Protein AF-0000000079857580 (afdb_homodimer)

Sequence (568 aa):
MKKTLKKFILIVAVILVIILGVLFYKFKISEKEFMVKQYFDINSEILLSTIKEDNINAMTLSLILSQNEDIKKCLLSQDRHFCYTTLNNYIDILSKIPLYQNIMLHTHTSELKSLVRSWNYDKFGDDLTKFRHTLLEVKNSKKSVYGIEAGRCGVFIRGISPISYDSKFLGSLEVMLDFNHLDTIAKRRGYDIFVLVDQKYFSECFQRNSLVKNYAILNESSANLNILTTLKKFDFENEEFAKINSNYFYKIELYDIKNNKIGFIILHFNNDKVENSISKLMRYMKKTLKKFILIVAVILVIILGVLFYKFKISEKEFMVKQYFDINSEILLSTIKEDNINAMTLSLILSQNEDIKKCLLSQDRHFCYTTLNNYIDILSKIPLYQNIMLHTHTSELKSLVRSWNYDKFGDDLTKFRHTLLEVKNSKKSVYGIEAGRCGVFIRGISPISYDSKFLGSLEVMLDFNHLDTIAKRRGYDIFVLVDQKYFSECFQRNSLVKNYAILNESSANLNILTTLKKFDFENEEFAKINSNYFYKIELYDIKNNKIGFIILHFNNDKVENSISKLMRY

Foldseek 3Di:
DVVVVVVVVVVVVVVVVVVVVVVVVVVVVVVVQVLVVVVVVVLVVVLVVVLVVLQVVQQVVQAVVLPDPQCLVCLVVLPLVSNLVVQVVVLVVQLVPVQCVPKWKWWAFLQGWTRATNVDRPDTGDHDVPACVLQVVCSVVQAKDWKWGFDQAGIWTKIKGFRDDPNHTGTIMMMTGFSVVSQVSQVVLAKFKWWWFACVSHHDHDDADDDQPRTGTRNVVRGDCVCVVVVSVDPVVPDQWDDDPQKIKGWDFDATPVRDGGTIMIMIHGNVPVCPNCVVVVVD/DVVVVVVVVVVVVVVVVVVVVVVVVVVVVVVVQVLVVVVVVVLVVVLVVVLVVLQVVQQVVFAVVLPDPQCLVCLVVLPLVSNLVVQVVVLVVQLVPVQCVPKKKWWAFLQGWTRATNVDRPDTGDHDVPACVLQVVCSVVQAKDWKWGFDQAGIWTKIKGFRDDPNHTGTIMMMTGFSVVSQVSQVVLAKFKWWWFACVSHHDHDDADDDQPRTGTRNVVRGDCVCVVVVSVDPVVPDQWDDDPQKIKGWDFDATPVRDGGTIMIMIHGNVVVCPNCVVVVVD

InterPro domains:
  IPR029150 Double Cache domain 3 [PF14827] (48-265)
  IPR029151 Periplasmic sensor-like domain superfamily [SSF103190] (58-183)

Radius of gyration: 29.25 Å; Cα contacts (8 Å, |Δi|>4): 957; chains: 2; bounding box: 60×105×63 Å

Structure (mmCIF, N/CA/C/O backbone):
data_AF-0000000079857580-model_v1
#
loop_
_entity.id
_entity.type
_entity.pdbx_description
1 polymer 'Putative methyl-accepting chemotaxis sensory transducer with Pas/Pac sensor'
#
loop_
_atom_site.group_PDB
_atom_site.id
_atom_site.type_symbol
_atom_site.label_atom_id
_atom_site.label_alt_id
_atom_site.label_comp_id
_atom_site.label_asym_id
_atom_site.label_entity_id
_atom_site.label_seq_id
_atom_site.pdbx_PDB_ins_code
_atom_site.Cartn_x
_atom_site.Cartn_y
_atom_site.Cartn_z
_atom_site.occupancy
_atom_site.B_iso_or_equiv
_atom_site.auth_seq_id
_atom_site.auth_comp_id
_atom_site.auth_asym_id
_atom_site.auth_atom_id
_atom_site.pdbx_PDB_model_num
ATOM 1 N N . MET A 1 1 ? -10.406 67.25 35.688 1 55.72 1 MET A N 1
ATOM 2 C CA . MET A 1 1 ? -10.523 66.938 34.25 1 55.72 1 MET A CA 1
ATOM 3 C C . MET A 1 1 ? -9.5 65.938 33.812 1 55.72 1 MET A C 1
ATOM 5 O O . MET A 1 1 ? -9.805 65.062 33 1 55.72 1 MET A O 1
ATOM 9 N N . LYS A 1 2 ? -8.391 66 34.406 1 70.94 2 LYS A N 1
ATOM 10 C CA . LYS A 1 2 ? -7.285 65.062 34.062 1 70.94 2 LYS A CA 1
ATOM 11 C C . LYS A 1 2 ? -7.539 63.688 34.625 1 70.94 2 LYS A C 1
ATOM 13 O O . LYS A 1 2 ? -7.293 62.688 33.938 1 70.94 2 LYS A O 1
ATOM 18 N N . LYS A 1 3 ? -8.219 63.562 35.75 1 78.88 3 LYS A N 1
ATOM 19 C CA . LYS A 1 3 ? -8.469 62.281 36.375 1 78.88 3 LYS A CA 1
ATOM 20 C C . LYS A 1 3 ? -9.586 61.531 35.656 1 78.88 3 LYS A C 1
ATOM 22 O O . LYS A 1 3 ? -9.508 60.312 35.469 1 78.88 3 LYS A O 1
ATOM 27 N N . THR A 1 4 ? -10.594 62.219 35.219 1 78.88 4 THR A N 1
ATOM 28 C CA . THR A 1 4 ? -11.711 61.625 34.5 1 78.88 4 THR A CA 1
ATOM 29 C C . THR A 1 4 ? -11.258 61.125 33.125 1 78.88 4 THR A C 1
ATOM 31 O O . THR A 1 4 ? -11.695 60.062 32.656 1 78.88 4 THR A O 1
ATOM 34 N N . LEU A 1 5 ? -10.383 61.781 32.562 1 77.56 5 LEU A N 1
ATOM 35 C CA . LEU A 1 5 ? -9.844 61.406 31.25 1 77.56 5 LEU A CA 1
ATOM 36 C C . LEU A 1 5 ? -8.992 60.125 31.375 1 77.56 5 LEU A C 1
ATOM 38 O O . LEU A 1 5 ? -9.07 59.25 30.531 1 77.56 5 LEU A O 1
ATOM 42 N N . LYS A 1 6 ? -8.297 60.094 32.469 1 71.88 6 LYS A N 1
ATOM 43 C CA . LYS A 1 6 ? -7.473 58.906 32.719 1 71.88 6 LYS A CA 1
ATOM 44 C C . LYS A 1 6 ? -8.336 57.688 32.938 1 71.88 6 LYS A C 1
ATOM 46 O O . LYS A 1 6 ? -8.023 56.594 32.438 1 71.88 6 LYS A O 1
ATOM 51 N N . LYS A 1 7 ? -9.445 57.812 33.656 1 80.5 7 LYS A N 1
ATOM 52 C CA . LYS A 1 7 ? -10.359 56.688 33.938 1 80.5 7 LYS A CA 1
ATOM 53 C C . LYS A 1 7 ? -11.047 56.25 32.625 1 80.5 7 LYS A C 1
ATOM 55 O O . LYS A 1 7 ? -11.211 55.031 32.406 1 80.5 7 LYS A O 1
ATOM 60 N N . PHE A 1 8 ? -11.375 57.188 31.844 1 81 8 PHE A N 1
ATOM 61 C CA . PHE A 1 8 ? -12.016 56.906 30.562 1 81 8 PHE A CA 1
ATOM 62 C C . PHE A 1 8 ? -11.062 56.156 29.641 1 81 8 PHE A C 1
ATOM 64 O O . PHE A 1 8 ? -11.445 55.156 29.016 1 81 8 PHE A O 1
ATOM 71 N N . ILE A 1 9 ? -9.891 56.531 29.641 1 77.81 9 ILE A N 1
ATOM 72 C CA . ILE A 1 9 ? -8.875 55.875 28.797 1 77.81 9 ILE A CA 1
ATOM 73 C C . ILE A 1 9 ? -8.617 54.469 29.281 1 77.81 9 ILE A C 1
ATOM 75 O O . ILE A 1 9 ? -8.484 53.531 28.469 1 77.81 9 ILE A O 1
ATOM 79 N N . LEU A 1 10 ? -8.711 54.25 30.547 1 79.44 10 LEU A N 1
ATOM 80 C CA . LEU A 1 10 ? -8.492 52.906 31.125 1 79.44 10 LEU A CA 1
ATOM 81 C C . LEU A 1 10 ? -9.633 51.969 30.766 1 79.44 10 LEU A C 1
ATOM 83 O O . LEU A 1 10 ? -9.398 50.812 30.422 1 79.44 10 LEU A O 1
ATOM 87 N N . ILE A 1 11 ? -10.805 52.562 30.797 1 83.62 11 ILE A N 1
ATOM 88 C CA . ILE A 1 11 ? -11.984 51.75 30.469 1 83.62 11 ILE A CA 1
ATOM 89 C C . ILE A 1 11 ? -11.953 51.344 29 1 83.62 11 ILE A C 1
ATOM 91 O O . ILE A 1 11 ? -12.203 50.188 28.656 1 83.62 11 ILE A O 1
ATOM 95 N N . VAL A 1 12 ? -11.594 52.25 28.141 1 78.88 12 VAL A N 1
ATOM 96 C CA . VAL A 1 12 ? -11.508 52 26.703 1 78.88 12 VAL A CA 1
ATOM 97 C C . VAL A 1 12 ? -10.414 50.969 26.422 1 78.88 12 VAL A C 1
ATOM 99 O O . VAL A 1 12 ? -10.586 50.062 25.609 1 78.88 12 VAL A O 1
ATOM 102 N N . ALA A 1 13 ? -9.375 51.094 27.203 1 76.88 13 ALA A N 1
ATOM 103 C CA . ALA A 1 13 ? -8.258 50.156 27.047 1 76.88 13 ALA A CA 1
ATOM 104 C C . ALA A 1 13 ? -8.672 48.719 27.453 1 76.88 13 ALA A C 1
ATOM 106 O O . ALA A 1 13 ? -8.359 47.75 26.766 1 76.88 13 ALA A O 1
ATOM 107 N N . VAL A 1 14 ? -9.453 48.656 28.562 1 79.56 14 VAL A N 1
ATOM 108 C CA . VAL A 1 14 ? -9.906 47.344 29.031 1 79.56 14 VAL A CA 1
ATOM 109 C C . VAL A 1 14 ? -10.867 46.719 28.031 1 79.56 14 VAL A C 1
ATOM 111 O O . VAL A 1 14 ? -10.773 45.531 27.719 1 79.56 14 VAL A O 1
ATOM 114 N N . ILE A 1 15 ? -11.703 47.531 27.406 1 82.75 15 ILE A N 1
ATOM 115 C CA . ILE A 1 15 ? -12.656 47.062 26.406 1 82.75 15 ILE A CA 1
ATOM 116 C C . ILE A 1 15 ? -11.906 46.594 25.156 1 82.75 15 ILE A C 1
ATOM 118 O O . ILE A 1 15 ? -12.227 45.531 24.594 1 82.75 15 ILE A O 1
ATOM 122 N N . LEU A 1 16 ? -10.883 47.25 24.812 1 78.25 16 LEU A N 1
ATOM 123 C CA . LEU A 1 16 ? -10.086 46.875 23.641 1 78.25 16 LEU A CA 1
ATOM 124 C C . LEU A 1 16 ? -9.352 45.562 23.875 1 78.25 16 LEU A C 1
ATOM 126 O O . LEU A 1 16 ? -9.266 44.719 22.969 1 78.25 16 LEU A O 1
ATOM 130 N N . VAL A 1 17 ? -8.914 45.344 25.094 1 77.31 17 VAL A N 1
ATOM 131 C CA . VAL A 1 17 ? -8.211 44.094 25.422 1 77.31 17 VAL A CA 1
ATOM 132 C C . VAL A 1 17 ? -9.18 42.938 25.375 1 77.31 17 VAL A C 1
ATOM 134 O O . VAL A 1 17 ? -8.836 41.844 24.859 1 77.31 17 VAL A O 1
ATOM 137 N N . ILE A 1 18 ? -10.359 43.188 25.812 1 81 18 ILE A N 1
ATOM 138 C CA . ILE A 1 18 ? -11.375 42.156 25.797 1 81 18 ILE A CA 1
ATOM 139 C C . ILE A 1 18 ? -11.734 41.812 24.344 1 81 18 ILE A C 1
ATOM 141 O O . ILE A 1 18 ? -11.82 40.625 23.984 1 81 18 ILE A O 1
ATOM 145 N N . ILE A 1 19 ? -11.859 42.844 23.516 1 79.44 19 ILE A N 1
ATOM 146 C CA . ILE A 1 19 ? -12.188 42.625 22.109 1 79.44 19 ILE A CA 1
ATOM 147 C C . ILE A 1 19 ? -11.062 41.875 21.422 1 79.44 19 ILE A C 1
ATOM 149 O O . ILE A 1 19 ? -11.305 40.906 20.688 1 79.44 19 ILE A O 1
ATOM 153 N N . LEU A 1 20 ? -9.859 42.188 21.719 1 78.31 20 LEU A N 1
ATOM 154 C CA . LEU A 1 20 ? -8.703 41.531 21.141 1 78.31 20 LEU A CA 1
ATOM 155 C C . LEU A 1 20 ? -8.617 40.094 21.609 1 78.31 20 LEU A C 1
ATOM 157 O O . LEU A 1 20 ? -8.273 39.188 20.844 1 78.31 20 LEU A O 1
ATOM 161 N N . GLY A 1 21 ? -8.977 39.875 22.828 1 75.25 21 GLY A N 1
ATOM 162 C CA . GLY A 1 21 ? -9 38.531 23.359 1 75.25 21 GLY A CA 1
ATOM 163 C C . GLY A 1 21 ? -10.031 37.625 22.688 1 75.25 21 GLY A C 1
ATOM 164 O O . GLY A 1 21 ? -9.734 36.5 22.328 1 75.25 21 GLY A O 1
ATOM 165 N N . VAL A 1 22 ? -11.18 38.281 22.484 1 76.12 22 VAL A N 1
ATOM 166 C CA . VAL A 1 22 ? -12.258 37.531 21.828 1 76.12 22 VAL A CA 1
ATOM 167 C C . VAL A 1 22 ? -11.891 37.25 20.391 1 76.12 22 VAL A C 1
ATOM 169 O O . VAL A 1 22 ? -12.086 36.125 19.906 1 76.12 22 VAL A O 1
ATOM 172 N N . LEU A 1 23 ? -11.312 38.219 19.75 1 73.06 23 LEU A N 1
ATOM 173 C CA . LEU A 1 23 ? -10.891 38.031 18.375 1 73.06 23 LEU A CA 1
ATOM 174 C C . LEU A 1 23 ? -9.789 36.969 18.281 1 73.06 23 LEU A C 1
ATOM 176 O O . LEU A 1 23 ? -9.805 36.125 17.375 1 73.06 23 LEU A O 1
ATOM 180 N N . PHE A 1 24 ? -8.969 37.031 19.25 1 73.94 24 PHE A N 1
ATOM 181 C CA . PHE A 1 24 ? -7.891 36.031 19.328 1 73.94 24 PHE A CA 1
ATOM 182 C C . PHE A 1 24 ? -8.445 34.625 19.547 1 73.94 24 PHE A C 1
ATOM 184 O O . PHE A 1 24 ? -8.023 33.688 18.891 1 73.94 24 PHE A O 1
ATOM 191 N N . TYR A 1 25 ? -9.383 34.562 20.406 1 70.44 25 TYR A N 1
ATOM 192 C CA . TYR A 1 25 ? -10.023 33.281 20.703 1 70.44 25 TYR A CA 1
ATOM 193 C C . TYR A 1 25 ? -10.75 32.75 19.469 1 70.44 25 TYR A C 1
ATOM 195 O O . TYR A 1 25 ? -10.625 31.562 19.141 1 70.44 25 TYR A O 1
ATOM 203 N N . LYS A 1 26 ? -11.484 33.594 18.812 1 69.75 26 LYS A N 1
ATOM 204 C CA . LYS A 1 26 ? -12.172 33.188 17.594 1 69.75 26 LYS A CA 1
ATOM 205 C C . LYS A 1 26 ? -11.172 32.75 16.516 1 69.75 26 LYS A C 1
ATOM 207 O O . LYS A 1 26 ? -11.414 31.766 15.812 1 69.75 26 LYS A O 1
ATOM 212 N N . PHE A 1 27 ? -10.094 33.406 16.562 1 70.25 27 PHE A N 1
ATOM 213 C CA . PHE A 1 27 ? -9.039 33.094 15.625 1 70.25 27 PHE A CA 1
ATOM 214 C C . PHE A 1 27 ? -8.445 31.719 15.93 1 70.25 27 PHE A C 1
ATOM 216 O O . PHE A 1 27 ? -8.227 30.906 15.023 1 70.25 27 PHE A O 1
ATOM 223 N N . LYS A 1 28 ? -8.328 31.391 17.188 1 71.31 28 LYS A N 1
ATOM 224 C CA . LYS A 1 28 ? -7.746 30.125 17.594 1 71.31 28 LYS A CA 1
ATOM 225 C C . LYS A 1 28 ? -8.688 28.969 17.266 1 71.31 28 LYS A C 1
ATOM 227 O O . LYS A 1 28 ? -8.242 27.906 16.828 1 71.31 28 LYS A O 1
ATOM 232 N N . ILE A 1 29 ? -9.922 29.203 17.469 1 69.81 29 ILE A N 1
ATOM 233 C CA . ILE A 1 29 ? -10.914 28.172 17.188 1 69.81 29 ILE A CA 1
ATOM 234 C C . ILE A 1 29 ? -10.953 27.906 15.688 1 69.81 29 ILE A C 1
ATOM 236 O O . ILE A 1 29 ? -10.977 26.75 15.258 1 69.81 29 ILE A O 1
ATOM 240 N N . SER A 1 30 ? -11.008 28.922 14.953 1 72.69 30 SER A N 1
ATOM 241 C CA . SER A 1 30 ? -11.016 28.797 13.5 1 72.69 30 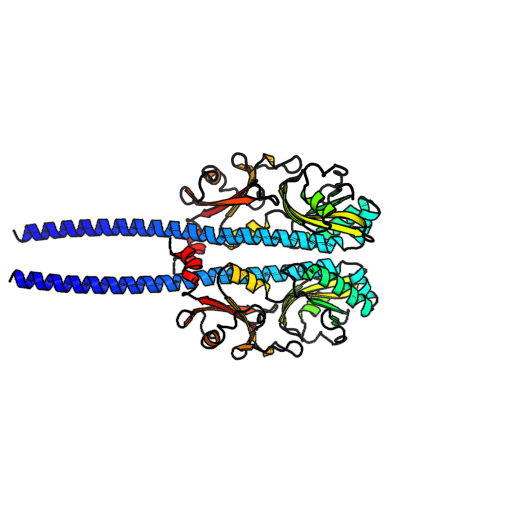SER A CA 1
ATOM 242 C C . SER A 1 30 ? -9.75 28.109 13 1 72.69 30 SER A C 1
ATOM 244 O O . SER A 1 30 ? -9.812 27.297 12.07 1 72.69 30 SER A O 1
ATOM 246 N N . GLU A 1 31 ? -8.781 28.359 13.703 1 73.88 31 GLU A N 1
ATOM 247 C CA . GLU A 1 31 ? -7.508 27.734 13.352 1 73.88 31 GLU A CA 1
ATOM 248 C C . GLU A 1 31 ? -7.527 26.234 13.609 1 73.88 31 GLU A C 1
ATOM 250 O O . GLU A 1 31 ? -7.031 25.453 12.797 1 73.88 31 GLU A O 1
ATOM 255 N N . LYS A 1 32 ? -8.188 25.812 14.703 1 77.81 32 LYS A N 1
ATOM 256 C CA . LYS A 1 32 ? -8.281 24.391 15.047 1 77.81 32 LYS A CA 1
ATOM 257 C C . LYS A 1 32 ? -9.141 23.641 14.039 1 77.81 32 LYS A C 1
ATOM 259 O O . LYS A 1 32 ? -8.773 22.547 13.594 1 77.81 32 LYS A O 1
ATOM 264 N N . GLU A 1 33 ? -10.242 24.203 13.734 1 80.44 33 GLU A N 1
ATOM 265 C CA . GLU A 1 33 ? -11.125 23.578 12.75 1 80.44 33 GLU A CA 1
ATOM 266 C C . GLU A 1 33 ? -10.438 23.453 11.391 1 80.44 33 GLU A C 1
ATOM 268 O O . GLU A 1 33 ? -10.602 22.453 10.703 1 80.44 33 GLU A O 1
ATOM 273 N N . PHE A 1 34 ? -9.727 24.453 11.172 1 79.19 34 PHE A N 1
ATOM 274 C CA . PHE A 1 34 ? -8.984 24.438 9.914 1 79.19 34 PHE A CA 1
ATOM 275 C C . PHE A 1 34 ? -7.926 23.344 9.93 1 79.19 34 PHE A C 1
ATOM 277 O O . PHE A 1 34 ? -7.758 22.625 8.945 1 79.19 34 PHE A O 1
ATOM 284 N N . MET A 1 35 ? -7.309 23.125 11.031 1 80.44 35 MET A N 1
ATOM 285 C CA . MET A 1 35 ? -6.285 22.094 11.172 1 80.44 35 MET A CA 1
ATOM 286 C C . MET A 1 35 ? -6.895 20.703 11.062 1 80.44 35 MET A C 1
ATOM 288 O O . MET A 1 35 ? -6.309 19.812 10.438 1 80.44 35 MET A O 1
ATOM 292 N N . VAL A 1 36 ? -8.062 20.531 11.648 1 85.06 36 VAL A N 1
ATOM 293 C CA . VAL A 1 36 ? -8.734 19.25 11.609 1 85.06 36 VAL A CA 1
ATOM 294 C C . VAL A 1 36 ? -9.164 18.938 10.172 1 85.06 36 VAL A C 1
ATOM 296 O O . VAL A 1 36 ? -9.016 17.797 9.711 1 85.06 36 VAL A O 1
ATOM 299 N N . LYS A 1 37 ? -9.625 19.969 9.562 1 86.38 37 LYS A N 1
ATOM 300 C CA . LYS A 1 37 ? -10.039 19.781 8.18 1 86.38 37 LYS A CA 1
ATOM 301 C C . LYS A 1 37 ? -8.852 19.406 7.297 1 86.38 37 LYS A C 1
ATOM 303 O O . LYS A 1 37 ? -8.953 18.516 6.445 1 86.38 37 LYS A O 1
ATOM 308 N N . GLN A 1 38 ? -7.766 20 7.559 1 82.81 38 GLN A N 1
ATOM 309 C CA . GLN A 1 38 ? -6.555 19.688 6.809 1 82.81 38 GLN A CA 1
ATOM 310 C C . GLN A 1 38 ? -6.086 18.266 7.102 1 82.81 38 GLN A C 1
ATOM 312 O O . GLN A 1 38 ? -5.66 17.547 6.191 1 82.81 38 GLN A O 1
ATOM 317 N N . TYR A 1 39 ? -6.18 17.938 8.312 1 86.19 39 TYR A N 1
ATOM 318 C CA . TYR A 1 39 ? -5.848 16.578 8.734 1 86.19 39 TYR A CA 1
ATOM 319 C C . TYR A 1 39 ? -6.703 15.562 7.996 1 86.19 39 TYR A C 1
ATOM 321 O O . TYR A 1 39 ? -6.188 14.562 7.48 1 86.19 39 TYR A O 1
ATOM 329 N N . PHE A 1 40 ? -7.945 15.891 7.863 1 91.56 40 PHE A N 1
ATOM 330 C CA . PHE A 1 40 ? -8.859 14.992 7.168 1 91.56 40 PHE A CA 1
ATOM 331 C C . PHE A 1 40 ? -8.562 14.961 5.676 1 91.56 40 PHE A C 1
ATOM 333 O O . PHE A 1 40 ? -8.656 13.906 5.039 1 91.56 40 PHE A O 1
ATOM 340 N N . ASP A 1 41 ? -8.219 16.047 5.168 1 88.38 41 ASP A N 1
ATOM 341 C CA . ASP A 1 41 ? -7.902 16.109 3.744 1 88.38 41 ASP A CA 1
ATOM 342 C C . ASP A 1 41 ? -6.711 15.211 3.41 1 88.38 41 ASP A C 1
ATOM 344 O O . ASP A 1 41 ? -6.766 14.422 2.465 1 88.38 41 ASP A O 1
ATOM 348 N N . ILE A 1 42 ? -5.707 15.32 4.242 1 85.94 42 ILE A N 1
ATOM 349 C CA . ILE A 1 42 ? -4.512 14.508 4.035 1 85.94 42 ILE A CA 1
ATOM 350 C C . ILE A 1 42 ? -4.859 13.023 4.184 1 85.94 42 ILE A C 1
ATOM 352 O O . ILE A 1 42 ? -4.496 12.211 3.336 1 85.94 42 ILE A O 1
ATOM 356 N N . ASN A 1 43 ? -5.57 12.734 5.203 1 91.69 43 ASN A N 1
ATOM 357 C CA . ASN A 1 43 ? -5.891 11.336 5.469 1 91.69 43 ASN A CA 1
ATOM 358 C C . ASN A 1 43 ? -6.859 10.781 4.434 1 91.69 43 ASN A C 1
ATOM 360 O O . ASN A 1 43 ? -6.812 9.594 4.109 1 91.69 43 ASN A O 1
ATOM 364 N N . SER A 1 44 ? -7.727 11.664 3.889 1 93.75 44 SER A N 1
ATOM 365 C CA . SER A 1 44 ? -8.602 11.234 2.805 1 93.75 44 SER A CA 1
ATOM 366 C C . SER A 1 44 ? -7.801 10.805 1.581 1 93.75 44 SER A C 1
ATOM 368 O O . SER A 1 44 ? -8.117 9.797 0.948 1 93.75 44 SER A O 1
ATOM 370 N N . GLU A 1 45 ? -6.801 11.531 1.294 1 89.81 45 GLU A N 1
ATOM 371 C CA . GLU A 1 45 ? -5.93 11.18 0.174 1 89.81 45 GLU A CA 1
ATOM 372 C C . GLU A 1 45 ? -5.223 9.852 0.42 1 89.81 45 GLU A C 1
ATOM 374 O O . GLU A 1 45 ? -5.074 9.039 -0.497 1 89.81 45 GLU A O 1
ATOM 379 N N . ILE A 1 46 ? -4.84 9.719 1.656 1 90.94 46 ILE A N 1
ATOM 380 C CA . ILE A 1 46 ? -4.172 8.477 2.027 1 90.94 46 ILE A CA 1
ATOM 381 C C . ILE A 1 46 ? -5.133 7.301 1.86 1 90.94 46 ILE A C 1
ATOM 383 O O . ILE A 1 46 ? -4.766 6.266 1.301 1 90.94 46 ILE A O 1
ATOM 387 N N . LEU A 1 47 ? -6.316 7.441 2.285 1 95.12 47 LEU A N 1
ATOM 388 C CA . LEU A 1 47 ? -7.309 6.379 2.172 1 95.12 47 LEU A CA 1
ATOM 389 C C . LEU A 1 47 ? -7.602 6.059 0.709 1 95.12 47 LEU A C 1
ATOM 391 O O . LEU A 1 47 ? -7.676 4.891 0.328 1 95.12 47 LEU A O 1
ATOM 395 N N . LEU A 1 48 ? -7.727 7.074 -0.095 1 93.62 48 LEU A N 1
ATOM 396 C CA . LEU A 1 48 ? -8 6.871 -1.514 1 93.62 48 LEU A CA 1
ATOM 397 C C . LEU A 1 48 ? -6.832 6.172 -2.199 1 93.62 48 LEU A C 1
ATOM 399 O O . LEU A 1 48 ? -7.035 5.285 -3.031 1 93.62 48 LEU A O 1
ATOM 403 N N . SER A 1 49 ? -5.684 6.539 -1.826 1 91 49 SER A N 1
ATOM 404 C CA . SER A 1 49 ? -4.5 5.871 -2.355 1 91 49 SER A CA 1
ATOM 405 C C . SER A 1 49 ? -4.438 4.414 -1.906 1 91 49 SER A C 1
ATOM 407 O O . SER A 1 49 ? -4.031 3.541 -2.674 1 91 49 SER A O 1
ATOM 409 N N . THR A 1 50 ? -4.805 4.191 -0.675 1 93.38 50 THR A N 1
ATOM 410 C CA . THR A 1 50 ? -4.824 2.836 -0.14 1 93.38 50 THR A CA 1
ATOM 411 C C . THR A 1 50 ? -5.812 1.966 -0.908 1 93.38 50 THR A C 1
ATOM 413 O O . THR A 1 50 ? -5.516 0.814 -1.231 1 93.38 50 THR A O 1
ATOM 416 N N . ILE A 1 51 ? -6.91 2.5 -1.238 1 95.94 51 ILE A N 1
ATOM 417 C CA . ILE A 1 51 ? -7.902 1.769 -2.018 1 95.94 51 ILE A CA 1
ATOM 418 C C . ILE A 1 51 ? -7.316 1.392 -3.377 1 95.94 51 ILE A C 1
ATOM 420 O O . ILE A 1 51 ? -7.457 0.251 -3.826 1 95.94 51 ILE A O 1
ATOM 424 N N . LYS A 1 52 ? -6.703 2.33 -3.961 1 93.88 52 LYS A N 1
ATOM 425 C CA . LYS A 1 52 ? -6.078 2.062 -5.254 1 93.88 52 LYS A CA 1
ATOM 426 C C . LYS A 1 52 ? -5.035 0.953 -5.141 1 93.88 52 LYS A C 1
ATOM 428 O O . LYS A 1 52 ? -4.98 0.057 -5.984 1 93.88 52 LYS A O 1
ATOM 433 N N . GLU A 1 53 ? -4.258 1.015 -4.133 1 93 53 GLU A N 1
ATOM 434 C CA . GLU A 1 53 ? -3.24 -0.008 -3.904 1 93 53 GLU A CA 1
ATOM 435 C C . GLU A 1 53 ? -3.877 -1.373 -3.658 1 93 53 GLU A C 1
ATOM 437 O O . GLU A 1 53 ? -3.406 -2.387 -4.18 1 93 53 GLU A O 1
ATOM 442 N N . ASP A 1 54 ? -4.891 -1.393 -2.857 1 96.12 54 ASP A N 1
ATOM 443 C CA . ASP A 1 54 ? -5.59 -2.646 -2.586 1 96.12 54 ASP A CA 1
ATOM 444 C C . ASP A 1 54 ? -6.18 -3.234 -3.867 1 96.12 54 ASP A C 1
ATOM 446 O O . ASP A 1 54 ? -6.176 -4.453 -4.055 1 96.12 54 ASP A O 1
ATOM 450 N N . ASN A 1 55 ? -6.711 -2.363 -4.73 1 96.69 55 ASN A N 1
ATOM 451 C CA . ASN A 1 55 ? -7.188 -2.789 -6.043 1 96.69 55 ASN A CA 1
ATOM 452 C C . ASN A 1 55 ? -6.086 -3.48 -6.844 1 96.69 55 ASN A C 1
ATOM 454 O O . ASN A 1 55 ? -6.293 -4.57 -7.375 1 96.69 55 ASN A O 1
ATOM 458 N N . ILE A 1 56 ? -5.027 -2.91 -6.871 1 95.19 56 ILE A N 1
ATOM 459 C CA . ILE A 1 56 ? -3.898 -3.434 -7.637 1 95.19 56 ILE A CA 1
ATOM 460 C C . ILE A 1 56 ? -3.424 -4.746 -7.02 1 95.19 56 ILE A C 1
ATOM 462 O O . ILE A 1 56 ? -3.094 -5.695 -7.738 1 95.19 56 ILE A O 1
ATOM 466 N N . ASN A 1 57 ? -3.385 -4.762 -5.707 1 95.94 57 ASN A N 1
ATOM 467 C CA . ASN A 1 57 ? -2.99 -5.984 -5.016 1 95.94 57 ASN A CA 1
ATOM 468 C C . ASN A 1 57 ? -3.932 -7.141 -5.344 1 95.94 57 ASN A C 1
ATOM 470 O O . ASN A 1 57 ? -3.48 -8.258 -5.617 1 95.94 57 ASN A O 1
ATOM 474 N N . ALA A 1 58 ? -5.203 -6.859 -5.297 1 97.69 58 ALA A N 1
ATOM 475 C CA . ALA A 1 58 ? -6.18 -7.887 -5.641 1 97.69 58 ALA A CA 1
ATOM 476 C C . ALA A 1 58 ? -5.977 -8.391 -7.066 1 97.69 58 ALA A C 1
ATOM 478 O O . ALA A 1 58 ? -5.992 -9.594 -7.316 1 97.69 58 ALA A O 1
ATOM 479 N N . MET A 1 59 ? -5.801 -7.488 -7.969 1 97.56 59 MET A N 1
ATOM 480 C CA . MET A 1 59 ? -5.574 -7.855 -9.367 1 97.56 59 MET A CA 1
ATOM 481 C C . MET A 1 59 ? -4.281 -8.656 -9.516 1 97.56 59 MET A C 1
ATOM 483 O O . MET A 1 59 ? -4.234 -9.633 -10.258 1 97.56 59 MET A O 1
ATOM 487 N N . THR A 1 60 ? -3.27 -8.234 -8.836 1 96.75 60 THR A N 1
ATOM 488 C CA . THR A 1 60 ? -1.986 -8.922 -8.898 1 96.75 60 THR A CA 1
ATOM 489 C C . THR A 1 60 ? -2.123 -10.367 -8.43 1 96.75 60 THR A C 1
ATOM 491 O O . THR A 1 60 ? -1.636 -11.289 -9.078 1 96.75 60 THR A O 1
ATOM 494 N N . LEU A 1 61 ? -2.764 -10.547 -7.332 1 97.19 61 LEU A N 1
ATOM 495 C CA . LEU A 1 61 ? -2.988 -11.898 -6.824 1 97.19 61 LEU A CA 1
ATOM 496 C C . LEU A 1 61 ? -3.775 -12.734 -7.828 1 97.19 61 LEU A C 1
ATOM 498 O O . LEU A 1 61 ? -3.428 -13.891 -8.094 1 97.19 61 LEU A O 1
ATOM 502 N N . SER A 1 62 ? -4.828 -12.133 -8.383 1 98.06 62 SER A N 1
ATOM 503 C CA . SER A 1 62 ? -5.629 -12.844 -9.375 1 98.06 62 SER A CA 1
ATOM 504 C C . SER A 1 62 ? -4.789 -13.227 -10.586 1 98.06 62 SER A C 1
ATOM 506 O O . SER A 1 62 ? -4.93 -14.328 -11.117 1 98.06 62 SER A O 1
ATOM 508 N N . LEU A 1 63 ? -3.969 -12.312 -10.984 1 96.5 63 LEU A N 1
ATOM 509 C CA . LEU A 1 63 ? -3.125 -12.523 -12.156 1 96.5 63 LEU A CA 1
ATOM 510 C C . LEU A 1 63 ? -2.125 -13.648 -11.914 1 96.5 63 LEU A C 1
ATOM 512 O O . LEU A 1 63 ? -1.985 -14.547 -12.75 1 96.5 63 LEU A O 1
ATOM 516 N N . ILE A 1 64 ? -1.492 -13.68 -10.805 1 95.31 64 ILE A N 1
ATOM 517 C CA . ILE A 1 64 ? -0.496 -14.695 -10.484 1 95.31 64 ILE A CA 1
ATOM 518 C C . ILE A 1 64 ? -1.177 -16.047 -10.328 1 95.31 64 ILE A C 1
ATOM 520 O O . ILE A 1 64 ? -0.729 -17.047 -10.898 1 95.31 64 ILE A O 1
ATOM 524 N N . LEU A 1 65 ? -2.234 -16.078 -9.594 1 96.12 65 LEU A N 1
ATOM 525 C CA . LEU A 1 65 ? -2.943 -17.328 -9.352 1 96.12 65 LEU A CA 1
ATOM 526 C C . LEU A 1 65 ? -3.527 -17.891 -10.641 1 96.12 65 LEU A C 1
ATOM 528 O O . LEU A 1 65 ? -3.609 -19.109 -10.82 1 96.12 65 LEU A O 1
ATOM 532 N N . SER A 1 66 ? -3.926 -17.016 -11.547 1 95.5 66 SER A N 1
ATOM 533 C CA . SER A 1 66 ? -4.508 -17.453 -12.82 1 95.5 66 SER A CA 1
ATOM 534 C C . SER A 1 66 ? -3.482 -18.188 -13.672 1 95.5 66 SER A C 1
ATOM 536 O O . SER A 1 66 ? -3.848 -18.906 -14.609 1 95.5 66 SER A O 1
ATOM 538 N N . GLN A 1 67 ? -2.209 -18 -13.336 1 91.69 67 GLN A N 1
ATOM 539 C CA . GLN A 1 67 ? -1.153 -18.672 -14.086 1 91.69 67 GLN A CA 1
ATOM 540 C C . GLN A 1 67 ? -0.841 -20.047 -13.484 1 91.69 67 GLN A C 1
ATOM 542 O O . GLN A 1 67 ? -0.067 -20.812 -14.055 1 91.69 67 GLN A O 1
ATOM 547 N N . ASN A 1 68 ? -1.437 -20.344 -12.383 1 91.25 68 ASN A N 1
ATOM 548 C CA . ASN A 1 68 ? -1.176 -21.594 -11.68 1 91.25 68 ASN A CA 1
ATOM 549 C C . ASN A 1 68 ? -1.789 -22.781 -12.414 1 91.25 68 ASN A C 1
ATOM 551 O O . ASN A 1 68 ? -2.963 -22.75 -12.789 1 91.25 68 ASN A O 1
ATOM 555 N N . GLU A 1 69 ? -1.029 -23.797 -12.523 1 89.75 69 GLU A N 1
ATOM 556 C CA . GLU A 1 69 ? -1.469 -24.953 -13.305 1 89.75 69 GLU A CA 1
ATOM 557 C C . GLU A 1 69 ? -2.664 -25.641 -12.648 1 89.75 69 GLU A C 1
ATOM 559 O O . GLU A 1 69 ? -3.551 -26.156 -13.336 1 89.75 69 GLU A O 1
ATOM 564 N N . ASP A 1 70 ? -2.656 -25.703 -11.344 1 92.38 70 ASP A N 1
ATOM 565 C CA . ASP A 1 70 ? -3.775 -26.344 -10.656 1 92.38 70 ASP A CA 1
ATOM 566 C C . ASP A 1 70 ? -5.066 -25.547 -10.859 1 92.38 70 ASP A C 1
ATOM 568 O O . ASP A 1 70 ? -6.141 -26.125 -11.008 1 92.38 70 ASP A O 1
ATOM 572 N N . ILE A 1 71 ? -4.949 -24.281 -10.906 1 94.25 71 ILE A N 1
ATOM 573 C CA . ILE A 1 71 ? -6.121 -23.438 -11.133 1 94.25 71 ILE A CA 1
ATOM 574 C C . ILE A 1 71 ? -6.598 -23.594 -12.57 1 94.25 71 ILE A C 1
ATOM 576 O O . ILE A 1 71 ? -7.801 -23.688 -12.828 1 94.25 71 ILE A O 1
ATOM 580 N N . LYS A 1 72 ? -5.711 -23.656 -13.492 1 94.06 72 LYS A N 1
ATOM 581 C CA . LYS A 1 72 ? -6.078 -23.906 -14.883 1 94.06 72 LYS A CA 1
ATOM 582 C C . LYS A 1 72 ? -6.781 -25.25 -15.031 1 94.06 72 LYS A C 1
ATOM 584 O O . LYS A 1 72 ? -7.801 -25.359 -15.711 1 94.06 72 LYS A O 1
ATOM 589 N N . LYS A 1 73 ? -6.203 -26.219 -14.336 1 94.12 73 LYS A N 1
ATOM 590 C CA . LYS A 1 73 ? -6.785 -27.547 -14.375 1 94.12 73 LYS A CA 1
ATOM 591 C C . LYS A 1 73 ? -8.203 -27.547 -13.805 1 94.12 73 LYS A C 1
ATOM 593 O O . LYS A 1 73 ? -9.07 -28.281 -14.281 1 94.12 73 LYS A O 1
ATOM 598 N N . CYS A 1 74 ? -8.391 -26.766 -12.773 1 94.75 74 CYS A N 1
ATOM 599 C CA . CYS A 1 74 ? -9.719 -26.609 -12.195 1 94.75 74 CYS A CA 1
ATOM 600 C C . CYS A 1 74 ? -10.734 -26.188 -13.258 1 94.75 74 CYS A C 1
ATOM 602 O O . CYS A 1 74 ? -11.797 -26.812 -13.383 1 94.75 74 CYS A O 1
ATOM 604 N N . LEU A 1 75 ? -10.383 -25.25 -14.078 1 95.81 75 LEU A N 1
ATOM 605 C CA . LEU A 1 75 ? -11.305 -24.719 -15.07 1 95.81 75 LEU A CA 1
ATOM 606 C C . LEU A 1 75 ? -11.438 -25.672 -16.25 1 95.81 75 LEU A C 1
ATOM 608 O O . LEU A 1 75 ? -12.523 -25.812 -16.828 1 95.81 75 LEU A O 1
ATOM 612 N N . LEU A 1 76 ? -10.375 -26.344 -16.594 1 94.5 76 LEU A N 1
ATOM 613 C CA . LEU A 1 76 ? -10.383 -27.281 -17.703 1 94.5 76 LEU A CA 1
ATOM 614 C C . LEU A 1 76 ? -11.266 -28.484 -17.391 1 94.5 76 LEU A C 1
ATOM 616 O O . LEU A 1 76 ? -12.062 -28.906 -18.234 1 94.5 76 LEU A O 1
ATOM 620 N N . SER A 1 77 ? -11.148 -28.953 -16.188 1 94.44 77 SER A N 1
ATOM 621 C CA . SER A 1 77 ? -11.859 -30.172 -15.812 1 94.44 77 SER A CA 1
ATOM 622 C C . SER A 1 77 ? -13.25 -29.859 -15.289 1 94.44 77 SER A C 1
ATOM 624 O O . SER A 1 77 ? -14.117 -30.734 -15.234 1 94.44 77 SER A O 1
ATOM 626 N N . GLN A 1 78 ? -13.469 -28.719 -14.75 1 93.38 78 GLN A N 1
ATOM 627 C CA . GLN A 1 78 ? -14.695 -28.266 -14.086 1 93.38 78 GLN A CA 1
ATOM 628 C C . GLN A 1 78 ? -15.031 -29.172 -12.906 1 93.38 78 GLN A C 1
ATOM 630 O O . GLN A 1 78 ? -16.203 -29.406 -12.617 1 93.38 78 GLN A O 1
ATOM 635 N N . ASP A 1 79 ? -14.008 -29.766 -12.414 1 96.25 79 ASP A N 1
ATOM 636 C CA . ASP A 1 79 ? -14.141 -30.484 -11.164 1 96.25 79 ASP A CA 1
ATOM 637 C C . ASP A 1 79 ? -14.258 -29.531 -9.977 1 96.25 79 ASP A C 1
ATOM 639 O O . ASP A 1 79 ? -13.25 -29.078 -9.438 1 96.25 79 ASP A O 1
ATOM 643 N N . ARG A 1 80 ? -15.453 -29.328 -9.523 1 97.56 80 ARG A N 1
ATOM 644 C CA . ARG A 1 80 ? -15.727 -28.281 -8.531 1 97.56 80 ARG A CA 1
ATOM 645 C C . ARG A 1 80 ? -15.062 -28.609 -7.203 1 97.56 80 ARG A C 1
ATOM 647 O O . ARG A 1 80 ? -14.609 -27.719 -6.488 1 97.56 80 ARG A O 1
ATOM 654 N N . HIS A 1 81 ? -15.039 -29.891 -6.871 1 97.81 81 HIS A N 1
ATOM 655 C CA . HIS A 1 81 ? -14.391 -30.281 -5.621 1 97.81 81 HIS A CA 1
ATOM 656 C C . HIS A 1 81 ? -12.891 -29.969 -5.664 1 97.81 81 HIS A C 1
ATOM 658 O O . HIS A 1 81 ? -12.336 -29.422 -4.715 1 97.81 81 HIS A O 1
ATOM 664 N N . PHE A 1 82 ? -12.305 -30.359 -6.762 1 97.25 82 PHE A N 1
ATOM 665 C CA . PHE A 1 82 ? -10.891 -30.062 -6.957 1 97.25 82 PHE A CA 1
ATOM 666 C C . PHE A 1 82 ? -10.641 -28.562 -6.938 1 97.25 82 PHE A C 1
ATOM 668 O O . PHE A 1 82 ? -9.695 -28.094 -6.305 1 97.25 82 PHE A O 1
ATOM 675 N N . CYS A 1 83 ? -11.477 -27.797 -7.543 1 97.62 83 CYS A N 1
ATOM 676 C CA . CYS A 1 83 ? -11.367 -26.344 -7.59 1 97.62 83 CYS A CA 1
ATOM 677 C C . CYS A 1 83 ? -11.484 -25.75 -6.195 1 97.62 83 CYS A C 1
ATOM 679 O O . CYS A 1 83 ? -10.656 -24.922 -5.797 1 97.62 83 CYS A O 1
ATOM 681 N N . TYR A 1 84 ? -12.438 -26.219 -5.52 1 98.38 84 TYR A N 1
ATOM 682 C CA . TYR A 1 84 ? -12.695 -25.719 -4.18 1 98.38 84 TYR A CA 1
ATOM 683 C C . TYR A 1 84 ? -11.5 -25.953 -3.262 1 98.38 84 TYR A C 1
ATOM 685 O O . TYR A 1 84 ? -11.078 -25.047 -2.535 1 98.38 84 TYR A O 1
ATOM 693 N N . THR A 1 85 ? -10.969 -27.109 -3.346 1 97.44 85 THR A N 1
ATOM 694 C CA . THR A 1 85 ? -9.82 -27.469 -2.518 1 97.44 85 THR A CA 1
ATOM 695 C C . THR A 1 85 ? -8.602 -26.625 -2.883 1 97.44 85 THR A C 1
ATOM 697 O O . THR A 1 85 ? -7.898 -26.125 -2.002 1 97.44 85 THR A O 1
ATOM 700 N N . THR A 1 86 ? -8.43 -26.469 -4.16 1 96.06 86 THR A N 1
ATOM 701 C CA . THR A 1 86 ? -7.301 -25.672 -4.637 1 96.06 86 THR A CA 1
ATOM 702 C C . THR A 1 86 ? -7.414 -24.234 -4.16 1 96.06 86 THR A C 1
ATOM 704 O O . THR A 1 86 ? -6.461 -23.672 -3.609 1 96.06 86 THR A O 1
ATOM 707 N N . LEU A 1 87 ? -8.57 -23.609 -4.309 1 97.81 87 LEU A N 1
ATOM 708 C CA . LEU A 1 87 ? -8.789 -22.234 -3.893 1 97.81 87 LEU A CA 1
ATOM 709 C C . LEU A 1 87 ? -8.586 -22.078 -2.389 1 97.81 87 LEU A C 1
ATOM 711 O O . LEU A 1 87 ? -7.926 -21.141 -1.943 1 97.81 87 LEU A O 1
ATOM 715 N N . ASN A 1 88 ? -9.07 -23 -1.676 1 97.88 88 ASN A N 1
ATOM 716 C CA . ASN A 1 88 ? -9.023 -22.859 -0.224 1 97.88 88 ASN A CA 1
ATOM 717 C C . ASN A 1 88 ? -7.625 -23.125 0.324 1 97.88 88 ASN A C 1
ATOM 719 O O . ASN A 1 88 ? -7.27 -22.625 1.396 1 97.88 88 ASN A O 1
ATOM 723 N N . ASN A 1 89 ? -6.824 -23.891 -0.385 1 95.56 89 ASN A N 1
ATOM 724 C CA . ASN A 1 89 ? -5.414 -23.984 -0.027 1 95.56 89 ASN A CA 1
ATOM 725 C C . ASN A 1 89 ? -4.73 -22.625 -0.082 1 95.56 89 ASN A C 1
ATOM 727 O O . ASN A 1 89 ? -3.967 -22.266 0.819 1 95.56 89 ASN A O 1
ATOM 731 N N . TYR A 1 90 ? -5.055 -21.875 -1.099 1 96.38 90 TYR A N 1
ATOM 732 C CA . TYR A 1 90 ? -4.469 -20.547 -1.225 1 96.38 90 TYR A CA 1
ATOM 733 C C . TYR A 1 90 ? -5.062 -19.594 -0.198 1 96.38 90 TYR A C 1
ATOM 735 O O . TYR A 1 90 ? -4.367 -18.719 0.326 1 96.38 90 TYR A O 1
ATOM 743 N N . ILE A 1 91 ? -6.336 -19.766 0.116 1 97.62 91 ILE A N 1
ATOM 744 C CA . ILE A 1 91 ? -6.957 -18.938 1.147 1 97.62 91 ILE A CA 1
ATOM 745 C C . ILE A 1 91 ? -6.27 -19.188 2.488 1 97.62 91 ILE A C 1
ATOM 747 O O . ILE A 1 91 ? -5.969 -18.234 3.221 1 97.62 91 ILE A O 1
ATOM 751 N N . ASP A 1 92 ? -5.988 -20.391 2.758 1 96.25 92 ASP A N 1
ATOM 752 C CA . ASP A 1 92 ? -5.336 -20.75 4.016 1 96.25 92 ASP A CA 1
ATOM 753 C C . ASP A 1 92 ? -3.969 -20.078 4.129 1 96.25 92 ASP A C 1
ATOM 755 O O . ASP A 1 92 ? -3.568 -19.656 5.215 1 96.25 92 ASP A O 1
ATOM 759 N N . ILE A 1 93 ? -3.344 -19.984 3.068 1 93.56 93 ILE A N 1
ATOM 760 C CA . ILE A 1 93 ? -2.012 -19.391 3.027 1 93.56 93 ILE A CA 1
ATOM 761 C C . ILE A 1 93 ? -2.117 -17.875 3.146 1 93.56 93 ILE A C 1
ATOM 763 O O . ILE A 1 93 ? -1.462 -17.266 3.994 1 93.56 93 ILE A O 1
ATOM 767 N N . LEU A 1 94 ? -2.955 -17.266 2.398 1 95.94 94 LEU A N 1
ATOM 768 C CA . LEU A 1 94 ? -3.029 -15.812 2.252 1 95.94 94 LEU A CA 1
ATOM 769 C C . LEU A 1 94 ? -3.707 -15.18 3.463 1 95.94 94 LEU A C 1
ATOM 771 O O . LEU A 1 94 ? -3.367 -14.062 3.854 1 95.94 94 LEU A O 1
ATOM 775 N N . SER A 1 95 ? -4.629 -15.867 4.098 1 95.69 95 SER A N 1
ATOM 776 C CA . SER A 1 95 ? -5.402 -15.305 5.199 1 95.69 95 SER A CA 1
ATOM 777 C C . SER A 1 95 ? -4.527 -15.07 6.426 1 95.69 95 SER A C 1
ATOM 779 O O . SER A 1 95 ? -4.934 -14.375 7.359 1 95.69 95 SER A O 1
ATOM 781 N N . LYS A 1 96 ? -3.346 -15.641 6.43 1 93 96 LYS A N 1
ATOM 782 C CA . LYS A 1 96 ? -2.408 -15.43 7.531 1 93 96 LYS A CA 1
ATOM 783 C C . LYS A 1 96 ? -1.709 -14.078 7.406 1 93 96 LYS A C 1
ATOM 785 O O . LYS A 1 96 ? -1.08 -13.617 8.359 1 93 96 LYS A O 1
ATOM 790 N N . ILE A 1 97 ? -1.839 -13.547 6.281 1 92.25 97 ILE A N 1
ATOM 791 C CA . ILE A 1 97 ? -1.328 -12.195 6.055 1 92.25 97 ILE A CA 1
ATOM 792 C C . ILE A 1 97 ? -2.404 -11.172 6.402 1 92.25 97 ILE A C 1
ATOM 794 O O . ILE A 1 97 ? -3.514 -11.227 5.867 1 92.25 97 ILE A O 1
ATOM 798 N N . PRO A 1 98 ? -2.098 -10.234 7.242 1 87.62 98 PRO A N 1
ATOM 799 C CA . PRO A 1 98 ? -3.109 -9.305 7.75 1 87.62 98 PRO A CA 1
ATOM 800 C C . PRO A 1 98 ? -3.895 -8.625 6.633 1 87.62 98 PRO A C 1
ATOM 802 O O . PRO A 1 98 ? -5.117 -8.484 6.727 1 87.62 98 PRO A O 1
ATOM 805 N N . LEU A 1 99 ? -3.297 -8.289 5.594 1 89.81 99 LEU A N 1
ATOM 806 C CA . LEU A 1 99 ? -3.947 -7.594 4.488 1 89.81 99 LEU A CA 1
ATOM 807 C C . LEU A 1 99 ? -4.984 -8.492 3.818 1 89.81 99 LEU A C 1
ATOM 809 O O . LEU A 1 99 ? -5.953 -7.996 3.24 1 89.81 99 LEU A O 1
ATOM 813 N N . TYR A 1 100 ? -4.793 -9.781 3.943 1 95.94 100 TYR A N 1
ATOM 814 C CA . TYR A 1 100 ? -5.625 -10.703 3.182 1 95.94 100 TYR A CA 1
ATOM 815 C C . TYR A 1 100 ? -6.422 -11.609 4.113 1 95.94 100 TYR A C 1
ATOM 817 O O . TYR A 1 100 ? -6.805 -12.719 3.732 1 95.94 100 TYR A O 1
ATOM 825 N N . GLN A 1 101 ? -6.664 -11.219 5.328 1 94.12 101 GLN A N 1
ATOM 826 C CA . GLN A 1 101 ? -7.285 -12.055 6.352 1 94.12 101 GLN A CA 1
ATOM 827 C C . GLN A 1 101 ? -8.641 -12.586 5.883 1 94.12 101 GLN A C 1
ATOM 829 O O . GLN A 1 101 ? -8.961 -13.75 6.105 1 94.12 101 GLN A O 1
ATOM 834 N N . ASN A 1 102 ? -9.453 -11.797 5.215 1 93.75 102 ASN A N 1
ATOM 835 C CA . ASN A 1 102 ? -10.789 -12.188 4.785 1 93.75 102 ASN A CA 1
ATOM 836 C C . ASN A 1 102 ? -10.875 -12.32 3.266 1 93.75 102 ASN A C 1
ATOM 838 O O . ASN A 1 102 ? -11.938 -12.086 2.676 1 93.75 102 ASN A O 1
ATOM 842 N N . ILE A 1 103 ? -9.805 -12.703 2.656 1 97.38 103 ILE A N 1
ATOM 843 C CA . ILE A 1 103 ? -9.734 -12.828 1.205 1 97.38 103 ILE A CA 1
ATOM 844 C C . ILE A 1 103 ? -10.719 -13.898 0.733 1 97.38 103 ILE A C 1
ATOM 846 O O . ILE A 1 103 ? -10.922 -14.906 1.413 1 97.38 103 ILE A O 1
ATOM 850 N N . MET A 1 104 ? -11.328 -13.688 -0.4 1 97.06 104 MET A N 1
ATOM 851 C CA . MET A 1 104 ? -12.203 -14.648 -1.065 1 97.06 104 MET A CA 1
ATOM 852 C C . MET A 1 104 ? -11.797 -14.836 -2.521 1 97.06 104 MET A C 1
ATOM 854 O O . MET A 1 104 ? -11.273 -13.914 -3.15 1 97.06 104 MET A O 1
ATOM 858 N N . LEU A 1 105 ? -12.016 -16.016 -2.975 1 98.31 105 LEU A N 1
ATOM 859 C CA . LEU A 1 105 ? -11.727 -16.344 -4.367 1 98.31 105 LEU A CA 1
ATOM 860 C C . LEU A 1 105 ? -12.969 -16.891 -5.07 1 98.31 105 LEU A C 1
ATOM 862 O O . LEU A 1 105 ? -13.75 -17.625 -4.477 1 98.31 105 LEU A O 1
ATOM 866 N N . HIS A 1 106 ? -13.125 -16.484 -6.281 1 97.88 106 HIS A N 1
ATOM 867 C CA . HIS A 1 106 ? -14.258 -16.891 -7.098 1 97.88 106 HIS A CA 1
ATOM 868 C C . HIS A 1 106 ? -13.82 -17.234 -8.516 1 97.88 106 HIS A C 1
ATOM 870 O O . HIS A 1 106 ? -13.109 -16.453 -9.156 1 97.88 106 HIS A O 1
ATOM 876 N N . THR A 1 107 ? -14.211 -18.406 -9 1 98.44 107 THR A N 1
ATOM 877 C CA . THR A 1 107 ? -13.891 -18.781 -10.375 1 98.44 107 THR A CA 1
ATOM 878 C C . THR A 1 107 ? -15.148 -18.781 -11.242 1 98.44 107 THR A C 1
ATOM 880 O O . THR A 1 107 ? -16.234 -19.109 -10.773 1 98.44 107 THR A O 1
ATOM 883 N N . HIS A 1 108 ? -14.914 -18.438 -12.453 1 98.19 108 HIS A N 1
ATOM 884 C CA . HIS A 1 108 ? -16 -18.344 -13.422 1 98.19 108 HIS A CA 1
ATOM 885 C C . HIS A 1 108 ? -15.711 -19.172 -14.664 1 98.19 108 HIS A C 1
ATOM 887 O O . HIS A 1 108 ? -14.57 -19.219 -15.133 1 98.19 108 HIS A O 1
ATOM 893 N N . THR A 1 109 ? -16.766 -19.688 -15.25 1 97.56 109 THR A N 1
ATOM 894 C CA . THR A 1 109 ? -16.625 -20.469 -16.484 1 97.56 109 THR A CA 1
ATOM 895 C C . THR A 1 109 ? -16.484 -19.547 -17.688 1 97.56 109 THR A C 1
ATOM 897 O O . THR A 1 109 ? -16.625 -18.328 -17.562 1 97.56 109 THR A O 1
ATOM 900 N N . SER A 1 110 ? -16.234 -20.172 -18.859 1 96.56 110 SER A N 1
ATOM 901 C CA . SER A 1 110 ? -16.109 -19.406 -20.109 1 96.56 110 SER A CA 1
ATOM 902 C C . SER A 1 110 ? -17.422 -18.734 -20.484 1 96.56 110 SER A C 1
ATOM 904 O O . SER A 1 110 ? -17.422 -17.75 -21.219 1 96.56 110 SER A O 1
ATOM 906 N N . GLU A 1 111 ? -18.547 -19.203 -19.969 1 96.5 111 GLU A N 1
ATOM 907 C CA . GLU A 1 111 ? -19.875 -18.625 -20.234 1 96.5 111 GLU A CA 1
ATOM 908 C C . GLU A 1 111 ? -20.234 -17.609 -19.156 1 96.5 111 GLU A C 1
ATOM 910 O O . GLU A 1 111 ? -21.375 -17.109 -19.125 1 96.5 111 GLU A O 1
ATOM 915 N N . LEU A 1 112 ? -19.297 -17.359 -18.25 1 96.88 112 LEU A N 1
ATOM 916 C CA . LEU A 1 112 ? -19.453 -16.359 -17.188 1 96.88 112 LEU A CA 1
ATOM 917 C C . LEU A 1 112 ? -20.484 -16.812 -16.156 1 96.88 112 LEU A C 1
ATOM 919 O O . LEU A 1 112 ? -21.312 -16 -15.719 1 96.88 112 LEU A O 1
ATOM 923 N N . LYS A 1 113 ? -20.422 -18.078 -15.914 1 97.19 113 LYS A N 1
ATOM 924 C CA . LYS A 1 113 ? -21.172 -18.641 -14.797 1 97.19 113 LYS A CA 1
ATOM 925 C C . LYS A 1 113 ? -20.266 -18.875 -13.594 1 97.19 113 LYS A C 1
ATOM 927 O O . LYS A 1 113 ? -19.062 -19.141 -13.75 1 97.19 113 LYS A O 1
ATOM 932 N N . SER A 1 114 ? -20.906 -18.781 -12.398 1 96.62 114 SER A N 1
ATOM 933 C CA . SER A 1 114 ? -20.141 -19.078 -11.188 1 96.62 114 SER A CA 1
ATOM 934 C C . SER A 1 114 ? -19.719 -20.547 -11.133 1 96.62 114 SER A C 1
ATOM 936 O O . SER A 1 114 ? -20.562 -21.438 -11.258 1 96.62 114 SER A O 1
ATOM 938 N N . LEU A 1 115 ? -18.516 -20.812 -11.008 1 98 115 LEU A N 1
ATOM 939 C CA . LEU A 1 115 ? -18.047 -22.188 -10.891 1 98 115 LEU A CA 1
ATOM 940 C C . LEU A 1 115 ? -17.859 -22.578 -9.43 1 98 115 LEU A C 1
ATOM 942 O O . LEU A 1 115 ? -18.5 -23.516 -8.945 1 98 115 LEU A O 1
ATOM 946 N N . VAL A 1 116 ? -16.969 -21.859 -8.734 1 98.12 116 VAL A N 1
ATOM 947 C CA . VAL A 1 116 ? -16.734 -22.141 -7.32 1 98.12 116 VAL A CA 1
ATOM 948 C C . VAL A 1 116 ? -16.484 -20.844 -6.562 1 98.12 116 VAL A C 1
ATOM 950 O O . VAL A 1 116 ? -15.727 -19.984 -7.016 1 98.12 116 VAL A O 1
ATOM 953 N N . ARG A 1 117 ? -17.188 -20.734 -5.516 1 96.44 117 ARG A N 1
ATOM 954 C CA . ARG A 1 117 ? -16.938 -19.703 -4.512 1 96.44 117 ARG A CA 1
ATOM 955 C C . ARG A 1 117 ? -16.203 -20.297 -3.309 1 96.44 117 ARG A C 1
ATOM 957 O O . ARG A 1 117 ? -16.672 -21.266 -2.701 1 96.44 117 ARG A O 1
ATOM 964 N N . SER A 1 118 ? -15.148 -19.625 -2.965 1 97.38 118 SER A N 1
ATOM 965 C CA . SER A 1 118 ? -14.367 -20.172 -1.864 1 97.38 118 SER A CA 1
ATOM 966 C C . SER A 1 118 ? -15.148 -20.125 -0.553 1 97.38 118 SER A C 1
ATOM 968 O O . SER A 1 118 ? -14.891 -20.922 0.355 1 97.38 118 SER A O 1
ATOM 970 N N . TRP A 1 119 ? -16.094 -19.188 -0.414 1 94.25 119 TRP A N 1
ATOM 971 C CA . TRP A 1 119 ? -16.781 -18.953 0.849 1 94.25 119 TRP A CA 1
ATOM 972 C C . TRP A 1 119 ? -18.141 -19.656 0.865 1 94.25 119 TRP A C 1
ATOM 974 O O . TRP A 1 119 ? -18.797 -19.734 1.904 1 94.25 119 TRP A O 1
ATOM 984 N N . ASN A 1 120 ? -18.609 -20.188 -0.278 1 93.56 120 ASN A N 1
ATOM 985 C CA . ASN A 1 120 ? -19.906 -20.844 -0.387 1 93.56 120 ASN A CA 1
ATOM 986 C C . ASN A 1 120 ? -19.922 -21.891 -1.503 1 93.56 120 ASN A C 1
ATOM 988 O O . ASN A 1 120 ? -20.344 -21.594 -2.623 1 93.56 120 ASN A O 1
ATOM 992 N N . TYR A 1 121 ? -19.594 -23.109 -1.227 1 96.38 121 TYR A N 1
ATOM 993 C CA . TYR A 1 121 ? -19.438 -24.188 -2.199 1 96.38 121 TYR A CA 1
ATOM 994 C C . TYR A 1 121 ? -20.75 -24.484 -2.898 1 96.38 121 TYR A C 1
ATOM 996 O O . TYR A 1 121 ? -20.766 -24.828 -4.082 1 96.38 121 TYR A O 1
ATOM 1004 N N . ASP A 1 122 ? -21.859 -24.297 -2.221 1 94.62 122 ASP A N 1
ATOM 1005 C CA . ASP A 1 122 ? -23.156 -24.75 -2.711 1 94.62 122 ASP A CA 1
ATOM 1006 C C . ASP A 1 122 ? -23.766 -23.75 -3.686 1 94.62 122 ASP A C 1
ATOM 1008 O O . ASP A 1 122 ? -24.688 -24.078 -4.422 1 94.62 122 ASP A O 1
ATOM 1012 N N . LYS A 1 123 ? -23.281 -22.594 -3.701 1 92.81 123 LYS A N 1
ATOM 1013 C CA . LYS A 1 123 ? -23.797 -21.578 -4.613 1 92.81 123 LYS A CA 1
ATOM 1014 C C . LYS A 1 123 ? -22.953 -21.516 -5.891 1 92.81 123 LYS A C 1
ATOM 1016 O O . LYS A 1 123 ? -21.906 -20.875 -5.914 1 92.81 123 LYS A O 1
ATOM 1021 N N . PHE A 1 124 ? -23.5 -22.125 -6.945 1 95.56 124 PHE A N 1
ATOM 1022 C CA . PHE A 1 124 ? -22.766 -22.188 -8.203 1 95.56 124 PHE A CA 1
ATOM 1023 C C . PHE A 1 124 ? -23.734 -22.234 -9.383 1 95.56 124 PHE A C 1
ATOM 1025 O O . PHE A 1 124 ? -24.953 -22.344 -9.203 1 95.56 124 PHE A O 1
ATOM 1032 N N . GLY A 1 125 ? -23.234 -21.953 -10.555 1 95.62 125 GLY A N 1
ATOM 1033 C CA . GLY A 1 125 ? -23.984 -22.141 -11.781 1 95.62 125 GLY A CA 1
ATOM 1034 C C . GLY A 1 125 ? -24.781 -20.922 -12.18 1 95.62 125 GLY A C 1
ATOM 1035 O O . GLY A 1 125 ? -25.312 -20.859 -13.297 1 95.62 125 GLY A O 1
ATOM 1036 N N . ASP A 1 126 ? -24.875 -19.969 -11.289 1 93.31 126 ASP A N 1
ATOM 1037 C CA . ASP A 1 126 ? -25.672 -18.781 -11.609 1 93.31 126 ASP A CA 1
ATOM 1038 C C . ASP A 1 126 ? -25.016 -17.969 -12.711 1 93.31 126 ASP A C 1
ATOM 1040 O O . ASP A 1 126 ? -23.781 -17.844 -12.75 1 93.31 126 ASP A O 1
ATOM 1044 N N . ASP A 1 127 ? -25.828 -17.406 -13.57 1 94.88 127 ASP A N 1
ATOM 1045 C CA . ASP A 1 127 ? -25.391 -16.562 -14.68 1 94.88 127 ASP A CA 1
ATOM 1046 C C . ASP A 1 127 ? -25.062 -15.156 -14.188 1 94.88 127 ASP A C 1
ATOM 1048 O O . ASP A 1 127 ? -25.906 -14.477 -13.602 1 94.88 127 ASP A O 1
ATOM 1052 N N . LEU A 1 128 ? -23.828 -14.734 -14.516 1 93.06 128 LEU A N 1
ATOM 1053 C CA . LEU A 1 128 ? -23.344 -13.469 -13.977 1 93.06 128 LEU A CA 1
ATOM 1054 C C . LEU A 1 128 ? -23.266 -12.406 -15.07 1 93.06 128 LEU A C 1
ATOM 1056 O O . LEU A 1 128 ? -22.844 -11.273 -14.812 1 93.06 128 LEU A O 1
ATOM 1060 N N . THR A 1 129 ? -23.688 -12.641 -16.25 1 91.56 129 THR A N 1
ATOM 1061 C CA . THR A 1 129 ? -23.516 -11.781 -17.406 1 91.56 129 THR A CA 1
ATOM 1062 C C . THR A 1 129 ? -24.344 -10.516 -17.281 1 91.56 129 THR A C 1
ATOM 1064 O O . THR A 1 129 ? -24 -9.477 -17.844 1 91.56 129 THR A O 1
ATOM 1067 N N . LYS A 1 130 ? -25.359 -10.484 -16.547 1 86.06 130 LYS A N 1
ATOM 1068 C CA . LYS A 1 130 ? -26.328 -9.391 -16.547 1 86.06 130 LYS A CA 1
ATOM 1069 C C . LYS A 1 130 ? -25.859 -8.242 -15.656 1 86.06 130 LYS A C 1
ATOM 1071 O O . LYS A 1 130 ? -26.172 -7.078 -15.914 1 86.06 130 LYS A O 1
ATOM 1076 N N . PHE A 1 131 ? -25.094 -8.555 -14.68 1 83.06 131 PHE A N 1
ATOM 1077 C CA . PHE A 1 131 ? -24.828 -7.477 -13.734 1 83.06 131 PHE A CA 1
ATOM 1078 C C . PHE A 1 131 ? -23.344 -7.367 -13.438 1 83.06 131 PHE A C 1
ATOM 1080 O O . PHE A 1 131 ? -22.891 -6.387 -12.844 1 83.06 131 PHE A O 1
ATOM 1087 N N . ARG A 1 132 ? -22.594 -8.359 -13.828 1 91 132 ARG A N 1
ATOM 1088 C CA . ARG A 1 132 ? -21.156 -8.312 -13.609 1 91 132 ARG A CA 1
ATOM 1089 C C . ARG A 1 132 ? -20.422 -7.871 -14.875 1 91 132 ARG A C 1
ATOM 1091 O O . ARG A 1 132 ? -19.844 -8.703 -15.578 1 91 132 ARG A O 1
ATOM 1098 N N . HIS A 1 133 ? -20.297 -6.633 -15.094 1 89.5 133 HIS A N 1
ATOM 1099 C CA . HIS A 1 133 ? -19.734 -6.055 -16.312 1 89.5 133 HIS A CA 1
ATOM 1100 C C . HIS A 1 133 ? -18.234 -6.273 -16.375 1 89.5 133 HIS A C 1
ATOM 1102 O O . HIS A 1 133 ? -17.672 -6.426 -17.453 1 89.5 133 HIS A O 1
ATOM 1108 N N . THR A 1 134 ? -17.641 -6.332 -15.242 1 94.19 134 THR A N 1
ATOM 1109 C CA . THR A 1 134 ? -16.188 -6.508 -15.195 1 94.19 134 THR A CA 1
ATOM 1110 C C . THR A 1 134 ? -15.789 -7.883 -15.727 1 94.19 134 THR A C 1
ATOM 1112 O O . THR A 1 134 ? -14.766 -8.023 -16.391 1 94.19 134 THR A O 1
ATOM 1115 N N . LEU A 1 135 ? -16.625 -8.867 -15.477 1 96.75 135 LEU A N 1
ATOM 1116 C CA . LEU A 1 135 ? -16.359 -10.203 -15.984 1 96.75 135 LEU A CA 1
ATOM 1117 C C . LEU A 1 135 ? -16.406 -10.227 -17.516 1 96.75 135 LEU A C 1
ATOM 1119 O O . LEU A 1 135 ? -15.578 -10.859 -18.156 1 96.75 135 LEU A O 1
ATOM 1123 N N . LEU A 1 136 ? -17.406 -9.539 -18.016 1 95.44 136 LEU A N 1
ATOM 1124 C CA . LEU A 1 136 ? -17.531 -9.43 -19.469 1 95.44 136 LEU A CA 1
ATOM 1125 C C . LEU A 1 136 ? -16.328 -8.727 -20.078 1 95.44 136 LEU A C 1
ATOM 1127 O O . LEU A 1 136 ? -15.82 -9.148 -21.109 1 95.44 136 LEU A O 1
ATOM 1131 N N . GLU A 1 137 ? -15.945 -7.688 -19.453 1 95.88 137 GLU A N 1
ATOM 1132 C CA . GLU A 1 137 ? -14.781 -6.949 -19.922 1 95.88 137 GLU A CA 1
ATOM 1133 C C . GLU A 1 137 ? -13.539 -7.832 -19.953 1 95.88 137 GLU A C 1
ATOM 1135 O O . GLU A 1 137 ? -12.766 -7.801 -20.922 1 95.88 137 GLU A O 1
ATOM 1140 N N . VAL A 1 138 ? -13.305 -8.625 -18.922 1 97.56 138 VAL A N 1
ATOM 1141 C CA . VAL A 1 138 ? -12.156 -9.523 -18.828 1 97.56 138 VAL A CA 1
ATOM 1142 C C . VAL A 1 138 ? -12.219 -10.562 -19.938 1 97.56 138 VAL A C 1
ATOM 1144 O O . VAL A 1 138 ? -11.211 -10.859 -20.578 1 97.56 138 VAL A O 1
ATOM 1147 N N . LYS A 1 139 ? -13.375 -11.109 -20.172 1 96.81 139 LYS A N 1
ATOM 1148 C CA . LYS A 1 139 ? -13.555 -12.094 -21.234 1 96.81 139 LYS A CA 1
ATOM 1149 C C . LYS A 1 139 ? -13.227 -11.5 -22.594 1 96.81 139 LYS A C 1
ATOM 1151 O O . LYS A 1 139 ? -12.523 -12.109 -23.406 1 96.81 139 LYS A O 1
ATOM 1156 N N . ASN A 1 140 ? -13.68 -10.305 -22.844 1 95.56 140 ASN A N 1
ATOM 1157 C CA . ASN A 1 140 ? -13.547 -9.664 -24.141 1 95.56 140 ASN A CA 1
ATOM 1158 C C . ASN A 1 140 ? -12.125 -9.164 -24.375 1 95.56 140 ASN A C 1
ATOM 1160 O O . ASN A 1 140 ? -11.578 -9.336 -25.469 1 95.56 140 ASN A O 1
ATOM 1164 N N . SER A 1 141 ? -11.539 -8.578 -23.375 1 95 141 SER A N 1
ATOM 1165 C CA . SER A 1 141 ? -10.234 -7.957 -23.547 1 95 141 SER A CA 1
ATOM 1166 C C . SER A 1 141 ? -9.109 -8.945 -23.25 1 95 141 SER A C 1
ATOM 1168 O O . SER A 1 141 ? -7.957 -8.711 -23.641 1 95 141 SER A O 1
ATOM 1170 N N . LYS A 1 142 ? -9.414 -9.961 -22.5 1 95 142 LYS A N 1
ATOM 1171 C CA . LYS A 1 142 ? -8.43 -10.938 -22.031 1 95 142 LYS A CA 1
ATOM 1172 C C . LYS A 1 142 ? -7.348 -10.266 -21.188 1 95 142 LYS A C 1
ATOM 1174 O O . LYS A 1 142 ? -6.188 -10.68 -21.203 1 95 142 LYS A O 1
ATOM 1179 N N . LYS A 1 143 ? -7.773 -9.203 -20.547 1 95 143 LYS A N 1
ATOM 1180 C CA . LYS A 1 143 ? -6.891 -8.477 -19.641 1 95 143 LYS A CA 1
ATOM 1181 C C . LYS A 1 143 ? -7.461 -8.453 -18.219 1 95 143 LYS A C 1
ATOM 1183 O O . LYS A 1 143 ? -8.68 -8.547 -18.031 1 95 143 LYS A O 1
ATOM 1188 N N . SER A 1 144 ? -6.57 -8.375 -17.297 1 97.25 144 SER A N 1
ATOM 1189 C CA . SER A 1 144 ? -7.004 -8.273 -15.906 1 97.25 144 SER A CA 1
ATOM 1190 C C . SER A 1 144 ? -7.633 -6.918 -15.625 1 97.25 144 SER A C 1
ATOM 1192 O O . SER A 1 144 ? -7.238 -5.91 -16.203 1 97.25 144 SER A O 1
ATOM 1194 N N . VAL A 1 145 ? -8.562 -6.891 -14.781 1 97.06 145 VAL A N 1
ATOM 1195 C CA . VAL A 1 145 ? -9.242 -5.672 -14.359 1 97.06 145 VAL A CA 1
ATOM 1196 C C . VAL A 1 145 ? -9.328 -5.633 -12.836 1 97.06 145 VAL A C 1
ATOM 1198 O O . VAL A 1 145 ? -9.242 -6.668 -12.18 1 97.06 145 VAL A O 1
ATOM 1201 N N . TYR A 1 146 ? -9.32 -4.449 -12.289 1 97.19 146 TYR A N 1
ATOM 1202 C CA . TYR A 1 146 ? -9.492 -4.277 -10.852 1 97.19 146 TYR A CA 1
ATOM 1203 C C . TYR A 1 146 ? -10.43 -3.115 -10.547 1 97.19 146 TYR A C 1
ATOM 1205 O O . TYR A 1 146 ? -10.617 -2.225 -11.383 1 97.19 146 TYR A O 1
ATOM 1213 N N . GLY A 1 147 ? -11.078 -3.148 -9.367 1 97.12 147 GLY A N 1
ATOM 1214 C CA . GLY A 1 147 ? -11.938 -2.074 -8.898 1 97.12 147 GLY A CA 1
ATOM 1215 C C . GLY A 1 147 ? -12.953 -2.531 -7.863 1 97.12 147 GLY A C 1
ATOM 1216 O O . GLY A 1 147 ? -12.992 -3.711 -7.508 1 97.12 147 GLY A O 1
ATOM 1217 N N . ILE A 1 148 ? -13.656 -1.556 -7.406 1 96.56 148 ILE A N 1
ATOM 1218 C CA . ILE A 1 148 ? -14.766 -1.832 -6.496 1 96.56 148 ILE A CA 1
ATOM 1219 C C . ILE A 1 148 ? -16.031 -2.133 -7.297 1 96.56 148 ILE A C 1
ATOM 1221 O O . ILE A 1 148 ? -16.391 -1.384 -8.211 1 96.56 148 ILE A O 1
ATOM 1225 N N . GLU A 1 149 ? -16.672 -3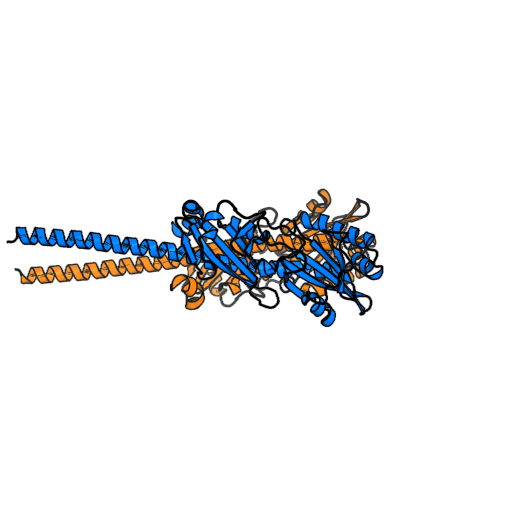.16 -7.039 1 93.88 149 GLU A N 1
ATOM 1226 C CA . GLU A 1 149 ? -17.891 -3.547 -7.742 1 93.88 149 GLU A CA 1
ATOM 1227 C C . GLU A 1 149 ? -18.859 -4.293 -6.816 1 93.88 149 GLU A C 1
ATOM 1229 O O . GLU A 1 149 ? -18.422 -5.105 -5.996 1 93.88 149 GLU A O 1
ATOM 1234 N N . ALA A 1 150 ? -20.109 -3.965 -7.008 1 88.81 150 ALA A N 1
ATOM 1235 C CA . ALA A 1 150 ? -21.141 -4.711 -6.297 1 88.81 150 ALA A CA 1
ATOM 1236 C C . ALA A 1 150 ? -21.453 -6.031 -7 1 88.81 150 ALA A C 1
ATOM 1238 O O . ALA A 1 150 ? -21.516 -6.09 -8.227 1 88.81 150 ALA A O 1
ATOM 1239 N N . GLY A 1 151 ? -21.469 -7.07 -6.18 1 85.12 151 GLY A N 1
ATOM 1240 C CA . GLY A 1 151 ? -21.938 -8.359 -6.652 1 85.12 151 GLY A CA 1
ATOM 1241 C C . GLY A 1 151 ? -23.172 -8.852 -5.922 1 85.12 151 GLY A C 1
ATOM 1242 O O . GLY A 1 151 ? -23.844 -8.078 -5.227 1 85.12 151 GLY A O 1
ATOM 1243 N N . ARG A 1 152 ? -23.531 -10.078 -6.195 1 79.88 152 ARG A N 1
ATOM 1244 C CA . ARG A 1 152 ? -24.703 -10.688 -5.559 1 79.88 152 ARG A CA 1
ATOM 1245 C C . ARG A 1 152 ? -24.531 -10.734 -4.043 1 79.88 152 ARG A C 1
ATOM 1247 O O . ARG A 1 152 ? -25.5 -10.625 -3.299 1 79.88 152 ARG A O 1
ATOM 1254 N N . CYS A 1 153 ? -23.234 -10.758 -3.627 1 75.38 153 CYS A N 1
ATOM 1255 C CA . CYS A 1 153 ? -23 -10.961 -2.205 1 75.38 153 CYS A CA 1
ATOM 1256 C C . CYS A 1 153 ? -22.406 -9.711 -1.564 1 75.38 153 CYS A C 1
ATOM 1258 O O . CYS A 1 153 ? -21.906 -9.758 -0.438 1 75.38 153 CYS A O 1
ATOM 1260 N N . GLY A 1 154 ? -22.438 -8.641 -2.281 1 85.12 154 GLY A N 1
ATOM 1261 C CA . GLY A 1 154 ? -21.984 -7.414 -1.647 1 85.12 154 GLY A CA 1
ATOM 1262 C C . GLY A 1 154 ? -20.906 -6.691 -2.445 1 85.12 154 GLY A C 1
ATOM 1263 O O . GLY A 1 154 ? -20.688 -7.008 -3.613 1 85.12 154 GLY A O 1
ATOM 1264 N N . VAL A 1 155 ? -20.422 -5.656 -1.818 1 91.88 155 VAL A N 1
ATOM 1265 C CA . VAL A 1 155 ? -19.438 -4.781 -2.447 1 91.88 155 VAL A CA 1
ATOM 1266 C C . VAL A 1 155 ? -18.031 -5.102 -1.911 1 91.88 155 VAL A C 1
ATOM 1268 O O . VAL A 1 155 ? -17.828 -5.121 -0.697 1 91.88 155 VAL A O 1
ATOM 1271 N N . PHE A 1 156 ? -17.109 -5.375 -2.824 1 94.5 156 PHE A N 1
ATOM 1272 C CA . PHE A 1 156 ? -15.734 -5.73 -2.473 1 94.5 156 PHE A CA 1
ATOM 1273 C C . PHE A 1 156 ? -14.742 -5.047 -3.402 1 94.5 156 PHE A C 1
ATOM 1275 O O . PHE A 1 156 ? -15.125 -4.52 -4.449 1 94.5 156 PHE A O 1
ATOM 1282 N N . ILE A 1 157 ? -13.586 -4.977 -2.955 1 96.62 157 ILE A N 1
ATOM 1283 C CA . ILE A 1 157 ? -12.469 -4.734 -3.863 1 96.62 157 ILE A CA 1
ATOM 1284 C C . ILE A 1 157 ? -12.172 -5.996 -4.664 1 96.62 157 ILE A C 1
ATOM 1286 O O . ILE A 1 157 ? -11.945 -7.066 -4.09 1 96.62 157 ILE A O 1
ATOM 1290 N N . ARG A 1 158 ? -12.172 -5.836 -5.945 1 97.5 158 ARG A N 1
ATOM 1291 C CA . ARG A 1 158 ? -12.078 -7.031 -6.773 1 97.5 158 ARG A CA 1
ATOM 1292 C C . ARG A 1 158 ? -10.945 -6.91 -7.785 1 97.5 158 ARG A C 1
ATOM 1294 O O . ARG A 1 158 ? -10.734 -5.84 -8.359 1 97.5 158 ARG A O 1
ATOM 1301 N N . GLY A 1 159 ? -10.203 -7.922 -7.934 1 98.06 159 GLY A N 1
ATOM 1302 C CA . GLY A 1 159 ? -9.273 -8.156 -9.031 1 98.06 159 GLY A CA 1
ATOM 1303 C C . GLY A 1 159 ? -9.602 -9.414 -9.82 1 98.06 159 GLY A C 1
ATOM 1304 O O . GLY A 1 159 ? -9.734 -10.5 -9.25 1 98.06 159 GLY A O 1
ATOM 1305 N N . ILE A 1 160 ? -9.773 -9.234 -11.117 1 98.56 160 ILE A N 1
ATOM 1306 C CA . ILE A 1 160 ? -10.195 -10.352 -11.953 1 98.56 160 ILE A CA 1
ATOM 1307 C C . ILE A 1 160 ? -9.203 -10.547 -13.102 1 98.56 160 ILE A C 1
ATOM 1309 O O . ILE A 1 160 ? -8.812 -9.586 -13.766 1 98.56 160 ILE A O 1
ATOM 1313 N N . SER A 1 161 ? -8.812 -11.758 -13.266 1 98.19 161 SER A N 1
ATOM 1314 C CA . SER A 1 161 ? -7.891 -12.078 -14.352 1 98.19 161 SER A CA 1
ATOM 1315 C C . SER A 1 161 ? -8.43 -13.219 -15.203 1 98.19 161 SER A C 1
ATOM 1317 O O . SER A 1 161 ? -9.039 -14.164 -14.688 1 98.19 161 SER A O 1
ATOM 1319 N N . PRO A 1 162 ? -8.188 -13.156 -16.516 1 98.12 162 PRO A N 1
ATOM 1320 C CA . PRO A 1 162 ? -8.578 -14.258 -17.391 1 98.12 162 PRO A CA 1
ATOM 1321 C C . PRO A 1 162 ? -7.672 -15.484 -17.234 1 98.12 162 PRO A C 1
ATOM 1323 O O . PRO A 1 162 ? -6.496 -15.344 -16.906 1 98.12 162 PRO A O 1
ATOM 1326 N N . ILE A 1 163 ? -8.227 -16.578 -17.359 1 97.38 163 ILE A N 1
ATOM 1327 C CA . ILE A 1 163 ? -7.5 -17.828 -17.438 1 97.38 163 ILE A CA 1
ATOM 1328 C C . ILE A 1 163 ? -7.625 -18.422 -18.844 1 97.38 163 ILE A C 1
ATOM 1330 O O . ILE A 1 163 ? -8.734 -18.609 -19.359 1 97.38 163 ILE A O 1
ATOM 1334 N N . SER A 1 164 ? -6.508 -18.578 -19.469 1 94.38 164 SER A N 1
ATOM 1335 C CA . SER A 1 164 ? -6.496 -19.109 -20.828 1 94.38 164 SER A CA 1
ATOM 1336 C C . SER A 1 164 ? -5.613 -20.359 -20.922 1 94.38 164 SER A C 1
ATOM 1338 O O . SER A 1 164 ? -4.695 -20.531 -20.125 1 94.38 164 SER A O 1
ATOM 1340 N N . TYR A 1 165 ? -5.926 -21.203 -21.719 1 90.38 165 TYR A N 1
ATOM 1341 C CA . TYR A 1 165 ? -5.137 -22.359 -22.094 1 90.38 165 TYR A CA 1
ATOM 1342 C C . TYR A 1 165 ? -5.051 -22.5 -23.609 1 90.38 165 TYR A C 1
ATOM 1344 O O . TYR A 1 165 ? -6.074 -22.578 -24.297 1 90.38 165 TYR A O 1
ATOM 1352 N N . ASP A 1 166 ? -3.805 -22.562 -24.156 1 88.75 166 ASP A N 1
ATOM 1353 C CA . ASP A 1 166 ? -3.584 -22.641 -25.594 1 88.75 166 ASP A CA 1
ATOM 1354 C C . ASP A 1 166 ? -4.379 -21.562 -26.328 1 88.75 166 ASP A C 1
ATOM 1356 O O . ASP A 1 166 ? -5.125 -21.859 -27.266 1 88.75 166 ASP A O 1
ATOM 1360 N N . SER A 1 167 ? -4.469 -20.344 -25.828 1 86.56 167 SER A N 1
ATOM 1361 C CA . SER A 1 167 ? -5.039 -19.141 -26.406 1 86.56 167 SER A CA 1
ATOM 1362 C C . SER A 1 167 ? -6.562 -19.156 -26.344 1 86.56 167 SER A C 1
ATOM 1364 O O . SER A 1 167 ? -7.227 -18.312 -26.938 1 86.56 167 SER A O 1
ATOM 1366 N N . LYS A 1 168 ? -7.023 -20.125 -25.703 1 93.38 168 LYS A N 1
ATOM 1367 C CA . LYS A 1 168 ? -8.469 -20.203 -25.531 1 93.38 168 LYS A CA 1
ATOM 1368 C C . LYS A 1 168 ? -8.867 -19.719 -24.125 1 93.38 168 LYS A C 1
ATOM 1370 O O . LYS A 1 168 ? -8.273 -20.141 -23.141 1 93.38 168 LYS A O 1
ATOM 1375 N N . PHE A 1 169 ? -9.875 -18.938 -24.094 1 96.75 169 PHE A N 1
ATOM 1376 C CA . PHE A 1 169 ? -10.406 -18.438 -22.828 1 96.75 169 PHE A CA 1
ATOM 1377 C C . PHE A 1 169 ? -11.156 -19.531 -22.094 1 96.75 169 PHE A C 1
ATOM 1379 O O . PHE A 1 169 ? -12.164 -20.047 -22.578 1 96.75 169 PHE A O 1
ATOM 1386 N N . LEU A 1 170 ? -10.727 -19.906 -20.922 1 97.12 170 LEU A N 1
ATOM 1387 C CA . LEU A 1 170 ? -11.336 -20.953 -20.109 1 97.12 170 LEU A CA 1
ATOM 1388 C C . LEU A 1 170 ? -12.305 -20.359 -19.094 1 97.12 170 LEU A C 1
ATOM 1390 O O . LEU A 1 170 ? -13.242 -21.047 -18.656 1 97.12 170 LEU A O 1
ATOM 1394 N N . GLY A 1 171 ? -12 -19.172 -18.688 1 98.06 171 GLY A N 1
ATOM 1395 C CA . GLY A 1 171 ? -12.742 -18.5 -17.625 1 98.06 171 GLY A CA 1
ATOM 1396 C C . GLY A 1 171 ? -11.93 -17.438 -16.922 1 98.06 171 GLY A C 1
ATOM 1397 O O . GLY A 1 171 ? -11.031 -16.828 -17.516 1 98.06 171 GLY A O 1
ATOM 1398 N N . SER A 1 172 ? -12.367 -17.156 -15.664 1 98.38 172 SER A N 1
ATOM 1399 C CA . SER A 1 172 ? -11.656 -16.109 -14.938 1 98.38 172 SER A CA 1
ATOM 1400 C C . SER A 1 172 ? -11.547 -16.422 -13.453 1 98.38 172 SER A C 1
ATOM 1402 O O . SER A 1 172 ? -12.281 -17.281 -12.945 1 98.38 172 SER A O 1
ATOM 1404 N N . LEU A 1 173 ? -10.57 -15.875 -12.852 1 98.62 173 LEU A N 1
ATOM 1405 C CA . LEU A 1 173 ? -10.367 -15.922 -11.406 1 98.62 173 LEU A CA 1
ATOM 1406 C C . LEU A 1 173 ? -10.508 -14.539 -10.789 1 98.62 173 LEU A C 1
ATOM 1408 O O . LEU A 1 173 ? -9.922 -13.57 -11.273 1 98.62 173 LEU A O 1
ATOM 1412 N N . GLU A 1 174 ? -11.305 -14.484 -9.766 1 98.44 174 GLU A N 1
ATOM 1413 C CA . GLU A 1 174 ? -11.562 -13.234 -9.055 1 98.44 174 GLU A CA 1
ATOM 1414 C C . GLU A 1 174 ? -11.047 -13.305 -7.621 1 98.44 174 GLU A C 1
ATOM 1416 O O . GLU A 1 174 ? -11.32 -14.266 -6.902 1 98.44 174 GLU A O 1
ATOM 1421 N N . VAL A 1 175 ? -10.289 -12.32 -7.262 1 98.5 175 VAL A N 1
ATOM 1422 C CA . VAL A 1 175 ? -9.867 -12.094 -5.883 1 98.5 175 VAL A CA 1
ATOM 1423 C C . VAL A 1 175 ? -10.695 -10.961 -5.277 1 98.5 175 VAL A C 1
ATOM 1425 O O . VAL A 1 175 ? -10.836 -9.891 -5.879 1 98.5 175 VAL A O 1
ATOM 1428 N N . MET A 1 176 ? -11.25 -11.203 -4.133 1 97.31 176 MET A N 1
ATOM 1429 C CA . MET A 1 176 ? -12.086 -10.219 -3.457 1 97.31 176 MET A CA 1
ATOM 1430 C C . MET A 1 176 ? -11.516 -9.859 -2.09 1 97.31 176 MET A C 1
ATOM 1432 O O . MET A 1 176 ? -11.18 -10.75 -1.302 1 97.31 176 MET A O 1
ATOM 1436 N N . LEU A 1 177 ? -11.375 -8.602 -1.855 1 96.62 177 LEU A N 1
ATOM 1437 C CA . LEU A 1 177 ? -10.914 -8.078 -0.572 1 96.62 177 LEU A CA 1
ATOM 1438 C C . LEU A 1 177 ? -11.969 -7.172 0.053 1 96.62 177 LEU A C 1
ATOM 1440 O O . LEU A 1 177 ? -12.656 -6.438 -0.656 1 96.62 177 LEU A O 1
ATOM 1444 N N . ASP A 1 178 ? -12.055 -7.23 1.365 1 94.06 178 ASP A N 1
ATOM 1445 C CA . ASP A 1 178 ? -12.938 -6.289 2.055 1 94.06 178 ASP A CA 1
ATOM 1446 C C . ASP A 1 178 ? -12.219 -4.969 2.332 1 94.06 178 ASP A C 1
ATOM 1448 O O . ASP A 1 178 ? -11.156 -4.699 1.761 1 94.06 178 ASP A O 1
ATOM 1452 N N . PHE A 1 179 ? -12.805 -4.141 3.182 1 94.06 179 PHE A N 1
ATOM 1453 C CA . PHE A 1 179 ? -12.297 -2.787 3.385 1 94.06 179 PHE A CA 1
ATOM 1454 C C . PHE A 1 179 ? -11.625 -2.658 4.746 1 94.06 179 PHE A C 1
ATOM 1456 O O . PHE A 1 179 ? -11.328 -1.551 5.195 1 94.06 179 PHE A O 1
ATOM 1463 N N . ASN A 1 180 ? -11.312 -3.744 5.383 1 92.06 180 ASN A N 1
ATOM 1464 C CA . ASN A 1 180 ? -10.766 -3.719 6.738 1 92.06 180 ASN A CA 1
ATOM 1465 C C . ASN A 1 180 ? -9.367 -3.123 6.766 1 92.06 180 ASN A C 1
ATOM 1467 O O . ASN A 1 180 ? -8.961 -2.523 7.766 1 92.06 180 ASN A O 1
ATOM 1471 N N . HIS A 1 181 ? -8.68 -3.312 5.699 1 92.75 181 HIS A N 1
ATOM 1472 C CA . HIS A 1 181 ? -7.344 -2.732 5.625 1 92.75 181 HIS A CA 1
ATOM 1473 C C . HIS A 1 181 ? -7.383 -1.225 5.848 1 92.75 181 HIS A C 1
ATOM 1475 O O . HIS A 1 181 ? -6.488 -0.66 6.477 1 92.75 181 HIS A O 1
ATOM 1481 N N . LEU A 1 182 ? -8.406 -0.584 5.363 1 95.31 182 LEU A N 1
ATOM 1482 C CA . LEU A 1 182 ? -8.57 0.855 5.539 1 95.31 182 LEU A CA 1
ATOM 1483 C C . LEU A 1 182 ? -8.672 1.214 7.02 1 95.31 182 LEU A C 1
ATOM 1485 O O . LEU A 1 182 ? -8.141 2.24 7.449 1 95.31 182 LEU A O 1
ATOM 1489 N N . ASP A 1 183 ? -9.305 0.382 7.762 1 93.62 183 ASP A N 1
ATOM 1490 C CA . ASP A 1 183 ? -9.438 0.593 9.203 1 93.62 183 ASP A CA 1
ATOM 1491 C C . ASP A 1 183 ? -8.07 0.581 9.883 1 93.62 183 ASP A C 1
ATOM 1493 O O . ASP A 1 183 ? -7.812 1.392 10.773 1 93.62 183 ASP A O 1
ATOM 1497 N N . THR A 1 184 ? -7.344 -0.313 9.461 1 90.38 184 THR A N 1
ATOM 1498 C CA . THR A 1 184 ? -6.012 -0.439 10.047 1 90.38 184 THR A CA 1
ATOM 1499 C C . THR A 1 184 ? -5.191 0.822 9.797 1 90.38 184 THR A C 1
ATOM 1501 O O . THR A 1 184 ? -4.516 1.321 10.695 1 90.38 184 THR A O 1
ATOM 1504 N N . ILE A 1 185 ? -5.293 1.315 8.57 1 90.81 185 ILE A N 1
ATOM 1505 C CA . ILE A 1 185 ? -4.582 2.537 8.211 1 90.81 185 ILE A CA 1
ATOM 1506 C C . ILE A 1 185 ? -5.098 3.703 9.047 1 90.81 185 ILE A C 1
ATOM 1508 O O . ILE A 1 185 ? -4.312 4.484 9.586 1 90.81 185 ILE A O 1
ATOM 1512 N N . ALA A 1 186 ? -6.363 3.799 9.188 1 93.62 186 ALA A N 1
ATOM 1513 C CA . ALA A 1 186 ? -7 4.887 9.93 1 93.62 186 ALA A CA 1
ATOM 1514 C C . ALA A 1 186 ? -6.621 4.836 11.406 1 93.62 186 ALA A C 1
ATOM 1516 O O . ALA A 1 186 ? -6.223 5.848 11.984 1 93.62 186 ALA A O 1
ATOM 1517 N N . LYS A 1 187 ? -6.648 3.689 11.969 1 90.56 187 LYS A N 1
ATOM 1518 C CA . LYS A 1 187 ? -6.363 3.527 13.391 1 90.56 187 LYS A CA 1
ATOM 1519 C C . LYS A 1 187 ? -4.922 3.898 13.711 1 90.56 187 LYS A C 1
ATOM 1521 O O . LYS A 1 187 ? -4.648 4.523 14.734 1 90.56 187 LYS A O 1
ATOM 1526 N N . ARG A 1 188 ? -4.082 3.572 12.859 1 85.12 188 ARG A N 1
ATOM 1527 C CA . ARG A 1 188 ? -2.674 3.914 13.039 1 85.12 188 ARG A CA 1
ATOM 1528 C C . ARG A 1 188 ? -2.475 5.426 13.062 1 85.12 188 ARG A C 1
ATOM 1530 O O . ARG A 1 188 ? -1.539 5.926 13.688 1 85.12 188 ARG A O 1
ATOM 1537 N N . ARG A 1 189 ? -3.385 6.066 12.484 1 86.75 189 ARG A N 1
ATOM 1538 C CA . ARG A 1 189 ? -3.248 7.512 12.367 1 86.75 189 ARG A CA 1
ATOM 1539 C C . ARG A 1 189 ? -4.199 8.234 13.32 1 86.75 189 ARG A C 1
ATOM 1541 O O . ARG A 1 189 ? -4.344 9.453 13.25 1 86.75 189 ARG A O 1
ATOM 1548 N N . GLY A 1 190 ? -4.957 7.527 14.102 1 88.31 190 GLY A N 1
ATOM 1549 C CA . GLY A 1 190 ? -5.672 8.078 15.234 1 88.31 190 GLY A CA 1
ATOM 1550 C C . GLY A 1 190 ? -7.078 8.531 14.898 1 88.31 190 GLY A C 1
ATOM 1551 O O . GLY A 1 190 ? -7.617 9.438 15.531 1 88.31 190 GLY A O 1
ATOM 1552 N N . TYR A 1 191 ? -7.602 8.07 13.828 1 92.75 191 TYR A N 1
ATOM 1553 C CA . TYR A 1 191 ? -8.992 8.391 13.523 1 92.75 191 TYR A CA 1
ATOM 1554 C C . TYR A 1 191 ? -9.766 7.129 13.148 1 92.75 191 TYR A C 1
ATOM 1556 O O . TYR A 1 191 ? -9.172 6.062 12.961 1 92.75 191 TYR A O 1
ATOM 1564 N N . ASP A 1 192 ? -11.109 7.207 13.125 1 95.06 192 ASP A N 1
ATOM 1565 C CA . ASP A 1 192 ? -11.984 6.105 12.75 1 95.06 192 ASP A CA 1
ATOM 1566 C C . ASP A 1 192 ? -12.586 6.324 11.359 1 95.06 192 ASP A C 1
ATOM 1568 O O . ASP A 1 192 ? -12.617 7.457 10.867 1 95.06 192 ASP A O 1
ATOM 1572 N N . ILE A 1 193 ? -12.992 5.207 10.812 1 96.81 193 ILE A N 1
ATOM 1573 C CA . ILE A 1 193 ? -13.672 5.371 9.531 1 96.81 193 ILE A CA 1
ATOM 1574 C C . ILE A 1 193 ? -14.914 4.488 9.492 1 96.81 193 ILE A C 1
ATOM 1576 O O . ILE A 1 193 ? -15.008 3.5 10.227 1 96.81 193 ILE A O 1
ATOM 1580 N N . PHE A 1 194 ? -15.875 4.848 8.688 1 95.69 194 PHE A N 1
ATOM 1581 C CA . PHE A 1 194 ? -17.047 4.066 8.297 1 95.69 194 PHE A CA 1
ATOM 1582 C C . PHE A 1 194 ? -17.188 4.023 6.781 1 95.69 194 PHE A C 1
ATOM 1584 O O . PHE A 1 194 ? -17.281 5.066 6.133 1 95.69 194 PHE A O 1
ATOM 1591 N N . VAL A 1 195 ? -17.141 2.85 6.273 1 95.62 195 VAL A N 1
ATOM 1592 C CA . VAL A 1 195 ? -17.375 2.68 4.84 1 95.62 195 VAL A CA 1
ATOM 1593 C C . VAL A 1 195 ? -18.859 2.395 4.586 1 95.62 195 VAL A C 1
ATOM 1595 O O . VAL A 1 195 ? -19.344 1.295 4.859 1 95.62 195 VAL A O 1
ATOM 1598 N N . LEU A 1 196 ? -19.531 3.387 4.043 1 94.06 196 LEU A N 1
ATOM 1599 C CA . LEU A 1 196 ? -20.969 3.336 3.842 1 94.06 196 LEU A CA 1
ATOM 1600 C C . LEU A 1 196 ? -21.312 3.109 2.371 1 94.06 196 LEU A C 1
ATOM 1602 O O . LEU A 1 196 ? -20.828 3.84 1.501 1 94.06 196 LEU A O 1
ATOM 1606 N N . VAL A 1 197 ? -22.125 2.15 2.154 1 93.06 197 VAL A N 1
ATOM 1607 C CA . VAL A 1 197 ? -22.578 1.876 0.795 1 93.06 197 VAL A CA 1
ATOM 1608 C C . VAL A 1 197 ? -24.094 1.824 0.76 1 93.06 197 VAL A C 1
ATOM 1610 O O . VAL A 1 197 ? -24.734 1.291 1.676 1 93.06 197 VAL A O 1
ATOM 1613 N N . ASP A 1 198 ? -24.609 2.375 -0.296 1 91.06 198 ASP A N 1
ATOM 1614 C CA . ASP A 1 198 ? -26.062 2.357 -0.474 1 91.06 198 ASP A CA 1
ATOM 1615 C C . ASP A 1 198 ? -26.609 0.932 -0.405 1 91.06 198 ASP A C 1
ATOM 1617 O O . ASP A 1 198 ? -26.062 0.024 -1.041 1 91.06 198 ASP A O 1
ATOM 1621 N N . GLN A 1 199 ? -27.656 0.744 0.305 1 86.38 199 GLN A N 1
ATOM 1622 C CA . GLN A 1 199 ? -28.234 -0.576 0.552 1 86.38 199 GLN A CA 1
ATOM 1623 C C . GLN A 1 199 ? -28.703 -1.227 -0.748 1 86.38 199 GLN A C 1
ATOM 1625 O O . GLN A 1 199 ? -28.812 -2.453 -0.831 1 86.38 199 GLN A O 1
ATOM 1630 N N . LYS A 1 200 ? -28.938 -0.455 -1.739 1 84.88 200 LYS A N 1
ATOM 1631 C CA . LYS A 1 200 ? -29.422 -0.99 -3.01 1 84.88 200 LYS A CA 1
ATOM 1632 C C . LYS A 1 200 ? -28.359 -1.88 -3.666 1 84.88 200 LYS A C 1
ATOM 1634 O O . LYS A 1 200 ? -28.688 -2.686 -4.543 1 84.88 200 LYS A O 1
ATOM 1639 N N . TYR A 1 201 ? -27.094 -1.717 -3.172 1 84.44 201 TYR A N 1
ATOM 1640 C CA . TYR A 1 201 ? -26.031 -2.518 -3.744 1 84.44 201 TYR A CA 1
ATOM 1641 C C . TYR A 1 201 ? -25.828 -3.812 -2.963 1 84.44 201 TYR A C 1
ATOM 1643 O O . TYR A 1 201 ? -24.953 -4.617 -3.285 1 84.44 201 TYR A O 1
ATOM 1651 N N . PHE A 1 202 ? -26.531 -3.865 -1.85 1 75.88 202 PHE A N 1
ATOM 1652 C CA . PHE A 1 202 ? -26.422 -5.098 -1.078 1 75.88 202 PHE A CA 1
ATOM 1653 C C . PHE A 1 202 ? -27.531 -6.078 -1.46 1 75.88 202 PHE A C 1
ATOM 1655 O O . PHE A 1 202 ? -28.656 -5.668 -1.74 1 75.88 202 PHE A O 1
ATOM 1662 N N . SER A 1 203 ? -26.922 -7.199 -1.771 1 64.56 203 SER A N 1
ATOM 1663 C CA . SER A 1 203 ? -27.875 -8.258 -2.09 1 64.56 203 SER A CA 1
ATOM 1664 C C . SER A 1 203 ? -27.953 -9.289 -0.966 1 64.56 203 SER A C 1
ATOM 1666 O O . SER A 1 203 ? -27.484 -9.031 0.149 1 64.56 203 SER A O 1
ATOM 1668 N N . GLU A 1 204 ? -28.203 -10.625 -1.269 1 63.16 204 GLU A N 1
ATOM 1669 C CA . GLU A 1 204 ? -28.75 -11.781 -0.568 1 63.16 204 GLU A CA 1
ATOM 1670 C C . GLU A 1 204 ? -27.703 -12.43 0.325 1 63.16 204 GLU A C 1
ATOM 1672 O O . GLU A 1 204 ? -28.031 -13.148 1.272 1 63.16 204 GLU A O 1
ATOM 1677 N N . CYS A 1 205 ? -26.391 -11.961 0.266 1 60.91 205 CYS A N 1
ATOM 1678 C CA . CYS A 1 205 ? -25.453 -12.93 0.822 1 60.91 205 CYS A CA 1
ATOM 1679 C C . CYS A 1 205 ? -25 -12.508 2.213 1 60.91 205 CYS A C 1
ATOM 1681 O O . CYS A 1 205 ? -24.625 -13.352 3.027 1 60.91 205 CYS A O 1
ATOM 1683 N N . PHE A 1 206 ? -24.922 -11.211 2.514 1 59.03 206 PHE A N 1
ATOM 1684 C CA . PHE A 1 206 ? -24.359 -10.82 3.801 1 59.03 206 PHE A CA 1
ATOM 1685 C C . PHE A 1 206 ? -25.344 -9.953 4.578 1 59.03 206 PHE A C 1
ATOM 1687 O O . PHE A 1 206 ? -25.969 -9.055 4.016 1 59.03 206 PHE A O 1
ATOM 1694 N N . GLN A 1 207 ? -25.781 -10.523 5.652 1 59.53 207 GLN A N 1
ATOM 1695 C CA . GLN A 1 207 ? -26.641 -9.758 6.535 1 59.53 207 GLN A CA 1
ATOM 1696 C C . GLN A 1 207 ? -25.906 -8.57 7.141 1 59.53 207 GLN A C 1
ATOM 1698 O O . GLN A 1 207 ? -24.75 -8.703 7.566 1 59.53 207 GLN A O 1
ATOM 1703 N N . ARG A 1 208 ? -26.359 -7.395 6.738 1 61.56 208 ARG A N 1
ATOM 1704 C CA . ARG A 1 208 ? -25.781 -6.242 7.426 1 61.56 208 ARG A CA 1
ATOM 1705 C C . ARG A 1 208 ? -26.719 -5.73 8.516 1 61.56 208 ARG A C 1
ATOM 1707 O O . ARG A 1 208 ? -27.922 -5.551 8.273 1 61.56 208 ARG A O 1
ATOM 1714 N N . ASN A 1 209 ? -26.109 -5.758 9.719 1 62.31 209 ASN A N 1
ATOM 1715 C CA . ASN A 1 209 ? -26.922 -5.434 10.883 1 62.31 209 ASN A CA 1
ATOM 1716 C C . ASN A 1 209 ? -26.969 -3.93 11.133 1 62.31 209 ASN A C 1
ATOM 1718 O O . ASN A 1 209 ? -27.906 -3.43 11.75 1 62.31 209 ASN A O 1
ATOM 1722 N N . SER A 1 210 ? -25.969 -3.291 10.648 1 65.25 210 SER A N 1
ATOM 1723 C CA . SER A 1 210 ? -25.938 -1.882 11.031 1 65.25 210 SER A CA 1
ATOM 1724 C C . SER A 1 210 ? -26.109 -0.98 9.812 1 65.25 210 SER A C 1
ATOM 1726 O O . SER A 1 210 ? -25.391 -1.136 8.812 1 65.25 210 SER A O 1
ATOM 1728 N N . LEU A 1 211 ? -27.219 -0.233 9.984 1 76.69 211 LEU A N 1
ATOM 1729 C CA . LEU A 1 211 ? -27.5 0.726 8.914 1 76.69 211 LEU A CA 1
ATOM 1730 C C . LEU A 1 211 ? -27.391 2.156 9.438 1 76.69 211 LEU A C 1
ATOM 1732 O O . LEU A 1 211 ? -27.719 2.426 10.594 1 76.69 211 LEU A O 1
ATOM 1736 N N . VAL A 1 212 ? -26.766 2.967 8.695 1 86.19 212 VAL A N 1
ATOM 1737 C CA . VAL A 1 212 ? -26.844 4.414 8.852 1 86.19 212 VAL A CA 1
ATOM 1738 C C . VAL A 1 212 ? -27.719 5.008 7.742 1 86.19 212 VAL A C 1
ATOM 1740 O O . VAL A 1 212 ? -27.281 5.098 6.59 1 86.19 212 VAL A O 1
ATOM 1743 N N . LYS A 1 213 ? -28.906 5.387 8.133 1 86.88 213 LYS A N 1
ATOM 1744 C CA . LYS A 1 213 ? -29.891 5.801 7.129 1 86.88 213 LYS A CA 1
ATOM 1745 C C . LYS A 1 213 ? -30.094 4.707 6.082 1 86.88 213 LYS A C 1
ATOM 1747 O O . LYS A 1 213 ? -30.484 3.588 6.414 1 86.88 213 LYS A O 1
ATOM 1752 N N . ASN A 1 214 ? -29.781 4.922 4.832 1 87.44 214 ASN A N 1
ATOM 1753 C CA . ASN A 1 214 ? -29.969 3.949 3.762 1 87.44 214 ASN A CA 1
ATOM 1754 C C . ASN A 1 214 ? -28.641 3.32 3.33 1 87.44 214 ASN A C 1
ATOM 1756 O O . ASN A 1 214 ? -28.562 2.725 2.254 1 87.44 214 ASN A O 1
ATOM 1760 N N . TYR A 1 215 ? -27.688 3.43 4.254 1 91.06 215 TYR A N 1
ATOM 1761 C CA . TYR A 1 215 ? -26.359 2.943 3.887 1 91.06 215 TYR A CA 1
ATOM 1762 C C . TYR A 1 215 ? -25.922 1.829 4.824 1 91.06 215 TYR A C 1
ATOM 1764 O O . TYR A 1 215 ? -26.109 1.919 6.039 1 91.06 215 TYR A O 1
ATOM 1772 N N . ALA A 1 216 ? -25.438 0.796 4.246 1 89.31 216 ALA A N 1
ATOM 1773 C CA . ALA A 1 216 ? -24.828 -0.29 5.02 1 89.31 216 ALA A CA 1
ATOM 1774 C C . ALA A 1 216 ? -23.375 0.002 5.34 1 89.31 216 ALA A C 1
ATOM 1776 O O . ALA A 1 216 ? -22.656 0.592 4.523 1 89.31 216 ALA A O 1
ATOM 1777 N N . ILE A 1 217 ? -22.953 -0.465 6.512 1 90.94 217 ILE A N 1
ATOM 1778 C CA . ILE A 1 217 ? -21.562 -0.314 6.918 1 90.94 217 ILE A CA 1
ATOM 1779 C C . ILE A 1 217 ? -20.766 -1.55 6.504 1 90.94 217 ILE A C 1
ATOM 1781 O O . ILE A 1 217 ? -20.984 -2.643 7.035 1 90.94 217 ILE A O 1
ATOM 1785 N N . LEU A 1 218 ? -19.797 -1.365 5.641 1 89.38 218 LEU A N 1
ATOM 1786 C CA . LEU A 1 218 ? -19.047 -2.486 5.078 1 89.38 218 LEU A CA 1
ATOM 1787 C C . LEU A 1 218 ? -17.969 -2.961 6.047 1 89.38 218 LEU A C 1
ATOM 1789 O O . LEU A 1 218 ? -17.594 -4.137 6.039 1 89.38 218 LEU A O 1
ATOM 1793 N N . ASN A 1 219 ? -17.484 -2.049 6.824 1 89.75 219 ASN A N 1
ATOM 1794 C CA . ASN A 1 219 ? -16.422 -2.408 7.758 1 89.75 219 ASN A CA 1
ATOM 1795 C C . ASN A 1 219 ? -16.953 -2.523 9.188 1 89.75 219 ASN A C 1
ATOM 1797 O O . ASN A 1 219 ? -16.281 -2.092 10.133 1 89.75 219 ASN A O 1
ATOM 1801 N N . GLU A 1 220 ? -18.031 -3.104 9.375 1 85.12 220 GLU A N 1
ATOM 1802 C CA . GLU A 1 220 ? -18.703 -3.195 10.664 1 85.12 220 GLU A CA 1
ATOM 1803 C C . GLU A 1 220 ? -17.844 -3.93 11.688 1 85.12 220 GLU A C 1
ATOM 1805 O O . GLU A 1 220 ? -17.844 -3.57 12.867 1 85.12 220 GLU A O 1
ATOM 1810 N N . SER A 1 221 ? -17.156 -4.902 11.289 1 82 221 SER A N 1
ATOM 1811 C CA . SER A 1 221 ? -16.375 -5.746 12.195 1 82 221 SER A CA 1
ATOM 1812 C C . SER A 1 221 ? -15.195 -4.992 12.781 1 82 221 SER A C 1
ATOM 1814 O O . SER A 1 221 ? -14.711 -5.328 13.867 1 82 221 SER A O 1
ATOM 1816 N N . SER A 1 222 ? -14.797 -3.924 12.156 1 83.44 222 SER A N 1
ATOM 1817 C CA . SER A 1 222 ? -13.594 -3.221 12.594 1 83.44 222 SER A CA 1
ATOM 1818 C C . SER A 1 222 ? -13.914 -1.79 13.008 1 83.44 222 SER A C 1
ATOM 1820 O O . SER A 1 222 ? -13.102 -1.136 13.672 1 83.44 222 SER A O 1
ATOM 1822 N N . ALA A 1 223 ? -15.078 -1.342 12.719 1 85.25 223 ALA A N 1
ATOM 1823 C CA . ALA A 1 223 ? -15.453 0.048 12.977 1 85.25 223 ALA A CA 1
ATOM 1824 C C . ALA A 1 223 ? -15.773 0.265 14.453 1 85.25 223 ALA A C 1
ATOM 1826 O O . ALA A 1 223 ? -16.156 -0.674 15.156 1 85.25 223 ALA A O 1
ATOM 1827 N N . ASN A 1 224 ? -15.531 1.483 14.867 1 86.69 224 ASN A N 1
ATOM 1828 C CA . ASN A 1 224 ? -15.938 1.894 16.203 1 86.69 224 ASN A CA 1
ATOM 1829 C C . ASN A 1 224 ? -17.438 2.191 16.281 1 86.69 224 ASN A C 1
ATOM 1831 O O . ASN A 1 224 ? -17.844 3.34 16.109 1 86.69 224 ASN A O 1
ATOM 1835 N N . LEU A 1 225 ? -18.219 1.269 16.688 1 86.75 225 LEU A N 1
ATOM 1836 C CA . LEU A 1 225 ? -19.672 1.36 16.594 1 86.75 225 LEU A CA 1
ATOM 1837 C C . LEU A 1 225 ? -20.234 2.215 17.734 1 86.75 225 LEU A C 1
ATOM 1839 O O . LEU A 1 225 ? -21.406 2.609 17.703 1 86.75 225 LEU A O 1
ATOM 1843 N N . ASN A 1 226 ? -19.375 2.605 18.688 1 87.5 226 ASN A N 1
ATOM 1844 C CA . ASN A 1 226 ? -19.797 3.469 19.781 1 87.5 226 ASN A CA 1
ATOM 1845 C C . ASN A 1 226 ? -20.172 4.863 19.281 1 87.5 226 ASN A C 1
ATOM 1847 O O . ASN A 1 226 ? -20.891 5.598 19.969 1 87.5 226 ASN A O 1
ATOM 1851 N N . ILE A 1 227 ? -19.703 5.16 18.094 1 89.75 227 ILE A N 1
ATOM 1852 C CA . ILE A 1 227 ? -19.906 6.52 17.609 1 89.75 227 ILE A CA 1
ATOM 1853 C C . ILE A 1 227 ? -21.047 6.539 16.594 1 89.75 227 ILE A C 1
ATOM 1855 O O . ILE A 1 227 ? -21.312 7.57 15.969 1 89.75 227 ILE A O 1
ATOM 1859 N N . LEU A 1 228 ? -21.75 5.488 16.469 1 90.62 228 LEU A N 1
ATOM 1860 C CA . LEU A 1 228 ? -22.781 5.359 15.438 1 90.62 228 LEU A CA 1
ATOM 1861 C C . LEU A 1 228 ? -23.922 6.344 15.688 1 90.62 228 LEU A C 1
ATOM 1863 O O . LEU A 1 228 ? -24.453 6.926 14.742 1 90.62 228 LEU A O 1
ATOM 1867 N N . THR A 1 229 ? -24.266 6.484 16.906 1 90.19 229 THR A N 1
ATOM 1868 C CA . THR A 1 229 ? -25.359 7.395 17.234 1 90.19 229 THR A CA 1
ATOM 1869 C C . THR A 1 229 ? -25.016 8.82 16.828 1 90.19 229 THR A C 1
ATOM 1871 O O . THR A 1 229 ? -25.875 9.531 16.266 1 90.19 229 THR A O 1
ATOM 1874 N N . THR A 1 230 ? -23.844 9.227 17.047 1 92.25 230 THR A N 1
ATOM 1875 C CA . THR A 1 230 ? -23.406 10.562 16.656 1 92.25 230 THR A CA 1
ATOM 1876 C C . THR A 1 230 ? -23.266 10.664 15.148 1 92.25 230 THR A C 1
ATOM 1878 O O . THR A 1 230 ? -23.578 11.703 14.562 1 92.25 230 THR A O 1
ATOM 1881 N N . LEU A 1 231 ? -22.781 9.578 14.539 1 93.56 231 LEU A N 1
ATOM 1882 C CA . LEU A 1 231 ? -22.625 9.539 13.094 1 93.56 231 LEU A CA 1
ATOM 1883 C C . LEU A 1 231 ? -23.969 9.781 12.391 1 93.56 231 LEU A C 1
ATOM 1885 O O . LEU A 1 231 ? -24.016 10.469 11.367 1 93.56 231 LEU A O 1
ATOM 1889 N N . LYS A 1 232 ? -25.031 9.297 12.961 1 93.31 232 LYS A N 1
ATOM 1890 C CA . LYS A 1 232 ? -26.359 9.422 12.367 1 93.31 232 LYS A CA 1
ATOM 1891 C C . LYS A 1 232 ? -26.812 10.883 12.328 1 93.31 232 LYS A C 1
ATOM 1893 O O . LYS A 1 232 ? -27.688 11.242 11.539 1 93.31 232 LYS A O 1
ATOM 1898 N N . LYS A 1 233 ? -26.188 11.719 13.094 1 93.38 233 LYS A N 1
ATOM 1899 C CA . LYS A 1 233 ? -26.547 13.133 13.133 1 93.38 233 LYS A CA 1
ATOM 1900 C C . LYS A 1 233 ? -25.797 13.914 12.055 1 93.38 233 LYS A C 1
ATOM 1902 O O . LYS A 1 233 ? -26.172 15.047 11.742 1 93.38 233 LYS A O 1
ATOM 1907 N N . PHE A 1 234 ? -24.75 13.305 11.516 1 94.31 234 PHE A N 1
ATOM 1908 C CA . PHE A 1 234 ? -23.953 13.953 10.477 1 94.31 234 PHE A CA 1
ATOM 1909 C C . PHE A 1 234 ? -24.656 13.867 9.125 1 94.31 234 PHE A C 1
ATOM 1911 O O . PHE A 1 234 ? -24.969 12.773 8.656 1 94.31 234 PHE A O 1
ATOM 1918 N N . ASP A 1 235 ? -24.906 15.008 8.539 1 93.56 235 ASP A N 1
ATOM 1919 C CA . ASP A 1 235 ? -25.547 15.062 7.227 1 93.56 235 ASP A CA 1
ATOM 1920 C C . ASP A 1 235 ? -24.516 14.922 6.109 1 93.56 235 ASP A C 1
ATOM 1922 O O . ASP A 1 235 ? -24.312 15.852 5.328 1 93.56 235 ASP A O 1
ATOM 1926 N N . PHE A 1 236 ? -24.016 13.688 6.012 1 93.5 236 PHE A N 1
ATOM 1927 C CA . PHE A 1 236 ? -22.906 13.461 5.094 1 93.5 236 PHE A CA 1
ATOM 1928 C C . PHE A 1 236 ? -23.375 13.516 3.646 1 93.5 236 PHE A C 1
ATOM 1930 O O . PHE A 1 236 ? -22.562 13.562 2.721 1 93.5 236 PHE A O 1
ATOM 1937 N N . GLU A 1 237 ? -24.672 13.586 3.365 1 92.38 237 GLU A N 1
ATOM 1938 C CA . GLU A 1 237 ? -25.156 13.703 1.995 1 92.38 237 GLU A CA 1
ATOM 1939 C C . GLU A 1 237 ? -25.031 15.133 1.48 1 92.38 237 GLU A C 1
ATOM 1941 O O . GLU A 1 237 ? -24.844 15.359 0.282 1 92.38 237 GLU A O 1
ATOM 1946 N N . ASN A 1 238 ? -25.016 16.062 2.439 1 92.75 238 ASN A N 1
ATOM 1947 C CA . ASN A 1 238 ? -25.031 17.453 2.012 1 92.75 238 ASN A CA 1
ATOM 1948 C C . ASN A 1 238 ? -23.828 18.219 2.551 1 92.75 238 ASN A C 1
ATOM 1950 O O . ASN A 1 238 ? -23.562 19.344 2.113 1 92.75 238 ASN A O 1
ATOM 1954 N N . GLU A 1 239 ? -23.203 17.578 3.521 1 94.25 239 GLU A N 1
ATOM 1955 C CA . GLU A 1 239 ? -22.062 18.25 4.137 1 94.25 239 GLU A CA 1
ATOM 1956 C C . GLU A 1 239 ? -20.781 17.438 3.975 1 94.25 239 GLU A C 1
ATOM 1958 O O . GLU A 1 239 ? -20.812 16.203 4.039 1 94.25 239 GLU A O 1
ATOM 1963 N N . GLU A 1 240 ? -19.766 18.172 3.781 1 94.69 240 GLU A N 1
ATOM 1964 C CA . GLU A 1 240 ? -18.469 17.516 3.648 1 94.69 240 GLU A CA 1
ATOM 1965 C C . GLU A 1 240 ? -17.781 17.391 5 1 94.69 240 GLU A C 1
ATOM 1967 O O . GLU A 1 240 ? -17.047 16.438 5.238 1 94.69 240 GLU A O 1
ATOM 1972 N N . PHE A 1 241 ? -17.984 18.359 5.785 1 95.25 241 PHE A N 1
ATOM 1973 C CA . PHE A 1 241 ? -17.312 18.484 7.074 1 95.25 241 PHE A CA 1
ATOM 1974 C C . PHE A 1 241 ? -18.266 19.031 8.133 1 95.25 241 PHE A C 1
ATOM 1976 O O . PHE A 1 241 ? -19.062 19.922 7.852 1 95.25 241 PHE A O 1
ATOM 1983 N N . ALA A 1 242 ? -18.234 18.422 9.359 1 94 242 ALA A N 1
ATOM 1984 C CA . ALA A 1 242 ? -19.078 18.922 10.438 1 94 242 ALA A CA 1
ATOM 1985 C C . ALA A 1 242 ? -18.469 18.609 11.805 1 94 242 ALA A C 1
ATOM 1987 O O . ALA A 1 242 ? -17.766 17.594 11.961 1 94 242 ALA A O 1
ATOM 1988 N N . LYS A 1 243 ? -18.703 19.453 12.617 1 92.75 243 LYS A N 1
ATOM 1989 C CA . LYS A 1 243 ? -18.406 19.219 14.023 1 92.75 243 LYS A CA 1
ATOM 1990 C C . LYS A 1 243 ? -19.688 19.016 14.828 1 92.75 243 LYS A C 1
ATOM 1992 O O . LYS A 1 243 ? -20.578 19.875 14.805 1 92.75 243 LYS A O 1
ATOM 1997 N N . ILE A 1 244 ? -19.812 17.969 15.469 1 93 244 ILE A N 1
ATOM 1998 C CA . ILE A 1 244 ? -20.938 17.656 16.344 1 93 244 ILE A CA 1
ATOM 1999 C C . ILE A 1 244 ? -20.422 17.375 17.75 1 93 244 ILE A C 1
ATOM 2001 O O . ILE A 1 244 ? -19.859 16.312 18.016 1 93 244 ILE A O 1
ATOM 2005 N N . ASN A 1 245 ? -20.594 18.328 18.609 1 88.31 245 ASN A N 1
ATOM 2006 C CA . ASN A 1 245 ? -20 18.25 19.938 1 88.31 245 ASN A CA 1
ATOM 2007 C C . ASN A 1 245 ? -18.469 18.219 19.875 1 88.31 245 ASN A C 1
ATOM 2009 O O . ASN A 1 245 ? -17.859 19.125 19.312 1 88.31 245 ASN A O 1
ATOM 2013 N N . SER A 1 246 ? -17.859 17.125 20.344 1 88.06 246 SER A N 1
ATOM 2014 C CA . SER A 1 246 ? -16.406 17 20.328 1 88.06 246 SER A CA 1
ATOM 2015 C C . SER A 1 246 ? -15.945 16.094 19.188 1 88.06 246 SER A C 1
ATOM 2017 O O . SER A 1 246 ? -14.758 15.781 19.094 1 88.06 246 SER A O 1
ATOM 2019 N N . ASN A 1 247 ? -16.953 15.805 18.328 1 93.06 247 ASN A N 1
ATOM 2020 C CA . ASN A 1 247 ? -16.641 14.891 17.234 1 93.06 247 ASN A CA 1
ATOM 2021 C C . ASN A 1 247 ? -16.562 15.625 15.898 1 93.06 247 ASN A C 1
ATOM 2023 O O . ASN A 1 247 ? -17.438 16.422 15.578 1 93.06 247 ASN A O 1
ATOM 2027 N N . TYR A 1 248 ? -15.523 15.398 15.203 1 94.38 248 TYR A N 1
ATOM 2028 C CA . TYR A 1 248 ? -15.383 15.914 13.844 1 94.38 248 TYR A CA 1
ATOM 2029 C C . TYR A 1 248 ? -15.625 14.82 12.812 1 94.38 248 TYR A C 1
ATOM 2031 O O . TYR A 1 248 ? -15.188 13.68 12.992 1 94.38 248 TYR A O 1
ATOM 2039 N N . PHE A 1 249 ? -16.375 15.156 11.773 1 96.25 249 PHE A N 1
ATOM 2040 C CA . PHE A 1 249 ? -16.672 14.219 10.695 1 96.25 249 PHE A CA 1
ATOM 2041 C C . PHE A 1 249 ? -16.281 14.805 9.344 1 96.25 249 PHE A C 1
ATOM 2043 O O . PHE A 1 249 ? -16.453 16 9.109 1 96.25 249 PHE A O 1
ATOM 2050 N N . TYR A 1 250 ? -15.758 14.008 8.508 1 97.19 250 TYR A N 1
ATOM 2051 C CA . TYR A 1 250 ? -15.383 14.352 7.141 1 97.19 250 TYR A CA 1
ATOM 2052 C C . TYR A 1 250 ? -15.789 13.258 6.164 1 97.19 250 TYR A C 1
ATOM 2054 O O . TYR A 1 250 ? -15.633 12.062 6.457 1 97.19 250 TYR A O 1
ATOM 2062 N N . LYS A 1 251 ? -16.359 13.625 5.059 1 97.06 251 LYS A N 1
ATOM 2063 C CA . LYS A 1 251 ? -16.875 12.609 4.145 1 97.06 251 LYS A CA 1
ATOM 2064 C C . LYS A 1 251 ? -16.062 12.578 2.852 1 97.06 251 LYS A C 1
ATOM 2066 O O . LYS A 1 251 ? -15.672 13.625 2.332 1 97.06 251 LYS A O 1
ATOM 2071 N N . ILE A 1 252 ? -15.82 11.406 2.365 1 96.69 252 ILE A N 1
ATOM 2072 C CA . ILE A 1 252 ? -15.312 11.164 1.02 1 96.69 252 ILE A CA 1
ATOM 2073 C C . ILE A 1 252 ? -16.312 10.312 0.24 1 96.69 252 ILE A C 1
ATOM 2075 O O . ILE A 1 252 ? -16.969 9.43 0.806 1 96.69 252 ILE A O 1
ATOM 2079 N N . GLU A 1 253 ? -16.375 10.625 -1.01 1 97.12 253 GLU A N 1
ATOM 2080 C CA . GLU A 1 253 ? -17.266 9.828 -1.844 1 97.12 253 GLU A CA 1
ATOM 2081 C C . GLU A 1 253 ? -16.594 8.547 -2.311 1 97.12 253 GLU A C 1
ATOM 2083 O O . GLU A 1 253 ? -15.391 8.531 -2.572 1 97.12 253 GLU A O 1
ATOM 2088 N N . LEU A 1 254 ? -17.344 7.492 -2.365 1 96.94 254 LEU A N 1
ATOM 2089 C CA . LEU A 1 254 ? -16.859 6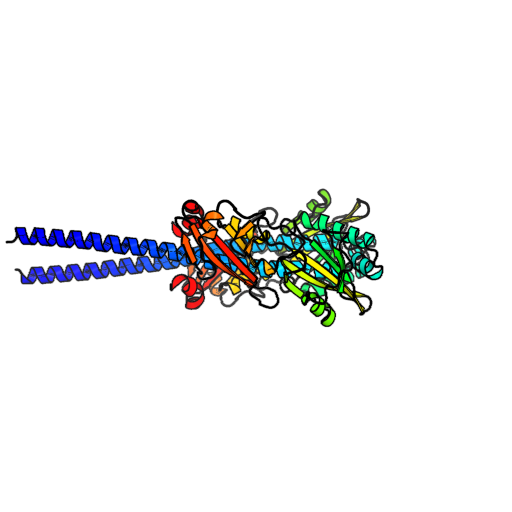.184 -2.805 1 96.94 254 LEU A CA 1
ATOM 2090 C C . LEU A 1 254 ? -17.453 5.816 -4.16 1 96.94 254 LEU A C 1
ATOM 2092 O O . LEU A 1 254 ? -18.672 5.859 -4.34 1 96.94 254 LEU A O 1
ATOM 2096 N N . TYR A 1 255 ? -16.609 5.48 -5.105 1 96.75 255 TYR A N 1
ATOM 2097 C CA . TYR A 1 255 ? -17.031 5.184 -6.465 1 96.75 255 TYR A CA 1
ATOM 2098 C C . TYR A 1 255 ? -16.719 3.74 -6.836 1 96.75 255 TYR A C 1
ATOM 2100 O O 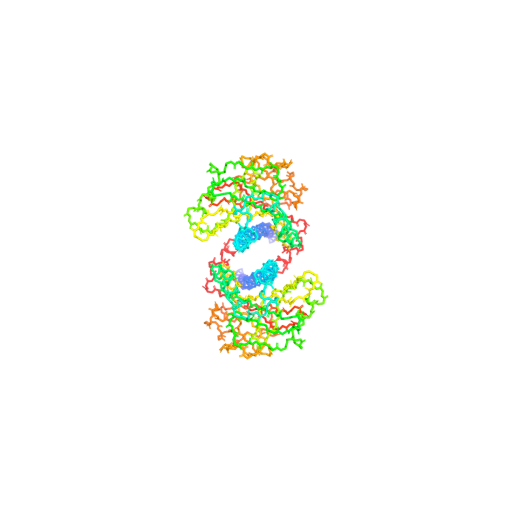. TYR A 1 255 ? -15.734 3.17 -6.344 1 96.75 255 TYR A O 1
ATOM 2108 N N . ASP A 1 256 ? -17.531 3.164 -7.684 1 95.56 256 ASP A N 1
ATOM 2109 C CA . ASP A 1 256 ? -17.25 1.831 -8.203 1 95.56 256 ASP A CA 1
ATOM 2110 C C . ASP A 1 256 ? -16.391 1.911 -9.469 1 95.56 256 ASP A C 1
ATOM 2112 O O . ASP A 1 256 ? -15.93 2.992 -9.844 1 95.56 256 ASP A O 1
ATOM 2116 N N . ILE A 1 257 ? -16.141 0.807 -10.031 1 95.25 257 ILE A N 1
ATOM 2117 C CA . ILE A 1 257 ? -15.211 0.691 -11.156 1 95.25 257 ILE A CA 1
ATOM 2118 C C . ILE A 1 257 ? -15.781 1.441 -12.359 1 95.25 257 ILE A C 1
ATOM 2120 O O . ILE A 1 257 ? -15.031 1.839 -13.258 1 95.25 257 ILE A O 1
ATOM 2124 N N . LYS A 1 258 ? -17.078 1.667 -12.453 1 93.25 258 LYS A N 1
ATOM 2125 C CA . LYS A 1 258 ? -17.719 2.389 -13.547 1 93.25 258 LYS A CA 1
ATOM 2126 C C . LYS A 1 258 ? -17.859 3.873 -13.219 1 93.25 258 LYS A C 1
ATOM 2128 O O . LYS A 1 258 ? -18.594 4.598 -13.898 1 93.25 258 LYS A O 1
ATOM 2133 N N . ASN A 1 259 ? -17.391 4.297 -12.102 1 94.5 259 ASN A N 1
ATOM 2134 C CA . ASN A 1 259 ? -17.406 5.68 -11.641 1 94.5 259 ASN A CA 1
ATOM 2135 C C . ASN A 1 259 ? -18.797 6.109 -11.18 1 94.5 259 ASN A C 1
ATOM 2137 O O . ASN A 1 259 ? -19.156 7.277 -11.312 1 94.5 259 ASN A O 1
ATOM 2141 N N . ASN A 1 260 ? -19.531 5.148 -10.781 1 94.81 260 ASN A N 1
ATOM 2142 C CA . ASN A 1 260 ? -20.781 5.477 -10.078 1 94.81 260 ASN A CA 1
ATOM 2143 C C . ASN A 1 260 ? -20.531 5.691 -8.586 1 94.81 260 ASN A C 1
ATOM 2145 O O . ASN A 1 260 ? -19.797 4.926 -7.957 1 94.81 260 ASN A O 1
ATOM 2149 N N . LYS A 1 261 ? -21.125 6.723 -8.125 1 96.12 261 LYS A N 1
ATOM 2150 C CA . LYS A 1 261 ? -21.062 6.918 -6.68 1 96.12 261 LYS A CA 1
ATOM 2151 C C . LYS A 1 261 ? -21.906 5.867 -5.953 1 96.12 261 LYS A C 1
ATOM 2153 O O . LYS A 1 261 ? -23.125 5.812 -6.113 1 96.12 261 LYS A O 1
ATOM 2158 N N . ILE A 1 262 ? -21.297 5.109 -5.098 1 95.12 262 ILE A N 1
ATOM 2159 C CA . ILE A 1 262 ? -22.047 4.004 -4.492 1 95.12 262 ILE A CA 1
ATOM 2160 C C . ILE A 1 262 ? -22.172 4.234 -2.988 1 95.12 262 ILE A C 1
ATOM 2162 O O . ILE A 1 262 ? -22.891 3.506 -2.305 1 95.12 262 ILE A O 1
ATOM 2166 N N . GLY A 1 263 ? -21.438 5.238 -2.5 1 95.56 263 GLY A N 1
ATOM 2167 C CA . GLY A 1 263 ? -21.5 5.512 -1.074 1 95.56 263 GLY A CA 1
ATOM 2168 C C . GLY A 1 263 ? -20.469 6.52 -0.613 1 95.56 263 GLY A C 1
ATOM 2169 O O . GLY A 1 263 ? -20.125 7.445 -1.352 1 95.56 263 GLY A O 1
ATOM 2170 N N . PHE A 1 264 ? -20.078 6.332 0.733 1 96.88 264 PHE A N 1
ATOM 2171 C CA . PHE A 1 264 ? -19.172 7.289 1.354 1 96.88 264 PHE A CA 1
ATOM 2172 C C . PHE A 1 264 ? -18.219 6.586 2.301 1 96.88 264 PHE A C 1
ATOM 2174 O O . PHE A 1 264 ? -18.531 5.52 2.836 1 96.88 264 PHE A O 1
ATOM 2181 N N . ILE A 1 265 ? -17.078 7.203 2.439 1 97.88 265 ILE A N 1
ATOM 2182 C CA . ILE A 1 265 ? -16.219 6.922 3.588 1 97.88 265 ILE A CA 1
ATOM 2183 C C . ILE A 1 265 ? -16.25 8.102 4.555 1 97.88 265 ILE A C 1
ATOM 2185 O O . ILE A 1 265 ? -15.922 9.234 4.176 1 97.88 265 ILE A O 1
ATOM 2189 N N . ILE A 1 266 ? -16.656 7.828 5.746 1 97.62 266 ILE A N 1
ATOM 2190 C CA . ILE A 1 266 ? -16.719 8.875 6.762 1 97.62 266 ILE A CA 1
ATOM 2191 C C . ILE A 1 266 ? -15.531 8.75 7.707 1 97.62 266 ILE A C 1
ATOM 2193 O O . ILE A 1 266 ? -15.289 7.684 8.281 1 97.62 266 ILE A O 1
ATOM 2197 N N . LEU A 1 267 ? -14.82 9.82 7.762 1 97.38 267 LEU A N 1
ATOM 2198 C CA . LEU A 1 267 ? -13.742 9.898 8.742 1 97.38 267 LEU A CA 1
ATOM 2199 C C . LEU A 1 267 ? -14.227 10.57 10.023 1 97.38 267 LEU A C 1
ATOM 2201 O O . LEU A 1 267 ? -14.984 11.539 9.977 1 97.38 267 LEU A O 1
ATOM 2205 N N . HIS A 1 268 ? -13.75 10.078 11.156 1 96.19 268 HIS A N 1
ATOM 2206 C CA . HIS A 1 268 ? -14.156 10.602 12.453 1 96.19 268 HIS A CA 1
ATOM 2207 C C . HIS A 1 268 ? -12.945 10.82 13.359 1 96.19 268 HIS A C 1
ATOM 2209 O O . HIS A 1 268 ? -12.078 9.953 13.469 1 96.19 268 HIS A O 1
ATOM 2215 N N . PHE A 1 269 ? -12.938 11.93 13.859 1 92.44 269 PHE A N 1
ATOM 2216 C CA . PHE A 1 269 ? -11.922 12.312 14.828 1 92.44 269 PHE A CA 1
ATOM 2217 C C . PHE A 1 269 ? -12.555 12.945 16.062 1 92.44 269 PHE A C 1
ATOM 2219 O O . PHE A 1 269 ? -13.445 13.789 15.945 1 92.44 269 PHE A O 1
ATOM 2226 N N . ASN A 1 270 ? -12.078 12.406 17.266 1 86.44 270 ASN A N 1
ATOM 2227 C CA . ASN A 1 270 ? -12.586 12.969 18.516 1 86.44 270 ASN A CA 1
ATOM 2228 C C . ASN A 1 270 ? -11.547 13.844 19.203 1 86.44 270 ASN A C 1
ATOM 2230 O O . ASN A 1 270 ? -10.445 13.383 19.5 1 86.44 270 ASN A O 1
ATOM 2234 N N . ASN A 1 271 ? -11.836 15.062 19.406 1 71.94 271 ASN A N 1
ATOM 2235 C CA . ASN A 1 271 ? -10.945 16.062 20 1 71.94 271 ASN A CA 1
ATOM 2236 C C . ASN A 1 271 ? -10.555 15.68 21.422 1 71.94 271 ASN A C 1
ATOM 2238 O O . ASN A 1 271 ? -9.469 16.031 21.891 1 71.94 271 ASN A O 1
ATOM 2242 N N . ASP A 1 272 ? -11.438 15.109 22.172 1 64.06 272 ASP A N 1
ATOM 2243 C CA . ASP A 1 272 ? -11.125 14.781 23.562 1 64.06 272 ASP A CA 1
ATOM 2244 C C . ASP A 1 272 ? -10.062 13.688 23.641 1 64.06 272 ASP A C 1
ATOM 2246 O O . ASP A 1 272 ? -9.352 13.578 24.641 1 64.06 272 ASP A O 1
ATOM 2250 N N . LYS A 1 273 ? -10.031 12.977 22.688 1 55.09 273 LYS A N 1
ATOM 2251 C CA . LYS A 1 273 ? -9.055 11.891 22.672 1 55.09 273 LYS A CA 1
ATOM 2252 C C . LYS A 1 273 ? -7.715 12.359 22.109 1 55.09 273 LYS A C 1
ATOM 2254 O O . LYS A 1 273 ? -6.68 11.742 22.375 1 55.09 273 LYS A O 1
ATOM 2259 N N . VAL A 1 274 ? -7.734 13.109 21.141 1 51.41 274 VAL A N 1
ATOM 2260 C CA . VAL A 1 274 ? -6.582 13.383 20.297 1 51.41 274 VAL A CA 1
ATOM 2261 C C . VAL A 1 274 ? -5.656 14.383 20.984 1 51.41 274 VAL A C 1
ATOM 2263 O O . VAL A 1 274 ? -4.734 14.914 20.359 1 51.41 274 VAL A O 1
ATOM 2266 N N . GLU A 1 275 ? -5.879 14.898 22.141 1 46.25 275 GLU A N 1
ATOM 2267 C CA . GLU A 1 275 ? -4.734 15.711 22.531 1 46.25 275 GLU A CA 1
ATOM 2268 C C . GLU A 1 275 ? -3.428 15.109 22.031 1 46.25 275 GLU A C 1
ATOM 2270 O O . GLU A 1 275 ? -2.514 15.828 21.625 1 46.25 275 GLU A O 1
ATOM 2275 N N . ASN A 1 276 ? -3.324 13.859 21.953 1 43.44 276 ASN A N 1
ATOM 2276 C CA . ASN A 1 276 ? -2 13.297 21.719 1 43.44 276 ASN A CA 1
ATOM 2277 C C . ASN A 1 276 ? -1.687 13.203 20.219 1 43.44 276 ASN A C 1
ATOM 2279 O O . ASN A 1 276 ? -0.554 13.453 19.812 1 43.44 276 ASN A O 1
ATOM 2283 N N . SER A 1 277 ? -2.621 12.781 19.438 1 47.09 277 SER A N 1
ATOM 2284 C CA . SER A 1 277 ? -2.225 12.492 18.062 1 47.09 277 SER A CA 1
ATOM 2285 C C . SER A 1 277 ? -2.062 13.781 17.25 1 47.09 277 SER A C 1
ATOM 2287 O O . SER A 1 277 ? -1.08 13.938 16.516 1 47.09 277 SER A O 1
ATOM 2289 N N . ILE A 1 278 ? -3.08 14.625 17.203 1 48.56 278 ILE A N 1
ATOM 2290 C CA . ILE A 1 278 ? -3.041 15.938 16.562 1 48.56 278 ILE A CA 1
ATOM 2291 C C . ILE A 1 278 ? -2.139 16.875 17.359 1 48.56 278 ILE A C 1
ATOM 2293 O O . ILE A 1 278 ? -1.449 17.719 16.797 1 48.56 278 ILE A O 1
ATOM 2297 N N . SER A 1 279 ? -2.326 16.875 18.672 1 47.03 279 SER A N 1
ATOM 2298 C CA . SER A 1 279 ? -1.402 17.672 19.484 1 47.03 279 SER A CA 1
ATOM 2299 C C . SER A 1 279 ? 0.047 17.375 19.109 1 47.03 279 SER A C 1
ATOM 2301 O O . SER A 1 279 ? 0.889 18.281 19.125 1 47.03 279 SER A O 1
ATOM 2303 N N . LYS A 1 280 ? 0.35 16.188 18.969 1 45.84 280 LYS A N 1
ATOM 2304 C CA . LYS A 1 280 ? 1.667 16 18.375 1 45.84 280 LYS A CA 1
ATOM 2305 C C . LYS A 1 280 ? 1.764 16.688 17.016 1 45.84 280 LYS A C 1
ATOM 2307 O O . LYS A 1 280 ? 2.818 17.234 16.656 1 45.84 280 LYS A O 1
ATOM 2312 N N . LEU A 1 281 ? 0.774 16.859 16.344 1 40.69 281 LEU A N 1
ATOM 2313 C CA . LEU A 1 281 ? 0.709 17.656 15.133 1 40.69 281 LEU A CA 1
ATOM 2314 C C . LEU A 1 281 ? 0.618 19.141 15.469 1 40.69 281 LEU A C 1
ATOM 2316 O O . LEU A 1 281 ? 1.177 19.984 14.758 1 40.69 281 LEU A O 1
ATOM 2320 N N . MET A 1 282 ? -0.259 19.656 16.516 1 38.81 282 MET A N 1
ATOM 2321 C CA . MET A 1 282 ? -0.552 21.047 16.844 1 38.81 282 MET A CA 1
ATOM 2322 C C . MET A 1 282 ? 0.404 21.562 17.922 1 38.81 282 MET A C 1
ATOM 2324 O O . MET A 1 282 ? 0.502 22.781 18.125 1 38.81 282 MET A O 1
ATOM 2328 N N . ARG A 1 283 ? 0.733 20.938 19.047 1 37.66 283 ARG A N 1
ATOM 2329 C CA . ARG A 1 283 ? 1.446 21.531 20.188 1 37.66 283 ARG A CA 1
ATOM 2330 C C . ARG A 1 283 ? 2.838 21.984 19.766 1 37.66 283 ARG A C 1
ATOM 2332 O O . ARG A 1 283 ? 3.57 22.562 20.578 1 37.66 283 ARG A O 1
ATOM 2339 N N . TYR A 1 284 ? 3.5 21.562 18.828 1 29.78 284 TYR A N 1
ATOM 2340 C CA . TYR A 1 284 ? 4.625 22.453 18.578 1 29.78 284 TYR A CA 1
ATOM 2341 C C . TYR A 1 284 ? 4.234 23.562 17.625 1 29.78 284 TYR A C 1
ATOM 2343 O O . TYR A 1 284 ? 3.463 23.344 16.688 1 29.78 284 TYR A O 1
ATOM 2351 N N . MET B 1 1 ? 4.051 72.5 25.594 1 55.59 1 MET B N 1
ATOM 2352 C CA . MET B 1 1 ? 4.23 71.25 26.328 1 55.59 1 MET B CA 1
ATOM 2353 C C . MET B 1 1 ? 3.303 70.188 25.797 1 55.59 1 MET B C 1
ATOM 2355 O O . MET B 1 1 ? 3.695 69 25.719 1 55.59 1 MET B O 1
ATOM 2359 N N . LYS B 1 2 ? 2.17 70.562 25.453 1 70.19 2 LYS B N 1
ATOM 2360 C CA . LYS B 1 2 ? 1.144 69.625 24.969 1 70.19 2 LYS B CA 1
ATOM 2361 C C . LYS B 1 2 ? 1.486 69.125 23.562 1 70.19 2 LYS B C 1
ATOM 2363 O O . LYS B 1 2 ? 1.329 67.938 23.281 1 70.19 2 LYS B O 1
ATOM 2368 N N . LYS B 1 3 ? 2.129 69.875 22.766 1 80 3 LYS B N 1
ATOM 2369 C CA . LYS B 1 3 ? 2.467 69.5 21.391 1 80 3 LYS B CA 1
ATOM 2370 C C . LYS B 1 3 ? 3.66 68.562 21.375 1 80 3 LYS B C 1
ATOM 2372 O O . LYS B 1 3 ? 3.684 67.562 20.609 1 80 3 LYS B O 1
ATOM 2377 N N . THR B 1 4 ? 4.652 68.75 22.203 1 78.81 4 THR B N 1
ATOM 2378 C CA . THR B 1 4 ? 5.832 67.938 22.312 1 78.81 4 THR B CA 1
ATOM 2379 C C . THR B 1 4 ? 5.453 66.5 22.844 1 78.81 4 THR B C 1
ATOM 2381 O O . THR B 1 4 ? 5.988 65.5 22.375 1 78.81 4 THR B O 1
ATOM 2384 N N . LEU B 1 5 ? 4.539 66.5 23.688 1 78.06 5 LEU B N 1
ATOM 2385 C CA . LEU B 1 5 ? 4.066 65.25 24.25 1 78.06 5 LEU B CA 1
ATOM 2386 C C . LEU B 1 5 ? 3.32 64.438 23.203 1 78.06 5 LEU B C 1
ATOM 2388 O O . LEU B 1 5 ? 3.49 63.219 23.125 1 78.06 5 LEU B O 1
ATOM 2392 N N . LYS B 1 6 ? 2.607 65.125 22.422 1 72.25 6 LYS B N 1
ATOM 2393 C CA . LYS B 1 6 ? 1.868 64.5 21.344 1 72.25 6 LYS B CA 1
ATOM 2394 C C . LYS B 1 6 ? 2.816 63.875 20.312 1 72.25 6 LYS B C 1
ATOM 2396 O O . LYS B 1 6 ? 2.605 62.75 19.859 1 72.25 6 LYS B O 1
ATOM 2401 N N . LYS B 1 7 ? 3.893 64.562 19.969 1 80.5 7 LYS B N 1
ATOM 2402 C CA . LYS B 1 7 ? 4.879 64.062 19.016 1 80.5 7 LYS B CA 1
ATOM 2403 C C . LYS B 1 7 ? 5.633 62.875 19.578 1 80.5 7 LYS B C 1
ATOM 2405 O O . LYS B 1 7 ? 5.898 61.906 18.859 1 80.5 7 LYS B O 1
ATOM 2410 N N . PHE B 1 8 ? 5.918 62.938 20.828 1 81.06 8 PHE B N 1
ATOM 2411 C CA . PHE B 1 8 ? 6.609 61.844 21.5 1 81.06 8 PHE B CA 1
ATOM 2412 C C . PHE B 1 8 ? 5.738 60.594 21.531 1 81.06 8 PHE B C 1
ATOM 2414 O O . PHE B 1 8 ? 6.211 59.469 21.234 1 81.06 8 PHE B O 1
ATOM 2421 N N . ILE B 1 9 ? 4.535 60.781 21.781 1 78 9 ILE B N 1
ATOM 2422 C CA . ILE B 1 9 ? 3.594 59.656 21.844 1 78 9 ILE B CA 1
ATOM 2423 C C . ILE B 1 9 ? 3.43 59.031 20.469 1 78 9 ILE B C 1
ATOM 2425 O O . ILE B 1 9 ? 3.391 57.812 20.328 1 78 9 ILE B O 1
ATOM 2429 N N . LEU B 1 10 ? 3.508 59.812 19.453 1 79 10 LEU B N 1
ATOM 2430 C CA . LEU B 1 10 ? 3.379 59.344 18.078 1 79 10 LEU B CA 1
ATOM 2431 C C . LEU B 1 10 ? 4.598 58.531 17.672 1 79 10 LEU B C 1
ATOM 2433 O O . LEU B 1 10 ? 4.465 57.469 17.031 1 79 10 LEU B O 1
ATOM 2437 N N . ILE B 1 11 ? 5.719 59 18.109 1 83.75 11 ILE B N 1
ATOM 2438 C CA . ILE B 1 11 ? 6.961 58.312 17.781 1 83.75 11 ILE B CA 1
ATOM 2439 C C . ILE B 1 11 ? 6.996 56.969 18.5 1 83.75 11 ILE B C 1
ATOM 2441 O O . ILE B 1 11 ? 7.34 55.938 17.891 1 83.75 11 ILE B O 1
ATOM 2445 N N . VAL B 1 12 ? 6.602 56.906 19.734 1 79.38 12 VAL B N 1
ATOM 2446 C CA . VAL B 1 12 ? 6.582 55.688 20.5 1 79.38 12 VAL B CA 1
ATOM 2447 C C . VAL B 1 12 ? 5.57 54.688 19.891 1 79.38 12 VAL B C 1
ATOM 2449 O O . VAL B 1 12 ? 5.84 53.5 19.797 1 79.38 12 VAL B O 1
ATOM 2452 N N . ALA B 1 13 ? 4.512 55.25 19.422 1 76.94 13 ALA B N 1
ATOM 2453 C CA . ALA B 1 13 ? 3.479 54.438 18.797 1 76.94 13 ALA B CA 1
ATOM 2454 C C . ALA B 1 13 ? 3.984 53.812 17.5 1 76.94 13 ALA B C 1
ATOM 2456 O O . ALA B 1 13 ? 3.764 52.625 17.25 1 76.94 13 ALA B O 1
ATOM 2457 N N . VAL B 1 14 ? 4.738 54.625 16.719 1 79.56 14 VAL B N 1
ATOM 2458 C CA . VAL B 1 14 ? 5.273 54.125 15.453 1 79.56 14 VAL B CA 1
ATOM 2459 C C . VAL B 1 14 ? 6.312 53.031 15.719 1 79.56 14 VAL B C 1
ATOM 2461 O O . VAL B 1 14 ? 6.32 52 15.047 1 79.56 14 VAL B O 1
ATOM 2464 N N . ILE B 1 15 ? 7.086 53.188 16.766 1 82.81 15 ILE B N 1
ATOM 2465 C CA . ILE B 1 15 ? 8.102 52.219 17.141 1 82.81 15 ILE B CA 1
ATOM 2466 C C . ILE B 1 15 ? 7.43 50.938 17.609 1 82.81 15 ILE B C 1
ATOM 2468 O O . ILE B 1 15 ? 7.844 49.812 17.219 1 82.81 15 ILE B O 1
ATOM 2472 N N . LEU B 1 16 ? 6.383 51.031 18.281 1 78.5 16 LEU B N 1
ATOM 2473 C CA . LEU B 1 16 ? 5.652 49.875 18.781 1 78.5 16 LEU B CA 1
ATOM 2474 C C . LEU B 1 16 ? 5.008 49.094 17.641 1 78.5 16 LEU B C 1
ATOM 2476 O O . LEU B 1 16 ? 5.016 47.844 17.625 1 78.5 16 LEU B O 1
ATOM 2480 N N . VAL B 1 17 ? 4.57 49.781 16.625 1 77.25 17 VAL B N 1
ATOM 2481 C CA . VAL B 1 17 ? 3.953 49.156 15.461 1 77.25 17 VAL B CA 1
ATOM 2482 C C . VAL B 1 17 ? 5.008 48.406 14.664 1 77.25 17 VAL B C 1
ATOM 2484 O O . VAL B 1 17 ? 4.762 47.281 14.211 1 77.25 17 VAL B O 1
ATOM 2487 N N . ILE B 1 18 ? 6.141 48.969 14.633 1 81.31 18 ILE B N 1
ATOM 2488 C CA . ILE B 1 18 ? 7.234 48.312 13.914 1 81.31 18 ILE B CA 1
ATOM 2489 C C . ILE B 1 18 ? 7.664 47.062 14.648 1 81.31 18 ILE B C 1
ATOM 2491 O O . ILE B 1 18 ? 7.852 46 14.039 1 81.31 18 ILE B O 1
ATOM 2495 N N . ILE B 1 19 ? 7.723 47.156 15.992 1 79.94 19 ILE B N 1
ATOM 2496 C CA . ILE B 1 19 ? 8.109 46 16.797 1 79.94 19 ILE B CA 1
ATOM 2497 C C . ILE B 1 19 ? 7.066 44.906 16.656 1 79.94 19 ILE B C 1
ATOM 2499 O O . ILE B 1 19 ? 7.41 43.719 16.453 1 79.94 19 ILE B O 1
ATOM 2503 N N . LEU B 1 20 ? 5.832 45.25 16.656 1 78.75 20 LEU B N 1
ATOM 2504 C CA . LEU B 1 20 ? 4.75 44.281 16.516 1 78.75 20 LEU B CA 1
ATOM 2505 C C . LEU B 1 20 ? 4.766 43.656 15.125 1 78.75 20 LEU B C 1
ATOM 2507 O O . LEU B 1 20 ? 4.516 42.438 14.984 1 78.75 20 LEU B O 1
ATOM 2511 N N . GLY B 1 21 ? 5.105 44.438 14.156 1 75.38 21 GLY B N 1
ATOM 2512 C CA . GLY B 1 21 ? 5.219 43.906 12.805 1 75.38 21 GLY B CA 1
ATOM 2513 C C . GLY B 1 21 ? 6.34 42.906 12.648 1 75.38 21 GLY B C 1
ATOM 2514 O O . GLY B 1 21 ? 6.152 41.844 12.039 1 75.38 21 GLY B O 1
ATOM 2515 N N . VAL B 1 22 ? 7.426 43.25 13.305 1 76.25 22 VAL B N 1
ATOM 2516 C CA . VAL B 1 22 ? 8.586 42.375 13.234 1 76.25 22 VAL B CA 1
ATOM 2517 C C . VAL B 1 22 ? 8.281 41.094 13.984 1 76.25 22 VAL B C 1
ATOM 2519 O O . VAL B 1 22 ? 8.586 40 13.492 1 76.25 22 VAL B O 1
ATOM 2522 N N . LEU B 1 23 ? 7.645 41.219 15.109 1 73.38 23 LEU B N 1
ATOM 2523 C CA . LEU B 1 23 ? 7.281 40.031 15.883 1 73.38 23 LEU B CA 1
ATOM 2524 C C . LEU B 1 23 ? 6.277 39.156 15.133 1 73.38 23 LEU B C 1
ATOM 2526 O O . LEU B 1 23 ? 6.387 37.938 15.125 1 73.38 23 LEU B O 1
ATOM 2530 N N . PHE B 1 24 ? 5.43 39.844 14.484 1 73.62 24 PHE B N 1
ATOM 2531 C CA . PHE B 1 24 ? 4.43 39.156 13.68 1 73.62 24 PHE B CA 1
ATOM 2532 C C . PHE B 1 24 ? 5.086 38.406 12.523 1 73.62 24 PHE B C 1
ATOM 2534 O O . PHE B 1 24 ? 4.77 37.25 12.258 1 73.62 24 PHE B O 1
ATOM 2541 N N . TYR B 1 25 ? 6.012 39.062 11.906 1 70.38 25 TYR B N 1
ATOM 2542 C CA . TYR B 1 25 ? 6.734 38.469 10.789 1 70.38 25 TYR B CA 1
ATOM 2543 C C . TYR B 1 25 ? 7.547 37.281 11.25 1 70.38 25 TYR B C 1
ATOM 2545 O O . TYR B 1 25 ? 7.523 36.219 10.602 1 70.38 25 TYR B O 1
ATOM 2553 N N . LYS B 1 26 ? 8.234 37.406 12.352 1 69.81 26 LYS B N 1
ATOM 2554 C CA . LYS B 1 26 ? 8.984 36.312 12.914 1 69.81 26 LYS B CA 1
ATOM 2555 C C . LYS B 1 26 ? 8.07 35.125 13.273 1 69.81 26 LYS B C 1
ATOM 2557 O O . LYS B 1 26 ? 8.406 33.969 13.047 1 69.81 26 LYS B O 1
ATOM 2562 N N . PHE B 1 27 ? 6.934 35.531 13.703 1 71.06 27 PHE B N 1
ATOM 2563 C CA . PHE B 1 27 ? 5.938 34.531 14.062 1 71.06 27 PHE B CA 1
ATOM 2564 C C . PHE B 1 27 ? 5.449 33.781 12.828 1 71.06 27 PHE B C 1
ATOM 2566 O O . PHE B 1 27 ? 5.32 32.562 12.852 1 71.06 27 PHE B O 1
ATOM 2573 N N . LYS B 1 28 ? 5.316 34.469 11.734 1 70.69 28 LYS B N 1
ATOM 2574 C CA . LYS B 1 28 ? 4.828 33.875 10.5 1 70.69 28 LYS B CA 1
ATOM 2575 C C . LYS B 1 28 ? 5.867 32.938 9.898 1 70.69 28 LYS B C 1
ATOM 2577 O O . LYS B 1 28 ? 5.523 31.859 9.406 1 70.69 28 LYS B O 1
ATOM 2582 N N . ILE B 1 29 ? 7.07 33.344 9.977 1 70.19 29 ILE B N 1
ATOM 2583 C CA . ILE B 1 29 ? 8.156 32.5 9.453 1 70.19 29 ILE B CA 1
ATOM 2584 C C . ILE B 1 29 ? 8.273 31.234 10.281 1 70.19 29 ILE B C 1
ATOM 2586 O O . ILE B 1 29 ? 8.398 30.141 9.727 1 70.19 29 ILE B O 1
ATOM 2590 N N . SER B 1 30 ? 8.258 31.391 11.523 1 72.56 30 SER B N 1
ATOM 2591 C CA . SER B 1 30 ? 8.328 30.234 12.414 1 72.56 30 SER B CA 1
ATOM 2592 C C . SER B 1 30 ? 7.145 29.297 12.203 1 72.56 30 SER B C 1
ATOM 2594 O O . SER B 1 30 ? 7.297 28.078 12.242 1 72.56 30 SER B O 1
ATOM 2596 N N . GLU B 1 31 ? 6.137 29.891 11.859 1 73.81 31 GLU B N 1
ATOM 2597 C CA . GLU B 1 31 ? 4.93 29.109 11.602 1 73.81 31 GLU B CA 1
ATOM 2598 C C . GLU B 1 31 ? 5.066 28.297 10.32 1 73.81 31 GLU B C 1
ATOM 2600 O O . GLU B 1 31 ? 4.668 27.125 10.281 1 73.81 31 GLU B O 1
ATOM 2605 N N . LYS B 1 32 ? 5.719 28.875 9.281 1 77.75 32 LYS B N 1
ATOM 2606 C CA . LYS B 1 32 ? 5.914 28.172 8.016 1 77.75 32 LYS B CA 1
ATOM 2607 C C . LYS B 1 32 ? 6.867 27 8.18 1 77.75 32 LYS B C 1
ATOM 2609 O O . LYS B 1 32 ? 6.609 25.906 7.664 1 77.75 32 LYS B O 1
ATOM 2614 N N . GLU B 1 33 ? 7.93 27.234 8.844 1 80.56 33 GLU B N 1
ATOM 2615 C CA . GLU B 1 33 ? 8.898 26.172 9.078 1 80.56 33 GLU B CA 1
ATOM 2616 C C . GLU B 1 33 ? 8.273 25.031 9.883 1 80.56 33 GLU B C 1
ATOM 2618 O O . GLU B 1 33 ? 8.547 23.859 9.617 1 80.56 33 GLU B O 1
ATOM 2623 N N . PHE B 1 34 ? 7.484 25.484 10.742 1 79.19 34 PHE B N 1
ATOM 2624 C CA . PHE B 1 34 ? 6.797 24.484 11.547 1 79.19 34 PHE B CA 1
ATOM 2625 C C . PHE B 1 34 ? 5.832 23.672 10.695 1 79.19 34 PHE B C 1
ATOM 2627 O O . PHE B 1 34 ? 5.762 22.453 10.82 1 79.19 34 PHE B O 1
ATOM 2634 N N . MET B 1 35 ? 5.195 24.297 9.766 1 80.38 35 MET B N 1
ATOM 2635 C CA . MET B 1 35 ? 4.258 23.609 8.875 1 80.38 35 MET B CA 1
ATOM 2636 C C . MET B 1 35 ? 4.988 22.641 7.953 1 80.38 35 MET B C 1
ATOM 2638 O O . MET B 1 35 ? 4.504 21.547 7.695 1 80.38 35 MET B O 1
ATOM 2642 N N . VAL B 1 36 ? 6.148 23.062 7.473 1 85.12 36 VAL B N 1
ATOM 2643 C CA . VAL B 1 36 ? 6.934 22.219 6.582 1 85.12 36 VAL B CA 1
ATOM 2644 C C . VAL B 1 36 ? 7.438 21 7.344 1 85.12 36 VAL B C 1
ATOM 2646 O O . VAL B 1 36 ? 7.402 19.875 6.82 1 85.12 36 VAL B O 1
ATOM 2649 N N . LYS B 1 37 ? 7.828 21.281 8.531 1 86.44 37 LYS B N 1
ATOM 2650 C CA . LYS B 1 37 ? 8.305 20.172 9.344 1 86.44 37 LYS B CA 1
ATOM 2651 C C . LYS B 1 37 ? 7.184 19.172 9.617 1 86.44 37 LYS B C 1
ATOM 2653 O O . LYS B 1 37 ? 7.395 17.953 9.555 1 86.44 37 LYS B O 1
ATOM 2658 N N . GLN B 1 38 ? 6.043 19.688 9.844 1 82.88 38 GLN B N 1
ATOM 2659 C CA . GLN B 1 38 ? 4.891 18.812 10.07 1 82.88 38 GLN B CA 1
ATOM 2660 C C . GLN B 1 38 ? 4.535 18.031 8.805 1 82.88 38 GLN B C 1
ATOM 2662 O O . GLN B 1 38 ? 4.203 16.844 8.883 1 82.88 38 GLN B O 1
ATOM 2667 N N . TYR B 1 39 ? 4.617 18.719 7.758 1 86.12 39 TYR B N 1
ATOM 2668 C CA . TYR B 1 39 ? 4.387 18.078 6.465 1 86.12 39 TYR B CA 1
ATOM 2669 C C . TYR B 1 39 ? 5.352 16.922 6.246 1 86.12 39 TYR B C 1
ATOM 2671 O O . TYR B 1 39 ? 4.938 15.828 5.848 1 86.12 39 TYR B O 1
ATOM 2679 N N . PHE B 1 40 ? 6.566 17.141 6.633 1 91.69 40 PHE B N 1
ATOM 2680 C CA . PHE B 1 40 ? 7.578 16.109 6.484 1 91.69 40 PHE B CA 1
ATOM 2681 C C . PHE B 1 40 ? 7.332 14.961 7.465 1 91.69 40 PHE B C 1
ATOM 2683 O O . PHE B 1 40 ? 7.535 13.797 7.129 1 91.69 40 PHE B O 1
ATOM 2690 N N . ASP B 1 41 ? 6.906 15.297 8.594 1 88.44 41 ASP B N 1
ATOM 2691 C CA . ASP B 1 41 ? 6.637 14.266 9.594 1 88.44 41 ASP B CA 1
ATOM 2692 C C . ASP B 1 41 ? 5.535 13.32 9.117 1 88.44 41 ASP B C 1
ATOM 2694 O O . ASP B 1 41 ? 5.691 12.094 9.18 1 88.44 41 ASP B O 1
ATOM 2698 N N . ILE B 1 42 ? 4.512 13.922 8.594 1 86 42 ILE B N 1
ATOM 2699 C CA . ILE B 1 42 ? 3.395 13.125 8.094 1 86 42 ILE B CA 1
ATOM 2700 C C . ILE B 1 42 ? 3.859 12.258 6.922 1 86 42 ILE B C 1
ATOM 2702 O O . ILE B 1 42 ? 3.592 11.055 6.883 1 86 42 ILE B O 1
ATOM 2706 N N . ASN B 1 43 ? 4.555 12.867 6.043 1 91.75 43 ASN B N 1
ATOM 2707 C CA . ASN B 1 43 ? 4.977 12.141 4.848 1 91.75 43 ASN B CA 1
ATOM 2708 C C . ASN B 1 43 ? 6.031 11.086 5.176 1 91.75 43 ASN B C 1
ATOM 2710 O O . ASN B 1 43 ? 6.098 10.047 4.523 1 91.75 43 ASN B O 1
ATOM 2714 N N . SER B 1 44 ? 6.828 11.344 6.23 1 93.88 44 SER B N 1
ATOM 2715 C CA . SER B 1 44 ? 7.773 10.336 6.688 1 93.88 44 SER B CA 1
ATOM 2716 C C . SER B 1 44 ? 7.051 9.078 7.172 1 93.88 44 SER B C 1
ATOM 2718 O O . SER B 1 44 ? 7.473 7.961 6.875 1 93.88 44 SER B O 1
ATOM 2720 N N . GLU B 1 45 ? 6.008 9.289 7.852 1 89.88 45 GLU B N 1
ATOM 2721 C CA . GLU B 1 45 ? 5.211 8.156 8.32 1 89.88 45 GLU B CA 1
ATOM 2722 C C . GLU B 1 45 ? 4.605 7.383 7.156 1 89.88 45 GLU B C 1
ATOM 2724 O O . GLU B 1 45 ? 4.562 6.148 7.18 1 89.88 45 GLU B O 1
ATOM 2729 N N . ILE B 1 46 ? 4.191 8.156 6.207 1 90.94 46 ILE B N 1
ATOM 2730 C CA . ILE B 1 46 ? 3.615 7.539 5.02 1 90.94 46 ILE B CA 1
ATOM 2731 C C . ILE B 1 46 ? 4.676 6.703 4.309 1 90.94 46 ILE B C 1
ATOM 2733 O O . ILE B 1 46 ? 4.418 5.562 3.918 1 90.94 46 ILE B O 1
ATOM 2737 N N . LEU B 1 47 ? 5.828 7.215 4.172 1 95.25 47 LEU B N 1
ATOM 2738 C CA . LEU B 1 47 ? 6.91 6.496 3.51 1 95.25 47 LEU B CA 1
ATOM 2739 C C . LEU B 1 47 ? 7.277 5.23 4.281 1 95.25 47 LEU B C 1
ATOM 2741 O O . LEU B 1 47 ? 7.465 4.168 3.684 1 95.25 47 LEU B O 1
ATOM 2745 N N . LEU B 1 48 ? 7.344 5.336 5.57 1 93.62 48 LEU B N 1
ATOM 2746 C CA . LEU B 1 48 ? 7.684 4.18 6.395 1 93.62 48 LEU B CA 1
ATOM 2747 C C . LEU B 1 48 ? 6.602 3.109 6.305 1 93.62 48 LEU B C 1
ATOM 2749 O O . LEU B 1 48 ? 6.91 1.916 6.227 1 93.62 48 LEU B O 1
ATOM 2753 N N . SER B 1 49 ? 5.418 3.531 6.277 1 91 49 SER B N 1
ATOM 2754 C CA . SER B 1 49 ? 4.312 2.596 6.105 1 91 49 SER B CA 1
ATOM 2755 C C . SER B 1 49 ? 4.355 1.936 4.73 1 91 49 SER B C 1
ATOM 2757 O O . SER B 1 49 ? 4.055 0.747 4.598 1 91 49 SER B O 1
ATOM 2759 N N . THR B 1 50 ? 4.691 2.721 3.738 1 93.5 50 THR B N 1
ATOM 2760 C CA . THR B 1 50 ? 4.809 2.197 2.381 1 93.5 50 THR B CA 1
ATOM 2761 C C . THR B 1 50 ? 5.895 1.129 2.305 1 93.5 50 THR B C 1
ATOM 2763 O O . THR B 1 50 ? 5.703 0.088 1.672 1 93.5 50 THR B O 1
ATOM 2766 N N . ILE B 1 51 ? 6.957 1.342 2.963 1 95.94 51 ILE B N 1
ATOM 2767 C CA . ILE B 1 51 ? 8.039 0.359 2.996 1 95.94 51 ILE B CA 1
ATOM 2768 C C . ILE B 1 51 ? 7.531 -0.939 3.623 1 95.94 51 ILE B C 1
ATOM 2770 O O . ILE B 1 51 ? 7.781 -2.027 3.098 1 95.94 51 ILE B O 1
ATOM 2774 N N . LYS B 1 52 ? 6.863 -0.788 4.684 1 93.88 52 LYS B N 1
ATOM 2775 C CA . LYS B 1 52 ? 6.309 -1.966 5.344 1 93.88 52 LYS B CA 1
ATOM 2776 C C . LYS B 1 52 ? 5.359 -2.719 4.418 1 93.88 52 LYS B C 1
ATOM 2778 O O . LYS B 1 52 ? 5.41 -3.947 4.332 1 93.88 52 LYS B O 1
ATOM 2783 N N . GLU B 1 53 ? 4.539 -2.006 3.744 1 93 53 GLU B N 1
ATOM 2784 C CA . GLU B 1 53 ? 3.602 -2.617 2.805 1 93 53 GLU B CA 1
ATOM 2785 C C . GLU B 1 53 ? 4.34 -3.307 1.66 1 93 53 GLU B C 1
ATOM 2787 O O . GLU B 1 53 ? 3.975 -4.41 1.255 1 93 53 GLU B O 1
ATOM 2792 N N . ASP B 1 54 ? 5.32 -2.643 1.138 1 96.12 54 ASP B N 1
ATOM 2793 C CA . ASP B 1 54 ? 6.109 -3.232 0.062 1 96.12 54 ASP B CA 1
ATOM 2794 C C . ASP B 1 54 ? 6.789 -4.52 0.524 1 96.12 54 ASP B C 1
ATOM 2796 O O . ASP B 1 54 ? 6.891 -5.484 -0.238 1 96.12 54 ASP B O 1
ATOM 2800 N N . ASN B 1 55 ? 7.281 -4.516 1.767 1 96.69 55 ASN B N 1
ATOM 2801 C CA . ASN B 1 55 ? 7.84 -5.727 2.363 1 96.69 55 ASN B CA 1
ATOM 2802 C C . ASN B 1 55 ? 6.832 -6.871 2.363 1 96.69 55 ASN B C 1
ATOM 2804 O O . ASN B 1 55 ? 7.148 -7.98 1.939 1 96.69 55 ASN B O 1
ATOM 2808 N N . ILE B 1 56 ? 5.73 -6.598 2.762 1 95.19 56 ILE B N 1
ATOM 2809 C CA . ILE B 1 56 ? 4.68 -7.605 2.857 1 95.19 56 ILE B CA 1
ATOM 2810 C C . ILE B 1 56 ? 4.293 -8.078 1.46 1 95.19 56 ILE B C 1
ATOM 2812 O O . ILE B 1 56 ? 4.074 -9.273 1.243 1 95.19 56 ILE B O 1
ATOM 2816 N N . ASN B 1 57 ? 4.207 -7.133 0.55 1 95.94 57 ASN B N 1
ATOM 2817 C CA . ASN B 1 57 ? 3.889 -7.492 -0.829 1 95.94 57 ASN B CA 1
ATOM 2818 C C . ASN B 1 57 ? 4.934 -8.43 -1.419 1 95.94 57 ASN B C 1
ATOM 2820 O O . ASN B 1 57 ? 4.59 -9.422 -2.068 1 95.94 57 ASN B O 1
ATOM 2824 N N . ALA B 1 58 ? 6.18 -8.102 -1.193 1 97.69 58 ALA B N 1
ATOM 2825 C CA . ALA B 1 58 ? 7.254 -8.961 -1.679 1 97.69 58 ALA B CA 1
ATOM 2826 C C . ALA B 1 58 ? 7.141 -10.367 -1.085 1 97.69 58 ALA B C 1
ATOM 2828 O O . ALA B 1 58 ? 7.266 -11.359 -1.801 1 97.69 58 ALA B O 1
ATOM 2829 N N . MET B 1 59 ? 6.922 -10.438 0.183 1 97.56 59 MET B N 1
ATOM 2830 C CA . MET B 1 59 ? 6.777 -11.727 0.854 1 97.56 59 MET B CA 1
ATOM 2831 C C . MET B 1 59 ? 5.562 -12.484 0.327 1 97.56 59 MET B C 1
ATOM 2833 O O . MET B 1 59 ? 5.621 -13.695 0.115 1 97.56 59 MET B O 1
ATOM 2837 N N . THR B 1 60 ? 4.496 -11.781 0.139 1 96.81 60 THR B N 1
ATOM 2838 C CA . THR B 1 60 ? 3.273 -12.398 -0.366 1 96.81 60 THR B CA 1
ATOM 2839 C C . THR B 1 60 ? 3.51 -13.016 -1.741 1 96.81 60 THR B C 1
ATOM 2841 O O . THR B 1 60 ? 3.123 -14.164 -1.988 1 96.81 60 THR B O 1
ATOM 2844 N N . LEU B 1 61 ? 4.125 -12.289 -2.604 1 97.19 61 LEU B N 1
ATOM 2845 C CA . LEU B 1 61 ? 4.441 -12.812 -3.928 1 97.19 61 LEU B CA 1
ATOM 2846 C C . LEU B 1 61 ? 5.332 -14.047 -3.826 1 97.19 61 LEU B C 1
ATOM 2848 O O . LEU B 1 61 ? 5.09 -15.047 -4.504 1 97.19 61 LEU B O 1
ATOM 2852 N N . SER B 1 62 ? 6.352 -13.953 -2.975 1 98.06 62 SER B N 1
ATOM 2853 C CA . SER B 1 62 ? 7.242 -15.094 -2.787 1 98.06 62 SER B CA 1
ATOM 2854 C C . SER 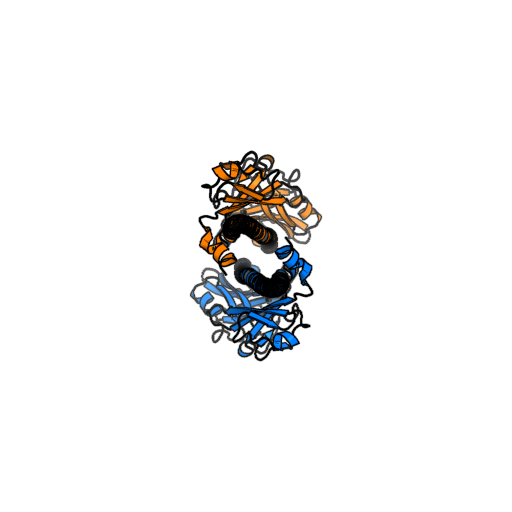B 1 62 ? 6.48 -16.312 -2.273 1 98.06 62 SER B C 1
ATOM 2856 O O . SER B 1 62 ? 6.727 -17.438 -2.719 1 98.06 62 SER B O 1
ATOM 2858 N N . LEU B 1 63 ? 5.605 -16.062 -1.363 1 96.56 63 LEU B N 1
ATOM 2859 C CA . LEU B 1 63 ? 4.828 -17.125 -0.746 1 96.56 63 LEU B CA 1
ATOM 2860 C C . LEU B 1 63 ? 3.914 -17.797 -1.768 1 96.56 63 LEU B C 1
ATOM 2862 O O . LEU B 1 63 ? 3.877 -19.016 -1.865 1 96.56 63 LEU B O 1
ATOM 2866 N N . ILE B 1 64 ? 3.246 -17.047 -2.568 1 95.31 64 ILE B N 1
ATOM 2867 C CA . ILE B 1 64 ? 2.328 -17.594 -3.566 1 95.31 64 ILE B CA 1
ATOM 2868 C C . ILE B 1 64 ? 3.113 -18.344 -4.641 1 95.31 64 ILE B C 1
ATOM 2870 O O . ILE B 1 64 ? 2.773 -19.469 -4.992 1 95.31 64 ILE B O 1
ATOM 2874 N N . LEU B 1 65 ? 4.145 -17.734 -5.125 1 96.19 65 LEU B N 1
ATOM 2875 C CA . LEU B 1 65 ? 4.945 -18.344 -6.18 1 96.19 65 LEU B CA 1
ATOM 2876 C C . LEU B 1 65 ? 5.621 -19.609 -5.684 1 96.19 65 LEU B C 1
ATOM 2878 O O . LEU B 1 65 ? 5.809 -20.562 -6.449 1 96.19 65 LEU B O 1
ATOM 2882 N N . SER B 1 66 ? 5.977 -19.656 -4.414 1 95.56 66 SER B N 1
ATOM 2883 C CA . SER B 1 66 ? 6.633 -20.828 -3.844 1 95.56 66 SER B CA 1
ATOM 2884 C C . SER B 1 66 ? 5.703 -22.031 -3.838 1 95.56 66 SER B C 1
ATOM 2886 O O . SER B 1 66 ? 6.156 -23.172 -3.711 1 95.56 66 SER B O 1
A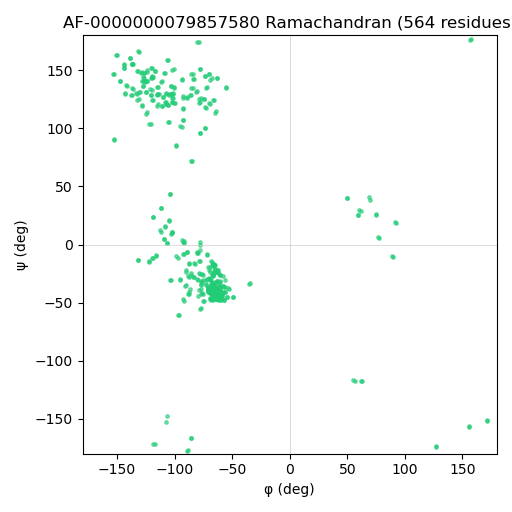TOM 2888 N N . GLN B 1 67 ? 4.406 -21.766 -3.979 1 91.75 67 GLN B N 1
ATOM 2889 C CA . GLN B 1 67 ? 3.438 -22.859 -4.004 1 91.75 67 GLN B CA 1
ATOM 2890 C C . GLN B 1 67 ? 3.217 -23.375 -5.426 1 91.75 67 GLN B C 1
ATOM 2892 O O . GLN B 1 67 ? 2.527 -24.375 -5.633 1 91.75 67 GLN B O 1
ATOM 2897 N N . ASN B 1 68 ? 3.793 -22.703 -6.359 1 91.19 68 ASN B N 1
ATOM 2898 C CA . ASN B 1 68 ? 3.607 -23.062 -7.766 1 91.19 68 ASN B CA 1
ATOM 2899 C C . ASN B 1 68 ? 4.34 -24.344 -8.117 1 91.19 68 ASN B C 1
ATOM 2901 O O . ASN B 1 68 ? 5.523 -24.5 -7.809 1 91.19 68 ASN B O 1
ATOM 2905 N N . GLU B 1 69 ? 3.668 -25.188 -8.828 1 89.75 69 GLU B N 1
ATOM 2906 C CA . GLU B 1 69 ? 4.227 -26.5 -9.125 1 89.75 69 GLU B CA 1
ATOM 2907 C C . GLU B 1 69 ? 5.445 -26.391 -10.039 1 89.75 69 GLU B C 1
ATOM 2909 O O . GLU B 1 69 ? 6.395 -27.156 -9.906 1 89.75 69 GLU B O 1
ATOM 2914 N N . ASP B 1 70 ? 5.395 -25.484 -10.961 1 92.31 70 ASP B N 1
ATOM 2915 C CA . ASP B 1 70 ? 6.535 -25.312 -11.859 1 92.31 70 ASP B CA 1
ATOM 2916 C C . ASP B 1 70 ? 7.766 -24.828 -11.102 1 92.31 70 ASP B C 1
ATOM 2918 O O . ASP B 1 70 ? 8.883 -25.234 -11.391 1 92.31 70 ASP B O 1
ATOM 2922 N N . ILE B 1 71 ? 7.555 -24 -10.156 1 94.25 71 ILE B N 1
ATOM 2923 C CA . ILE B 1 71 ? 8.664 -23.5 -9.352 1 94.25 71 ILE B CA 1
ATOM 2924 C C . ILE B 1 71 ? 9.203 -24.625 -8.461 1 94.25 71 ILE B C 1
ATOM 2926 O O . ILE B 1 71 ? 10.414 -24.766 -8.305 1 94.25 71 ILE B O 1
ATOM 2930 N N . LYS B 1 72 ? 8.359 -25.406 -7.91 1 94.06 72 LYS B N 1
ATOM 2931 C CA . LYS B 1 72 ? 8.797 -26.562 -7.133 1 94.06 72 LYS B CA 1
ATOM 2932 C C . LYS B 1 72 ? 9.609 -27.531 -7.992 1 94.06 72 LYS B C 1
ATOM 2934 O O . LYS B 1 72 ? 10.656 -28.016 -7.566 1 94.06 72 LYS B O 1
ATOM 2939 N N . LYS B 1 73 ? 9.094 -27.719 -9.188 1 94.12 73 LYS B N 1
ATOM 2940 C CA . LYS B 1 73 ? 9.781 -28.609 -10.117 1 94.12 73 LYS B CA 1
ATOM 2941 C C . LYS B 1 73 ? 11.172 -28.078 -10.453 1 94.12 73 LYS B C 1
ATOM 2943 O O . LYS B 1 73 ? 12.109 -28.859 -10.633 1 94.12 73 LYS B O 1
ATOM 2948 N N . CYS B 1 74 ? 11.258 -26.781 -10.57 1 94.75 74 CYS B N 1
ATOM 2949 C CA . CYS B 1 74 ? 12.547 -26.141 -10.805 1 94.75 74 CYS B CA 1
ATOM 2950 C C . CYS B 1 74 ? 13.562 -26.547 -9.742 1 94.75 74 CYS B C 1
ATOM 2952 O O . CYS B 1 74 ? 14.672 -26.969 -10.07 1 94.75 74 CYS B O 1
ATOM 2954 N N . LEU B 1 75 ? 13.164 -26.531 -8.516 1 95.81 75 LEU B N 1
ATOM 2955 C CA . LEU B 1 75 ? 14.078 -26.828 -7.414 1 95.81 75 LEU B CA 1
ATOM 2956 C C . LEU B 1 75 ? 14.328 -28.328 -7.301 1 95.81 75 LEU B C 1
ATOM 2958 O O . LEU B 1 75 ? 15.445 -28.75 -6.973 1 95.81 75 LEU B O 1
ATOM 2962 N N . LEU B 1 76 ? 13.336 -29.109 -7.586 1 94.5 76 LEU B N 1
ATOM 2963 C CA . LEU B 1 76 ? 13.461 -30.562 -7.516 1 94.5 76 LEU B CA 1
ATOM 2964 C C . LEU B 1 76 ? 14.43 -31.078 -8.578 1 94.5 76 LEU B C 1
ATOM 2966 O O . LEU B 1 76 ? 15.281 -31.922 -8.289 1 94.5 76 LEU B O 1
ATOM 2970 N N . SER B 1 77 ? 14.297 -30.531 -9.75 1 94.44 77 SER B N 1
ATOM 2971 C CA . SER B 1 77 ? 15.086 -31.016 -10.875 1 94.44 77 SER B CA 1
ATOM 2972 C C . SER B 1 77 ? 16.438 -30.312 -10.953 1 94.44 77 SER B C 1
ATOM 2974 O O . SER B 1 77 ? 17.359 -30.797 -11.602 1 94.44 77 SER B O 1
ATOM 2976 N N . GLN B 1 78 ? 16.547 -29.125 -10.484 1 93.44 78 GLN B N 1
ATOM 2977 C CA . GLN B 1 78 ? 17.703 -28.234 -10.562 1 93.44 78 GLN B CA 1
ATOM 2978 C C . GLN B 1 78 ? 18.078 -27.953 -12.016 1 93.44 78 GLN B C 1
ATOM 2980 O O . GLN B 1 78 ? 19.25 -27.812 -12.344 1 93.44 78 GLN B O 1
ATOM 2985 N N . ASP B 1 79 ? 17.078 -28.078 -12.82 1 96.25 79 ASP B N 1
ATOM 2986 C CA . ASP B 1 79 ? 17.234 -27.641 -14.203 1 96.25 79 ASP B CA 1
ATOM 2987 C C . ASP B 1 79 ? 17.234 -26.125 -14.305 1 96.25 79 ASP B C 1
ATOM 2989 O O . ASP B 1 79 ? 16.172 -25.5 -14.375 1 96.25 79 ASP B O 1
ATOM 2993 N N . ARG B 1 80 ? 18.391 -25.547 -14.414 1 97.56 80 ARG B N 1
ATOM 2994 C CA . ARG B 1 80 ? 18.547 -24.094 -14.32 1 97.56 80 ARG B CA 1
ATOM 2995 C C . ARG B 1 80 ? 17.859 -23.391 -15.484 1 97.56 80 ARG B C 1
ATOM 2997 O O . ARG B 1 80 ? 17.312 -22.297 -15.328 1 97.56 80 ARG B O 1
ATOM 3004 N N . HIS B 1 81 ? 17.922 -24.016 -16.641 1 97.75 81 HIS B N 1
ATOM 3005 C CA . HIS B 1 81 ? 17.25 -23.422 -17.797 1 97.75 81 HIS B CA 1
ATOM 3006 C C . HIS B 1 81 ? 15.742 -23.375 -17.594 1 97.75 81 HIS B C 1
ATOM 3008 O O . HIS B 1 81 ? 15.109 -22.344 -17.859 1 97.75 81 HIS B O 1
ATOM 3014 N N . PHE B 1 82 ? 15.234 -24.469 -17.141 1 97.25 82 PHE B N 1
ATOM 3015 C CA . PHE B 1 82 ? 13.805 -24.531 -16.844 1 97.25 82 PHE B CA 1
ATOM 3016 C C . PHE B 1 82 ? 13.438 -23.531 -15.773 1 97.25 82 PHE B C 1
ATOM 3018 O O . PHE B 1 82 ? 12.43 -22.828 -15.891 1 97.25 82 PHE B O 1
ATOM 3025 N N . CYS B 1 83 ? 14.227 -23.375 -14.773 1 97.62 83 CYS B N 1
ATOM 3026 C CA . CYS B 1 83 ? 14 -22.438 -13.688 1 97.62 83 CYS B CA 1
ATOM 3027 C C . CYS B 1 83 ? 14.023 -21 -14.188 1 97.62 83 CYS B C 1
ATOM 3029 O O . CYS B 1 83 ? 13.117 -20.219 -13.883 1 97.62 83 CYS B O 1
ATOM 3031 N N . TYR B 1 84 ? 14.984 -20.766 -14.961 1 98.38 84 TYR B N 1
ATOM 3032 C CA . TYR B 1 84 ? 15.156 -19.406 -15.5 1 98.38 84 TYR B CA 1
ATOM 3033 C C . TYR B 1 84 ? 13.953 -19 -16.328 1 98.38 84 TYR B C 1
ATOM 3035 O O . TYR B 1 84 ? 13.438 -17.891 -16.188 1 98.38 84 TYR B O 1
ATOM 3043 N N . THR B 1 85 ? 13.523 -19.891 -17.141 1 97.38 85 THR B N 1
ATOM 3044 C CA . THR B 1 85 ? 12.383 -19.609 -18.016 1 97.38 85 THR B CA 1
ATOM 3045 C C . THR B 1 85 ? 11.109 -19.406 -17.188 1 97.38 85 THR B C 1
ATOM 3047 O O . THR B 1 85 ? 10.336 -18.484 -17.438 1 97.38 85 THR B O 1
ATOM 3050 N N . THR B 1 86 ? 10.961 -20.25 -16.203 1 96.06 86 THR B N 1
ATOM 3051 C CA . THR B 1 86 ? 9.789 -20.156 -15.344 1 96.06 86 THR B CA 1
ATOM 3052 C C . THR B 1 86 ? 9.766 -18.828 -14.602 1 96.06 86 THR B C 1
ATOM 3054 O O . THR B 1 86 ? 8.75 -18.125 -14.602 1 96.06 86 THR B O 1
ATOM 3057 N N . LEU B 1 87 ? 10.875 -18.422 -14.008 1 97.81 87 LEU B N 1
ATOM 3058 C CA . LEU B 1 87 ? 10.969 -17.172 -13.266 1 97.81 87 LEU B CA 1
ATOM 3059 C C . LEU B 1 87 ? 10.695 -15.984 -14.18 1 97.81 87 LEU B C 1
ATOM 3061 O O . LEU B 1 87 ? 9.945 -15.07 -13.82 1 97.81 87 LEU B O 1
ATOM 3065 N N . ASN B 1 88 ? 11.227 -16.047 -15.328 1 97.88 88 ASN B N 1
ATOM 3066 C CA . ASN B 1 88 ? 11.117 -14.891 -16.219 1 97.88 88 ASN B CA 1
ATOM 3067 C C . ASN B 1 88 ? 9.727 -14.781 -16.828 1 97.88 88 ASN B C 1
ATOM 3069 O O . ASN B 1 88 ? 9.297 -13.688 -17.219 1 97.88 88 ASN B O 1
ATOM 3073 N N . ASN B 1 89 ? 9.023 -15.891 -16.953 1 95.56 89 ASN B N 1
ATOM 3074 C CA . ASN B 1 89 ? 7.609 -15.805 -17.312 1 95.56 89 ASN B CA 1
ATOM 3075 C C . ASN B 1 89 ? 6.816 -14.977 -16.297 1 95.56 89 ASN B C 1
ATOM 3077 O O . ASN B 1 89 ? 6 -14.141 -16.688 1 95.56 89 ASN B O 1
ATOM 3081 N N . TYR B 1 90 ? 7.109 -15.188 -15.047 1 96.31 90 TYR B N 1
ATOM 3082 C CA . TYR B 1 90 ? 6.422 -14.43 -14.008 1 96.31 90 TYR B CA 1
ATOM 3083 C C . TYR B 1 90 ? 6.898 -12.984 -13.984 1 96.31 90 TYR B C 1
ATOM 3085 O O . TYR B 1 90 ? 6.113 -12.07 -13.727 1 96.31 90 TYR B O 1
ATOM 3093 N N . ILE B 1 91 ? 8.172 -12.766 -14.266 1 97.62 91 ILE B N 1
ATOM 3094 C CA . ILE B 1 91 ? 8.688 -11.398 -14.344 1 97.62 91 ILE B CA 1
ATOM 3095 C C . ILE B 1 91 ? 7.977 -10.641 -15.461 1 97.62 91 ILE B C 1
ATOM 3097 O O . ILE B 1 91 ? 7.574 -9.484 -15.273 1 97.62 91 ILE B O 1
ATOM 3101 N N . ASP B 1 92 ? 7.785 -11.289 -16.547 1 96.25 92 ASP B N 1
ATOM 3102 C CA . ASP B 1 92 ? 7.125 -10.664 -17.672 1 96.25 92 ASP B CA 1
ATOM 3103 C C . ASP B 1 92 ? 5.703 -10.234 -17.312 1 96.25 92 ASP B C 1
ATOM 3105 O O . ASP B 1 92 ? 5.234 -9.188 -17.766 1 96.25 92 ASP B O 1
ATOM 3109 N N . ILE B 1 93 ? 5.109 -11 -16.562 1 93.69 93 ILE B N 1
ATOM 3110 C CA . ILE B 1 93 ? 3.736 -10.742 -16.141 1 93.69 93 ILE B CA 1
ATOM 3111 C C . ILE B 1 93 ? 3.717 -9.617 -15.102 1 93.69 93 ILE B C 1
ATOM 3113 O O . ILE B 1 93 ? 2.984 -8.641 -15.258 1 93.69 93 ILE B O 1
ATOM 3117 N N . LEU B 1 94 ? 4.523 -9.68 -14.117 1 95.94 94 LEU B N 1
ATOM 3118 C CA . LEU B 1 94 ? 4.488 -8.805 -12.953 1 95.94 94 LEU B CA 1
ATOM 3119 C C . LEU B 1 94 ? 5.062 -7.43 -13.297 1 95.94 94 LEU B C 1
ATOM 3121 O O . LEU B 1 94 ? 4.617 -6.414 -12.75 1 95.94 94 LEU B O 1
ATOM 3125 N N . SER B 1 95 ? 6.016 -7.355 -14.195 1 95.69 95 SER B N 1
ATOM 3126 C CA . SER B 1 95 ? 6.699 -6.105 -14.508 1 95.69 95 SER B CA 1
ATOM 3127 C C . SER B 1 95 ? 5.762 -5.117 -15.195 1 95.69 95 SER B C 1
ATOM 3129 O O . SER B 1 95 ? 6.074 -3.932 -15.312 1 95.69 95 SER B O 1
ATOM 3131 N N . LYS B 1 96 ? 4.637 -5.594 -15.664 1 92.94 96 LYS B N 1
ATOM 3132 C CA . LYS B 1 96 ? 3.646 -4.723 -16.297 1 92.94 96 LYS B CA 1
ATOM 3133 C C . LYS B 1 96 ? 2.844 -3.959 -15.242 1 92.94 96 LYS B C 1
ATOM 3135 O O . LYS B 1 96 ? 2.141 -3 -15.57 1 92.94 96 LYS B O 1
ATOM 3140 N N . ILE B 1 97 ? 2.973 -4.414 -14.078 1 92.25 97 ILE B N 1
ATOM 3141 C CA . ILE B 1 97 ? 2.363 -3.711 -12.953 1 92.25 97 ILE B CA 1
ATOM 3142 C C . ILE B 1 97 ? 3.34 -2.676 -12.398 1 92.25 97 ILE B C 1
ATOM 3144 O O . ILE B 1 97 ? 4.469 -3.01 -12.039 1 92.25 97 ILE B O 1
ATOM 3148 N N . PRO B 1 98 ? 2.92 -1.451 -12.289 1 87.62 98 PRO B N 1
ATOM 3149 C CA . PRO B 1 98 ? 3.832 -0.368 -11.922 1 87.62 98 PRO B CA 1
ATOM 3150 C C . PRO B 1 98 ? 4.598 -0.659 -10.633 1 87.62 98 PRO B C 1
ATOM 3152 O O . PRO B 1 98 ? 5.801 -0.397 -10.547 1 87.62 98 PRO B O 1
ATOM 3155 N N . LEU B 1 99 ? 4.012 -1.244 -9.703 1 89.75 99 LEU B N 1
ATOM 3156 C CA . LEU B 1 99 ? 4.645 -1.53 -8.422 1 89.75 99 LEU B CA 1
ATOM 3157 C C . LEU B 1 99 ? 5.777 -2.537 -8.586 1 89.75 99 LEU B C 1
ATOM 3159 O O . LEU B 1 99 ? 6.73 -2.543 -7.805 1 89.75 99 LEU B O 1
ATOM 3163 N N . TYR B 1 100 ? 5.688 -3.336 -9.617 1 95.94 100 TYR B N 1
ATOM 3164 C CA . TYR B 1 100 ? 6.621 -4.449 -9.75 1 95.94 100 TYR B CA 1
ATOM 3165 C C . TYR B 1 100 ? 7.453 -4.312 -11.023 1 95.94 100 TYR B C 1
ATOM 3167 O O . TYR B 1 100 ? 7.934 -5.309 -11.57 1 95.94 100 TYR B O 1
ATOM 3175 N N . GLN B 1 101 ? 7.625 -3.133 -11.547 1 94.25 101 GLN B N 1
ATOM 3176 C CA . GLN B 1 101 ? 8.273 -2.898 -12.828 1 94.25 101 GLN B CA 1
ATOM 3177 C C . GLN B 1 101 ? 9.68 -3.494 -12.859 1 94.25 101 GLN B C 1
ATOM 3179 O O . GLN B 1 101 ? 10.086 -4.094 -13.859 1 94.25 101 GLN B O 1
ATOM 3184 N N . ASN B 1 102 ? 10.453 -3.389 -11.797 1 93.81 102 ASN B N 1
ATOM 3185 C CA . ASN B 1 102 ? 11.836 -3.859 -11.75 1 93.81 102 ASN B CA 1
ATOM 3186 C C . ASN B 1 102 ? 11.984 -5.055 -10.812 1 93.81 102 ASN B C 1
ATOM 3188 O O . ASN B 1 102 ? 13.039 -5.246 -10.203 1 93.81 102 ASN B O 1
ATOM 3192 N N . ILE B 1 103 ? 10.969 -5.852 -10.711 1 97.31 103 ILE B N 1
ATOM 3193 C CA . ILE B 1 103 ? 10.961 -7.004 -9.82 1 97.31 103 ILE B CA 1
ATOM 3194 C C . ILE B 1 103 ? 12.039 -7.992 -10.242 1 97.31 103 ILE B C 1
ATOM 3196 O O . ILE B 1 103 ? 12.305 -8.164 -11.438 1 97.31 103 ILE B O 1
ATOM 3200 N N . MET B 1 104 ? 12.68 -8.625 -9.289 1 97.06 104 MET B N 1
ATOM 3201 C CA . MET B 1 104 ? 13.656 -9.695 -9.516 1 97.06 104 MET B CA 1
ATOM 3202 C C . MET B 1 104 ? 13.312 -10.922 -8.68 1 97.06 104 MET B C 1
ATOM 3204 O O . MET B 1 104 ? 12.75 -10.797 -7.59 1 97.06 104 MET B O 1
ATOM 3208 N N . LEU B 1 105 ? 13.648 -12.039 -9.234 1 98.31 105 LEU B N 1
ATOM 3209 C CA . LEU B 1 105 ? 13.438 -13.305 -8.531 1 98.31 105 LEU B CA 1
ATOM 3210 C C . LEU B 1 105 ? 14.742 -14.078 -8.406 1 98.31 105 LEU B C 1
ATOM 3212 O O . LEU B 1 105 ? 15.562 -14.078 -9.32 1 98.31 105 LEU B O 1
ATOM 3216 N N . HIS B 1 106 ? 14.898 -14.68 -7.285 1 97.81 106 HIS B N 1
ATOM 3217 C CA . HIS B 1 106 ? 16.094 -15.469 -6.988 1 97.81 106 HIS B CA 1
ATOM 3218 C C . HIS B 1 106 ? 15.734 -16.766 -6.285 1 97.81 106 HIS B C 1
ATOM 3220 O O . HIS B 1 106 ? 14.984 -16.766 -5.305 1 97.81 106 HIS B O 1
ATOM 3226 N N . THR B 1 107 ? 16.234 -17.891 -6.812 1 98.38 107 THR B N 1
ATOM 3227 C CA . THR B 1 107 ? 16 -19.172 -6.164 1 98.38 107 THR B CA 1
ATOM 3228 C C . THR B 1 107 ? 17.281 -19.688 -5.523 1 98.38 107 THR B C 1
ATOM 3230 O O . THR B 1 107 ? 18.375 -19.484 -6.055 1 98.38 107 THR B O 1
ATOM 3233 N N . HIS B 1 108 ? 17.062 -20.375 -4.449 1 98.19 108 HIS B N 1
ATOM 3234 C CA . HIS B 1 108 ? 18.172 -20.938 -3.688 1 98.19 108 HIS B CA 1
ATOM 3235 C C . HIS B 1 108 ? 18 -22.422 -3.455 1 98.19 108 HIS B C 1
ATOM 3237 O O . HIS B 1 108 ? 16.875 -22.891 -3.203 1 98.19 108 HIS B O 1
ATOM 3243 N N . THR B 1 109 ? 19.109 -23.125 -3.416 1 97.56 109 THR B N 1
ATOM 3244 C CA . THR B 1 109 ? 19.078 -24.547 -3.152 1 97.56 109 THR B CA 1
ATOM 3245 C C . THR B 1 109 ? 18.906 -24.828 -1.66 1 97.56 109 THR B C 1
ATOM 3247 O O . THR B 1 109 ? 18.938 -23.891 -0.848 1 97.56 109 THR B O 1
ATOM 3250 N N . SER B 1 110 ? 18.75 -26.125 -1.315 1 96.56 110 SER B N 1
ATOM 3251 C CA . SER B 1 110 ? 18.609 -26.531 0.077 1 96.56 110 SER B CA 1
ATOM 3252 C C . SER B 1 110 ? 19.875 -26.25 0.876 1 96.56 110 SER B C 1
ATOM 3254 O O . SER B 1 110 ? 19.828 -26.125 2.102 1 96.56 110 SER B O 1
ATOM 3256 N N . GLU B 1 111 ? 21.016 -26.109 0.222 1 96.5 111 GLU B N 1
ATOM 3257 C CA . GLU B 1 111 ? 22.297 -25.797 0.862 1 96.5 111 GLU B CA 1
ATOM 3258 C C . GLU B 1 111 ? 22.531 -24.297 0.899 1 96.5 111 GLU B C 1
ATOM 3260 O O . GLU B 1 111 ? 23.625 -23.844 1.282 1 96.5 111 GLU B O 1
ATOM 3265 N N . LEU B 1 112 ? 21.562 -23.531 0.432 1 96.88 112 LEU B N 1
ATOM 3266 C CA . LEU B 1 112 ? 21.578 -22.078 0.441 1 96.88 112 LEU B CA 1
ATOM 3267 C C . LEU B 1 112 ? 22.625 -21.531 -0.54 1 96.88 112 LEU B C 1
ATOM 3269 O O . LEU B 1 112 ? 23.359 -20.609 -0.222 1 96.88 112 LEU B O 1
ATOM 3273 N N . LYS B 1 113 ? 22.641 -22.203 -1.646 1 97.19 113 LYS B N 1
ATOM 3274 C CA . LYS B 1 113 ? 23.391 -21.719 -2.791 1 97.19 113 LYS B CA 1
ATOM 3275 C C . LYS B 1 113 ? 22.469 -21.078 -3.824 1 97.19 113 LYS B C 1
ATOM 3277 O O . LYS B 1 113 ? 21.312 -21.469 -3.953 1 97.19 113 LYS B O 1
ATOM 3282 N N . SER B 1 114 ? 23.047 -20.094 -4.539 1 96.56 114 SER B N 1
ATOM 3283 C CA . SER B 1 114 ? 22.266 -19.453 -5.602 1 96.56 114 SER B CA 1
ATOM 3284 C C . SER B 1 114 ? 21.984 -20.438 -6.727 1 96.56 114 SER B C 1
ATOM 3286 O O . SER B 1 114 ? 22.891 -21.078 -7.262 1 96.56 114 SER B O 1
ATOM 3288 N N . LEU B 1 115 ? 20.797 -20.625 -7.055 1 98 115 LEU B N 1
ATOM 3289 C CA . LEU B 1 115 ? 20.438 -21.516 -8.156 1 98 115 LEU B CA 1
ATOM 3290 C C . LEU B 1 115 ? 20.219 -20.719 -9.445 1 98 115 LEU B C 1
ATOM 3292 O O . LEU B 1 115 ? 20.922 -20.938 -10.438 1 98 115 LEU B O 1
ATOM 3296 N N . VAL B 1 116 ? 19.25 -19.797 -9.422 1 98.12 116 VAL B N 1
ATOM 3297 C CA . VAL B 1 116 ? 18.984 -18.984 -10.594 1 98.12 116 VAL B CA 1
ATOM 3298 C C . VAL B 1 116 ? 18.609 -17.562 -10.164 1 98.12 116 VAL B C 1
ATOM 3300 O O . VAL B 1 116 ? 17.812 -17.375 -9.25 1 98.12 116 VAL B O 1
ATOM 3303 N N . ARG B 1 117 ? 19.281 -16.656 -10.766 1 96.44 117 ARG B N 1
ATOM 3304 C CA . ARG B 1 117 ? 18.891 -15.25 -10.711 1 96.44 117 ARG B CA 1
ATOM 3305 C C . ARG B 1 117 ? 18.172 -14.82 -11.984 1 96.44 117 ARG B C 1
ATOM 3307 O O . ARG B 1 117 ? 18.703 -14.992 -13.086 1 96.44 117 ARG B O 1
ATOM 3314 N N . SER B 1 118 ? 17.062 -14.203 -11.758 1 97.31 118 SER B N 1
ATOM 3315 C CA . SER B 1 118 ? 16.297 -13.836 -12.945 1 97.31 118 SER B CA 1
ATOM 3316 C C . SER B 1 118 ? 17.031 -12.773 -13.766 1 97.31 118 SER B C 1
ATOM 3318 O O . SER B 1 118 ? 16.812 -12.664 -14.977 1 97.31 118 SER B O 1
ATOM 3320 N N . TRP B 1 119 ? 17.875 -11.977 -13.141 1 94.19 119 TRP B N 1
ATOM 3321 C CA . TRP B 1 119 ? 18.516 -10.836 -13.805 1 94.19 119 TRP B CA 1
ATOM 3322 C C . TRP B 1 119 ? 19.906 -11.195 -14.297 1 94.19 119 TRP B C 1
ATOM 3324 O O . TRP B 1 119 ? 20.531 -10.43 -15.039 1 94.19 119 TRP B O 1
ATOM 3334 N N . ASN B 1 120 ? 20.469 -12.352 -13.898 1 93.62 120 ASN B N 1
ATOM 3335 C CA . ASN B 1 120 ? 21.812 -12.773 -14.258 1 93.62 120 ASN B CA 1
ATOM 3336 C C . ASN B 1 120 ? 21.938 -14.297 -14.258 1 93.62 120 ASN B C 1
ATOM 3338 O O . ASN B 1 120 ? 22.375 -14.883 -13.266 1 93.62 120 ASN B O 1
ATOM 3342 N N . TYR B 1 121 ? 21.703 -14.938 -15.352 1 96.38 121 TYR B N 1
ATOM 3343 C CA . TYR B 1 121 ? 21.672 -16.391 -15.477 1 96.38 121 TYR B CA 1
ATOM 3344 C C . TYR B 1 121 ? 23.031 -17 -15.172 1 96.38 121 TYR B C 1
ATOM 3346 O O . TYR B 1 121 ? 23.125 -18.094 -14.617 1 96.38 121 TYR B O 1
ATOM 3354 N N . ASP B 1 122 ? 24.094 -16.297 -15.461 1 94.69 122 ASP B N 1
ATOM 3355 C CA . ASP B 1 122 ? 25.438 -16.859 -15.414 1 94.69 122 ASP B CA 1
ATOM 3356 C C . ASP B 1 122 ? 25.984 -16.844 -13.992 1 94.69 122 ASP B C 1
ATOM 3358 O O . ASP B 1 122 ? 26.969 -17.531 -13.695 1 94.69 122 ASP B O 1
ATOM 3362 N N . LYS B 1 123 ? 25.422 -16.109 -13.164 1 92.69 123 LYS B N 1
ATOM 3363 C CA . LYS B 1 123 ? 25.875 -16.047 -11.781 1 92.69 123 LYS B CA 1
ATOM 3364 C C . LYS B 1 123 ? 25.094 -17.016 -10.891 1 92.69 123 LYS B C 1
ATOM 3366 O O . LYS B 1 123 ? 23.984 -16.688 -10.461 1 92.69 123 LYS B O 1
ATOM 3371 N N . PHE B 1 124 ? 25.719 -18.156 -10.602 1 95.69 124 PHE B N 1
ATOM 3372 C CA . PHE B 1 124 ? 25.047 -19.188 -9.82 1 95.69 124 PHE B CA 1
ATOM 3373 C C . PHE B 1 124 ? 26.047 -19.984 -9.008 1 95.69 124 PHE B C 1
ATOM 3375 O O . PHE B 1 124 ? 27.25 -19.828 -9.172 1 95.69 124 PHE B O 1
ATOM 3382 N N . GLY B 1 125 ? 25.562 -20.688 -8.039 1 95.62 125 GLY B N 1
ATOM 3383 C CA . GLY B 1 125 ? 26.375 -21.656 -7.309 1 95.62 125 GLY B CA 1
ATOM 3384 C C . GLY B 1 125 ? 27.094 -21.047 -6.113 1 95.62 125 GLY B C 1
ATOM 3385 O O . GLY B 1 125 ? 27.656 -21.766 -5.289 1 95.62 125 GLY B O 1
ATOM 3386 N N . ASP B 1 126 ? 27.062 -19.75 -6.016 1 93.31 126 ASP B N 1
ATOM 3387 C CA . ASP B 1 126 ? 27.766 -19.109 -4.902 1 93.31 126 ASP B CA 1
ATOM 3388 C C . ASP B 1 126 ? 27.078 -19.406 -3.576 1 93.31 126 ASP B C 1
ATOM 3390 O O . ASP B 1 126 ? 25.844 -19.453 -3.506 1 93.31 126 ASP B O 1
ATOM 3394 N N . ASP B 1 127 ? 27.891 -19.609 -2.553 1 94.94 127 ASP B N 1
ATOM 3395 C CA . ASP B 1 127 ? 27.422 -19.875 -1.198 1 94.94 127 ASP B CA 1
ATOM 3396 C C . ASP B 1 127 ? 26.953 -18.594 -0.515 1 94.94 127 ASP B C 1
ATOM 3398 O O . ASP B 1 127 ? 27.719 -17.641 -0.389 1 94.94 127 ASP B O 1
ATOM 3402 N N . LEU B 1 128 ? 25.703 -18.641 -0.023 1 92.81 128 LEU B N 1
ATOM 3403 C CA . LEU B 1 128 ? 25.109 -17.438 0.52 1 92.81 128 LEU B CA 1
ATOM 3404 C C . LEU B 1 128 ? 24.984 -17.516 2.037 1 92.81 128 LEU B C 1
ATOM 3406 O O . LEU B 1 128 ? 24.469 -16.594 2.676 1 92.81 128 LEU B O 1
ATOM 3410 N N . THR B 1 129 ? 25.469 -18.516 2.684 1 91.5 129 THR B N 1
ATOM 3411 C CA . THR B 1 129 ? 25.25 -18.797 4.098 1 91.5 129 THR B CA 1
ATOM 3412 C C . THR B 1 129 ? 25.984 -17.781 4.969 1 91.5 129 THR B C 1
ATOM 3414 O O . THR B 1 129 ? 25.578 -17.516 6.102 1 91.5 129 THR B O 1
ATOM 3417 N N . LYS B 1 130 ? 26.953 -17.141 4.516 1 85.94 130 LYS B N 1
ATOM 3418 C CA . LYS B 1 130 ? 27.828 -16.312 5.348 1 85.94 130 LYS B CA 1
ATOM 3419 C C . LYS B 1 130 ? 27.25 -14.922 5.566 1 85.94 130 LYS B C 1
ATOM 3421 O O . LYS B 1 130 ? 27.484 -14.297 6.602 1 85.94 130 LYS B O 1
ATOM 3426 N N . PHE B 1 131 ? 26.469 -14.477 4.641 1 82.94 131 PHE B N 1
ATOM 3427 C CA . PHE B 1 131 ? 26.078 -13.078 4.777 1 82.94 131 PHE B CA 1
ATOM 3428 C C . PHE B 1 131 ? 24.578 -12.922 4.613 1 82.94 131 PHE B C 1
ATOM 3430 O O . PHE B 1 131 ? 24.016 -11.859 4.91 1 82.94 131 PHE B O 1
ATOM 3437 N N . ARG B 1 132 ? 23.938 -13.938 4.125 1 90.94 132 ARG B N 1
ATOM 3438 C CA . ARG B 1 132 ? 22.484 -13.859 3.967 1 90.94 132 ARG B CA 1
ATOM 3439 C C . ARG B 1 132 ? 21.766 -14.555 5.121 1 90.94 132 ARG B C 1
ATOM 3441 O O . ARG B 1 132 ? 21.297 -15.688 4.977 1 90.94 132 ARG B O 1
ATOM 3448 N N . HIS B 1 133 ? 21.562 -13.883 6.18 1 89.56 133 HIS B N 1
ATOM 3449 C CA . HIS B 1 133 ? 20.984 -14.43 7.406 1 89.56 133 HIS B CA 1
ATOM 3450 C C . HIS B 1 133 ? 19.5 -14.75 7.234 1 89.56 133 HIS B C 1
ATOM 3452 O O . HIS B 1 133 ? 19 -15.695 7.844 1 89.56 133 HIS B O 1
ATOM 3458 N N . THR B 1 134 ? 18.875 -14.016 6.402 1 94.12 134 THR B N 1
ATOM 3459 C CA . THR B 1 134 ? 17.453 -14.219 6.184 1 94.12 134 THR B CA 1
ATOM 3460 C C . THR B 1 134 ? 17.188 -15.57 5.531 1 94.12 134 THR B C 1
ATOM 3462 O O . THR B 1 134 ? 16.203 -16.234 5.844 1 94.12 134 THR B O 1
ATOM 3465 N N . LEU B 1 135 ? 18.094 -15.977 4.668 1 96.75 135 LEU B N 1
ATOM 3466 C CA . LEU B 1 135 ? 17.953 -17.281 4.027 1 96.75 135 LEU B CA 1
ATOM 3467 C C . LEU B 1 135 ? 18.062 -18.406 5.051 1 96.75 135 LEU B C 1
ATOM 3469 O O . LEU B 1 135 ? 17.312 -19.375 4.996 1 96.75 135 LEU B O 1
ATOM 3473 N N . LEU B 1 136 ? 19.016 -18.219 5.93 1 95.5 136 LEU B N 1
ATOM 3474 C CA . LEU B 1 136 ? 19.188 -19.203 6.996 1 95.5 136 LEU B CA 1
ATOM 3475 C C . LEU B 1 136 ? 17.953 -19.281 7.879 1 95.5 136 LEU B C 1
ATOM 3477 O O . LEU B 1 136 ? 17.516 -20.359 8.266 1 95.5 136 LEU B O 1
ATOM 3481 N N . GLU B 1 137 ? 17.469 -18.156 8.211 1 95.88 137 GLU B N 1
ATOM 3482 C CA . GLU B 1 137 ? 16.266 -18.094 9.031 1 95.88 137 GLU B CA 1
ATOM 3483 C C . GLU B 1 137 ? 15.094 -18.812 8.359 1 95.88 137 GLU B C 1
ATOM 3485 O O . GLU B 1 137 ? 14.367 -19.562 9.008 1 95.88 137 GLU B O 1
ATOM 3490 N N . VAL B 1 138 ? 14.898 -18.609 7.066 1 97.5 138 VAL B N 1
ATOM 3491 C CA . VAL B 1 138 ? 13.82 -19.234 6.305 1 97.5 138 VAL B CA 1
ATOM 3492 C C . VAL B 1 138 ? 14.008 -20.75 6.309 1 97.5 138 VAL B C 1
ATOM 3494 O O . VAL B 1 138 ? 13.047 -2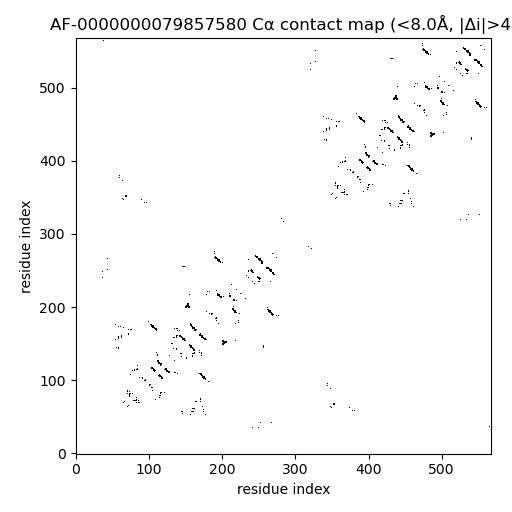1.5 6.488 1 97.5 138 VAL B O 1
ATOM 3497 N N . LYS B 1 139 ? 15.219 -21.203 6.109 1 96.75 139 LYS B N 1
ATOM 3498 C CA . LYS B 1 139 ? 15.508 -22.625 6.113 1 96.75 139 LYS B CA 1
ATOM 3499 C C . LYS B 1 139 ? 15.188 -23.25 7.469 1 96.75 139 LYS B C 1
ATOM 3501 O O . LYS B 1 139 ? 14.57 -24.312 7.539 1 96.75 139 LYS B O 1
ATOM 3506 N N . ASN B 1 140 ? 15.547 -22.578 8.523 1 95.56 140 ASN B N 1
ATOM 3507 C CA . ASN B 1 140 ? 15.406 -23.125 9.867 1 95.56 140 ASN B CA 1
ATOM 3508 C C . ASN B 1 140 ? 13.961 -23.078 10.344 1 95.56 140 ASN B C 1
ATOM 3510 O O . ASN B 1 140 ? 13.469 -24.031 10.945 1 95.56 140 ASN B O 1
ATOM 3514 N N . SER B 1 141 ? 13.297 -21.984 10.07 1 94.94 141 SER B N 1
ATOM 3515 C CA . SER B 1 141 ? 11.945 -21.797 10.594 1 94.94 141 SER B CA 1
ATOM 3516 C C . SER B 1 141 ? 10.898 -22.344 9.641 1 94.94 141 SER B C 1
ATOM 3518 O O . SER B 1 141 ? 9.75 -22.562 10.023 1 94.94 141 SER B O 1
ATOM 3520 N N . LYS B 1 142 ? 11.25 -22.438 8.383 1 94.94 142 LYS B N 1
ATOM 3521 C CA . LYS B 1 142 ? 10.344 -22.844 7.316 1 94.94 142 LYS B CA 1
ATOM 3522 C C . LYS B 1 142 ? 9.18 -21.859 7.191 1 94.94 142 LYS B C 1
ATOM 3524 O O . LYS B 1 142 ? 8.055 -22.25 6.859 1 94.94 142 LYS B O 1
ATOM 3529 N N . LYS B 1 143 ? 9.484 -20.641 7.551 1 95 143 LYS B N 1
ATOM 3530 C CA . LYS B 1 143 ? 8.508 -19.562 7.43 1 95 143 LYS B CA 1
ATOM 3531 C C . LYS B 1 143 ? 9.023 -18.469 6.512 1 95 143 LYS B C 1
ATOM 3533 O O . LYS B 1 143 ? 10.234 -18.281 6.363 1 95 143 LYS B O 1
ATOM 3538 N N . SER B 1 144 ? 8.109 -17.812 5.902 1 97.25 144 SER B N 1
ATOM 3539 C CA . SER B 1 144 ? 8.484 -16.688 5.051 1 97.25 144 SER B CA 1
ATOM 3540 C C . SER B 1 144 ? 8.992 -15.5 5.875 1 97.25 144 SER B C 1
ATOM 3542 O O . SER B 1 144 ? 8.531 -15.289 7 1 97.25 144 SER B O 1
ATOM 3544 N N . VAL B 1 145 ? 9.883 -14.797 5.352 1 97.06 145 VAL B N 1
ATOM 3545 C CA . VAL B 1 145 ? 10.445 -13.602 5.98 1 97.06 145 VAL B CA 1
ATOM 3546 C C . VAL B 1 145 ? 10.469 -12.453 4.98 1 97.06 145 VAL B C 1
ATOM 3548 O O . VAL B 1 145 ? 10.445 -12.672 3.768 1 97.06 145 VAL B O 1
ATOM 3551 N N . TYR B 1 146 ? 10.344 -11.25 5.473 1 97.25 146 TYR B N 1
ATOM 3552 C CA . TYR B 1 146 ? 10.445 -10.062 4.629 1 97.25 146 TYR B CA 1
ATOM 3553 C C . TYR B 1 146 ? 11.273 -8.977 5.305 1 97.25 146 TYR B C 1
ATOM 3555 O O . TYR B 1 146 ? 11.414 -8.969 6.531 1 97.25 146 TYR B O 1
ATOM 3563 N N . GLY B 1 147 ? 11.875 -8.078 4.508 1 97.12 147 GLY B N 1
ATOM 3564 C CA . GLY B 1 147 ? 12.625 -6.938 5.004 1 97.12 147 GLY B CA 1
ATOM 3565 C C . GLY B 1 147 ? 13.641 -6.41 4.004 1 97.12 147 GLY B C 1
ATOM 3566 O O . GLY B 1 147 ? 13.781 -6.957 2.908 1 97.12 147 GLY B O 1
ATOM 3567 N N . ILE B 1 148 ? 14.242 -5.352 4.43 1 96.56 148 ILE B N 1
ATOM 3568 C CA . ILE B 1 148 ? 15.328 -4.781 3.648 1 96.56 148 ILE B CA 1
ATOM 3569 C C . ILE B 1 148 ? 16.641 -5.473 4.016 1 96.56 148 ILE B C 1
ATOM 3571 O O . ILE B 1 148 ? 16.969 -5.605 5.199 1 96.56 148 ILE B O 1
ATOM 3575 N N . GLU B 1 149 ? 17.359 -5.926 3.115 1 93.69 149 GLU B N 1
ATOM 3576 C CA . GLU B 1 149 ? 18.641 -6.602 3.354 1 93.69 149 GLU B CA 1
ATOM 3577 C C . GLU B 1 149 ? 19.609 -6.348 2.215 1 93.69 149 GLU B C 1
ATOM 3579 O O . GLU B 1 149 ? 19.234 -6.332 1.044 1 93.69 149 GLU B O 1
ATOM 3584 N N . ALA B 1 150 ? 20.844 -6.156 2.627 1 88.62 150 ALA B N 1
ATOM 3585 C CA . ALA B 1 150 ? 21.922 -6.055 1.639 1 88.62 150 ALA B CA 1
ATOM 3586 C C . ALA B 1 150 ? 22.359 -7.434 1.163 1 88.62 150 ALA B C 1
ATOM 3588 O O . ALA B 1 150 ? 22.469 -8.367 1.963 1 88.62 150 ALA B O 1
ATOM 3589 N N . GLY B 1 151 ? 22.453 -7.535 -0.15 1 84.81 151 GLY B N 1
ATOM 3590 C CA . GLY B 1 151 ? 23.047 -8.719 -0.75 1 84.81 151 GLY B CA 1
ATOM 3591 C C . GLY B 1 151 ? 24.281 -8.414 -1.564 1 84.81 151 GLY B C 1
ATOM 3592 O O . GLY B 1 151 ? 24.859 -7.324 -1.45 1 84.81 151 GLY B O 1
ATOM 3593 N N . ARG B 1 152 ? 24.75 -9.406 -2.266 1 79.31 152 ARG B N 1
ATOM 3594 C CA . ARG B 1 152 ? 25.938 -9.258 -3.102 1 79.31 152 ARG B CA 1
ATOM 3595 C C . ARG B 1 152 ? 25.719 -8.195 -4.176 1 79.31 152 ARG B C 1
ATOM 3597 O O . ARG B 1 152 ? 26.656 -7.504 -4.57 1 79.31 152 ARG B O 1
ATOM 3604 N N . CYS B 1 153 ? 24.422 -8.016 -4.52 1 75.38 153 CYS B N 1
ATOM 3605 C CA . CYS B 1 153 ? 24.141 -7.129 -5.645 1 75.38 153 CYS B CA 1
ATOM 3606 C C . CYS B 1 153 ? 23.438 -5.863 -5.18 1 75.38 153 CYS B C 1
ATOM 3608 O O . CYS B 1 153 ? 22.906 -5.105 -6 1 75.38 153 CYS B O 1
ATOM 3610 N N . GLY B 1 154 ? 23.391 -5.66 -3.918 1 84.75 154 GLY B N 1
ATOM 3611 C CA . GLY B 1 154 ? 22.812 -4.406 -3.469 1 84.75 154 GLY B CA 1
ATOM 3612 C C . GLY B 1 154 ? 21.703 -4.59 -2.438 1 84.75 154 GLY B C 1
ATOM 3613 O O . GLY B 1 154 ? 21.562 -5.676 -1.872 1 84.75 154 GLY B O 1
ATOM 3614 N N . VAL B 1 155 ? 21.094 -3.475 -2.129 1 91.81 155 VAL B N 1
ATOM 3615 C CA . VAL B 1 155 ? 20.062 -3.424 -1.097 1 91.81 155 VAL B CA 1
ATOM 3616 C C . VAL B 1 155 ? 18.688 -3.367 -1.746 1 91.81 155 VAL B C 1
ATOM 3618 O O . VAL B 1 155 ? 18.422 -2.51 -2.594 1 91.81 155 VAL B O 1
ATOM 3621 N N . PHE B 1 156 ? 17.812 -4.293 -1.352 1 94.5 156 PHE B N 1
ATOM 3622 C CA . PHE B 1 156 ? 16.469 -4.395 -1.902 1 94.5 156 PHE B CA 1
ATOM 3623 C C . PHE B 1 156 ? 15.453 -4.691 -0.804 1 94.5 156 PHE B C 1
ATOM 3625 O O . PHE B 1 156 ? 15.836 -5.07 0.308 1 94.5 156 PHE B O 1
ATOM 3632 N N . ILE B 1 157 ? 14.281 -4.418 -1.1 1 96.62 157 ILE B N 1
ATOM 3633 C CA . ILE B 1 157 ? 13.18 -5.012 -0.343 1 96.62 157 ILE B CA 1
ATOM 3634 C C . ILE B 1 157 ? 13.016 -6.477 -0.735 1 96.62 157 ILE B C 1
ATOM 3636 O O . ILE B 1 157 ? 12.859 -6.797 -1.916 1 96.62 157 ILE B O 1
ATOM 3640 N N . ARG B 1 158 ? 13.055 -7.301 0.254 1 97.5 158 ARG B N 1
ATOM 3641 C CA . ARG B 1 158 ? 13.094 -8.727 -0.066 1 97.5 158 ARG B CA 1
ATOM 3642 C C . ARG B 1 158 ? 11.992 -9.477 0.67 1 97.5 158 ARG B C 1
ATOM 3644 O O . ARG B 1 158 ? 11.711 -9.195 1.836 1 97.5 158 ARG B O 1
ATOM 3651 N N . GLY B 1 159 ? 11.344 -10.328 0.008 1 98.06 159 GLY B N 1
ATOM 3652 C CA . GLY B 1 159 ? 10.477 -11.375 0.543 1 98.06 159 GLY B CA 1
ATOM 3653 C C . GLY B 1 159 ? 10.938 -12.773 0.176 1 98.06 159 GLY B C 1
ATOM 3654 O O . GLY B 1 159 ? 11.133 -13.078 -1.002 1 98.06 159 GLY B O 1
ATOM 3655 N N . ILE B 1 160 ? 11.141 -13.594 1.197 1 98.56 160 ILE B N 1
ATOM 3656 C CA . ILE B 1 160 ? 11.688 -14.93 0.964 1 98.56 160 ILE B CA 1
ATOM 3657 C C . ILE B 1 160 ? 10.758 -15.984 1.561 1 98.56 160 ILE B C 1
ATOM 3659 O O . ILE B 1 160 ? 10.312 -15.852 2.705 1 98.56 160 ILE B O 1
ATOM 3663 N N . SER B 1 161 ? 10.469 -16.953 0.769 1 98.25 161 SER B N 1
ATOM 3664 C CA . SER B 1 161 ? 9.617 -18.047 1.237 1 98.25 161 SER B CA 1
ATOM 3665 C C . SER B 1 161 ? 10.281 -19.406 1.003 1 98.25 161 SER B C 1
ATOM 3667 O O . SER B 1 161 ? 10.938 -19.609 -0.017 1 98.25 161 SER B O 1
ATOM 3669 N N . PRO B 1 162 ? 10.078 -20.328 1.943 1 98.12 162 PRO B N 1
ATOM 3670 C CA . PRO B 1 162 ? 10.594 -21.688 1.738 1 98.12 162 PRO B CA 1
ATOM 3671 C C . PRO B 1 162 ? 9.789 -22.469 0.702 1 98.12 162 PRO B C 1
ATOM 3673 O O . PRO B 1 162 ? 8.586 -22.219 0.532 1 98.12 162 PRO B O 1
ATOM 3676 N N . ILE B 1 163 ? 10.43 -23.25 0.001 1 97.38 163 ILE B N 1
ATOM 3677 C CA . ILE B 1 163 ? 9.812 -24.219 -0.897 1 97.38 163 ILE B CA 1
ATOM 3678 C C . ILE B 1 163 ? 10.031 -25.625 -0.363 1 97.38 163 ILE B C 1
ATOM 3680 O O . ILE B 1 163 ? 11.172 -26.031 -0.115 1 97.38 163 ILE B O 1
ATOM 3684 N N . SER B 1 164 ? 8.953 -26.281 -0.095 1 94.38 164 SER B N 1
ATOM 3685 C CA . SER B 1 164 ? 9.031 -27.641 0.434 1 94.38 164 SER B CA 1
ATOM 3686 C C . SER B 1 164 ? 8.258 -28.609 -0.441 1 94.38 164 SER B C 1
ATOM 3688 O O . SER B 1 164 ? 7.332 -28.219 -1.153 1 94.38 164 SER B O 1
ATOM 3690 N N . TYR B 1 165 ? 8.656 -29.75 -0.485 1 90.31 165 TYR B N 1
ATOM 3691 C CA . TYR B 1 165 ? 7.977 -30.875 -1.114 1 90.31 165 TYR B CA 1
ATOM 3692 C C . TYR B 1 165 ? 7.953 -32.094 -0.186 1 90.31 165 TYR B C 1
ATOM 3694 O O . TYR B 1 165 ? 9 -32.562 0.263 1 90.31 165 TYR B O 1
ATOM 3702 N N . ASP B 1 166 ? 6.746 -32.625 0.088 1 88.81 166 ASP B N 1
ATOM 3703 C CA . ASP B 1 166 ? 6.582 -33.75 1.009 1 88.81 166 ASP B CA 1
ATOM 3704 C C . ASP B 1 166 ? 7.312 -33.5 2.326 1 88.81 166 ASP B C 1
ATOM 3706 O O . ASP B 1 166 ? 8.109 -34.312 2.775 1 88.81 166 ASP B O 1
ATOM 3710 N N . SER B 1 167 ? 7.277 -32.281 2.873 1 86.56 167 SER B N 1
ATOM 3711 C CA . SER B 1 167 ? 7.77 -31.859 4.176 1 86.56 167 SER B CA 1
ATOM 3712 C C . SER B 1 167 ? 9.281 -31.703 4.168 1 86.56 167 SER B C 1
ATOM 3714 O O . SER B 1 167 ? 9.898 -31.5 5.223 1 86.56 167 SER B O 1
ATOM 3716 N N . LYS B 1 168 ? 9.812 -31.859 3.039 1 93.38 168 LYS B N 1
ATOM 3717 C CA . LYS B 1 168 ? 11.25 -31.641 2.914 1 93.38 168 LYS B CA 1
ATOM 3718 C C . LYS B 1 168 ? 11.562 -30.281 2.324 1 93.38 168 LYS B C 1
ATOM 3720 O O . LYS B 1 168 ? 10.961 -29.875 1.324 1 93.38 168 LYS B O 1
ATOM 3725 N N . PHE B 1 169 ? 12.492 -29.625 2.918 1 96.75 169 PHE B N 1
ATOM 3726 C CA . PHE B 1 169 ? 12.938 -28.328 2.441 1 96.75 169 PHE B CA 1
ATOM 3727 C C . PHE B 1 169 ? 13.75 -28.453 1.156 1 96.75 169 PHE B C 1
ATOM 3729 O O . PHE B 1 169 ? 14.812 -29.078 1.151 1 96.75 169 PHE B O 1
ATOM 3736 N N . LEU B 1 170 ? 13.312 -27.891 0.065 1 97.06 170 LEU B N 1
ATOM 3737 C CA . LEU B 1 170 ? 13.977 -27.969 -1.231 1 97.06 170 LEU B CA 1
ATOM 3738 C C . LEU B 1 170 ? 14.859 -26.75 -1.456 1 97.06 170 LEU B C 1
ATOM 3740 O O . LEU B 1 170 ? 15.836 -26.812 -2.209 1 97.06 170 LEU B O 1
ATOM 3744 N N . GLY B 1 171 ? 14.445 -25.672 -0.861 1 98.06 171 GLY B N 1
ATOM 3745 C CA . GLY B 1 171 ? 15.086 -24.391 -1.069 1 98.06 171 GLY B CA 1
ATOM 3746 C C . GLY B 1 171 ? 14.164 -23.203 -0.801 1 98.06 171 GLY B C 1
ATOM 3747 O O . GLY B 1 171 ? 13.25 -23.312 0.016 1 98.06 171 GLY B O 1
ATOM 3748 N N . SER B 1 172 ? 14.531 -22.062 -1.442 1 98.38 172 SER B N 1
ATOM 3749 C CA . SER B 1 172 ? 13.711 -20.875 -1.188 1 98.38 172 SER B CA 1
ATOM 3750 C C . SER B 1 172 ? 13.578 -20.016 -2.441 1 98.38 172 SER B C 1
ATOM 3752 O O . SER B 1 172 ? 14.359 -20.156 -3.385 1 98.38 172 SER B O 1
ATOM 3754 N N . LEU B 1 173 ? 12.539 -19.281 -2.471 1 98.62 173 LEU B N 1
ATOM 3755 C CA . LEU B 1 173 ? 12.281 -18.281 -3.498 1 98.62 173 LEU B CA 1
ATOM 3756 C C . LEU B 1 173 ? 12.289 -16.875 -2.898 1 98.62 173 LEU B C 1
ATOM 3758 O O . LEU B 1 173 ? 11.641 -16.641 -1.882 1 98.62 173 LEU B O 1
ATOM 3762 N N . GLU B 1 174 ? 13.039 -16.031 -3.527 1 98.38 174 GLU B N 1
ATOM 3763 C CA . GLU B 1 174 ? 13.172 -14.641 -3.082 1 98.38 174 GLU B CA 1
ATOM 3764 C C . GLU B 1 174 ? 12.609 -13.672 -4.125 1 98.38 174 GLU B C 1
ATOM 3766 O O . GLU B 1 174 ? 12.938 -13.773 -5.309 1 98.38 174 GLU B O 1
ATOM 3771 N N . VAL B 1 175 ? 11.773 -12.805 -3.678 1 98.5 175 VAL B N 1
ATOM 3772 C CA . VAL B 1 175 ? 11.289 -11.672 -4.465 1 98.5 175 VAL B CA 1
ATOM 3773 C C . VAL B 1 175 ? 11.992 -10.398 -4.02 1 98.5 175 VAL B C 1
ATOM 3775 O O . VAL B 1 175 ? 12.062 -10.102 -2.822 1 98.5 175 VAL B O 1
ATOM 3778 N N . MET B 1 176 ? 12.523 -9.68 -4.949 1 97.25 176 MET B N 1
ATOM 3779 C CA . MET B 1 176 ? 13.25 -8.445 -4.656 1 97.25 176 MET B CA 1
ATOM 3780 C C . MET B 1 176 ? 12.602 -7.254 -5.348 1 97.25 176 MET B C 1
ATOM 3782 O O . MET B 1 176 ? 12.32 -7.305 -6.547 1 97.25 176 MET B O 1
ATOM 3786 N N . LEU B 1 177 ? 12.352 -6.242 -4.59 1 96.56 177 LEU B N 1
ATOM 3787 C CA . LEU B 1 177 ? 11.805 -4.984 -5.098 1 96.56 177 LEU B CA 1
ATOM 3788 C C . LEU B 1 177 ? 12.758 -3.828 -4.82 1 96.56 177 LEU B C 1
ATOM 3790 O O . LEU B 1 177 ? 13.422 -3.801 -3.777 1 96.56 177 LEU B O 1
ATOM 3794 N N . ASP B 1 178 ? 12.805 -2.891 -5.75 1 94.06 178 ASP B N 1
ATOM 3795 C CA . ASP B 1 178 ? 13.578 -1.68 -5.492 1 94.06 178 ASP B CA 1
ATOM 3796 C C . ASP B 1 178 ? 12.75 -0.644 -4.742 1 94.06 178 ASP B C 1
ATOM 3798 O O . ASP B 1 178 ? 11.695 -0.969 -4.191 1 94.06 178 ASP B O 1
ATOM 3802 N N . PHE B 1 179 ? 13.227 0.585 -4.695 1 94 179 PHE B N 1
ATOM 3803 C CA . PHE B 1 179 ? 12.602 1.605 -3.861 1 94 179 PHE B CA 1
ATOM 3804 C C . PHE B 1 179 ? 11.867 2.633 -4.715 1 94 179 PHE B C 1
ATOM 3806 O O . PHE B 1 179 ? 11.461 3.686 -4.219 1 94 179 PHE B O 1
ATOM 3813 N N . ASN B 1 180 ? 11.617 2.332 -5.953 1 92.12 180 ASN B N 1
ATOM 3814 C CA . ASN B 1 180 ? 11.031 3.297 -6.875 1 92.12 180 ASN B CA 1
ATOM 3815 C C . ASN B 1 180 ? 9.578 3.607 -6.508 1 92.12 180 ASN B C 1
ATOM 3817 O O . ASN B 1 180 ? 9.094 4.711 -6.762 1 92.12 180 ASN B O 1
ATOM 3821 N N . HIS B 1 181 ? 8.953 2.648 -5.941 1 92.81 181 HIS B N 1
ATOM 3822 C CA . HIS B 1 181 ? 7.578 2.877 -5.516 1 92.81 181 HIS B CA 1
ATOM 3823 C C . HIS B 1 181 ? 7.488 4.062 -4.559 1 92.81 181 HIS B C 1
ATOM 3825 O O . HIS B 1 181 ? 6.527 4.832 -4.605 1 92.81 181 HIS B O 1
ATOM 3831 N N . LEU B 1 182 ? 8.469 4.227 -3.721 1 95.44 182 LEU B N 1
ATOM 3832 C CA . LEU B 1 182 ? 8.508 5.344 -2.781 1 95.44 182 LEU B CA 1
ATOM 3833 C C . LEU B 1 182 ? 8.523 6.676 -3.52 1 95.44 182 LEU B C 1
ATOM 3835 O O . LEU B 1 182 ? 7.895 7.641 -3.082 1 95.44 182 LEU B O 1
ATOM 3839 N N . ASP B 1 183 ? 9.203 6.715 -4.602 1 93.62 183 ASP B N 1
ATOM 3840 C CA . ASP B 1 183 ? 9.266 7.922 -5.418 1 93.62 183 ASP B CA 1
ATOM 3841 C C . ASP B 1 183 ? 7.887 8.305 -5.945 1 93.62 183 ASP B C 1
ATOM 3843 O O . ASP B 1 183 ? 7.523 9.477 -5.965 1 93.62 183 ASP B O 1
ATOM 3847 N N . THR B 1 184 ? 7.25 7.324 -6.348 1 90.5 184 THR B N 1
ATOM 3848 C CA . THR B 1 184 ? 5.918 7.555 -6.887 1 90.5 184 THR B CA 1
ATOM 3849 C C . THR B 1 184 ? 5 8.156 -5.824 1 90.5 184 THR B C 1
ATOM 3851 O O . THR B 1 184 ? 4.254 9.094 -6.098 1 90.5 184 THR B O 1
ATOM 3854 N N . ILE B 1 185 ? 5.105 7.609 -4.629 1 91 185 ILE B N 1
ATOM 3855 C CA . ILE B 1 185 ? 4.305 8.109 -3.516 1 91 185 ILE B CA 1
ATOM 3856 C C . ILE B 1 185 ? 4.691 9.547 -3.209 1 91 185 ILE B C 1
ATOM 3858 O O . ILE B 1 185 ? 3.824 10.406 -3.033 1 91 185 ILE B O 1
ATOM 3862 N N . ALA B 1 186 ? 5.938 9.82 -3.182 1 93.75 186 ALA B N 1
ATOM 3863 C CA . ALA B 1 186 ? 6.453 11.148 -2.863 1 93.75 186 ALA B CA 1
ATOM 3864 C C . ALA B 1 186 ? 6.027 12.172 -3.918 1 93.75 186 ALA B C 1
ATOM 3866 O O . ALA B 1 186 ? 5.52 13.242 -3.584 1 93.75 186 ALA B O 1
ATOM 3867 N N . LYS B 1 187 ? 6.137 11.812 -5.141 1 90.56 187 LYS B N 1
ATOM 3868 C CA . LYS B 1 187 ? 5.816 12.719 -6.238 1 90.56 187 LYS B CA 1
ATOM 3869 C C . LYS B 1 187 ? 4.332 13.078 -6.234 1 90.56 187 LYS B C 1
ATOM 3871 O O . LYS B 1 187 ? 3.973 14.234 -6.484 1 90.56 187 LYS B O 1
ATOM 3876 N N . ARG B 1 188 ? 3.559 12.172 -5.938 1 85.38 188 ARG B N 1
ATOM 3877 C CA . ARG B 1 188 ? 2.121 12.414 -5.863 1 85.38 188 ARG B CA 1
ATOM 3878 C C . ARG B 1 188 ? 1.793 13.43 -4.773 1 85.38 188 ARG B C 1
ATOM 3880 O O . ARG B 1 188 ? 0.797 14.148 -4.867 1 85.38 188 ARG B O 1
ATOM 3887 N N . ARG B 1 189 ? 2.66 13.516 -3.877 1 87 189 ARG B N 1
ATOM 3888 C CA . ARG B 1 189 ? 2.404 14.391 -2.74 1 87 189 ARG B CA 1
ATOM 3889 C C . ARG B 1 189 ? 3.258 15.656 -2.82 1 87 189 ARG B C 1
ATOM 3891 O O . ARG B 1 189 ? 3.295 16.438 -1.875 1 87 189 ARG B O 1
ATOM 3898 N N . GLY B 1 190 ? 4.039 15.82 -3.832 1 88.5 190 GLY B N 1
ATOM 3899 C CA . GLY B 1 190 ? 4.668 17.078 -4.176 1 88.5 190 GLY B CA 1
ATOM 3900 C C . GLY B 1 190 ? 6.043 17.25 -3.562 1 88.5 190 GLY B C 1
ATOM 3901 O O . GLY B 1 190 ? 6.484 18.375 -3.316 1 88.5 190 GLY B O 1
ATOM 3902 N N . TYR B 1 191 ? 6.637 16.203 -3.158 1 92.81 191 TYR B N 1
ATOM 3903 C CA . TYR B 1 191 ? 8.008 16.312 -2.668 1 92.81 191 TYR B CA 1
ATOM 3904 C C . TYR B 1 191 ? 8.898 15.242 -3.311 1 92.81 191 TYR B C 1
ATOM 3906 O O . TYR B 1 191 ? 8.398 14.344 -3.994 1 92.81 191 TYR B O 1
ATOM 3914 N N . ASP B 1 192 ? 10.234 15.391 -3.182 1 95.12 192 ASP B N 1
ATOM 3915 C CA . ASP B 1 192 ? 11.211 14.445 -3.705 1 95.12 192 ASP B CA 1
ATOM 3916 C C . ASP B 1 192 ? 11.836 13.625 -2.578 1 95.12 192 ASP B C 1
ATOM 3918 O O . ASP B 1 192 ? 11.789 14.023 -1.412 1 95.12 192 ASP B O 1
ATOM 3922 N N . ILE B 1 193 ? 12.359 12.508 -3.016 1 96.88 193 ILE B N 1
ATOM 3923 C CA . ILE B 1 193 ? 13.07 11.734 -2.002 1 96.88 193 ILE B CA 1
ATOM 3924 C C . ILE B 1 193 ? 14.383 11.211 -2.578 1 96.88 193 ILE B C 1
ATOM 3926 O O . ILE B 1 193 ? 14.531 11.094 -3.797 1 96.88 193 ILE B O 1
ATOM 3930 N N . PHE B 1 194 ? 15.336 10.953 -1.728 1 95.75 194 PHE B N 1
ATOM 3931 C CA . PHE B 1 194 ? 16.578 10.242 -1.995 1 95.75 194 PHE B CA 1
ATOM 3932 C C . PHE B 1 194 ? 16.781 9.109 -0.991 1 95.75 194 PHE B C 1
ATOM 3934 O O . PHE B 1 194 ? 16.812 9.352 0.219 1 95.75 194 PHE B O 1
ATOM 3941 N N . VAL B 1 195 ? 16.859 7.938 -1.502 1 95.62 195 VAL B N 1
ATOM 3942 C CA . VAL B 1 195 ? 17.156 6.797 -0.646 1 95.62 195 VAL B CA 1
ATOM 3943 C C . VAL B 1 195 ? 18.656 6.539 -0.626 1 95.62 195 VAL B C 1
ATOM 3945 O O . VAL B 1 195 ? 19.219 6.035 -1.603 1 95.62 195 VAL B O 1
ATOM 3948 N N . LEU B 1 196 ? 19.266 6.867 0.485 1 94.12 196 LEU B N 1
ATOM 3949 C CA . LEU B 1 196 ? 20.719 6.805 0.635 1 94.12 196 LEU B CA 1
ATOM 3950 C C . LEU B 1 196 ? 21.125 5.602 1.478 1 94.12 196 LEU B C 1
ATOM 3952 O O . LEU B 1 196 ? 20.625 5.41 2.586 1 94.12 196 LEU B O 1
ATOM 3956 N N . VAL B 1 197 ? 22.031 4.863 0.955 1 93.06 197 VAL B N 1
ATOM 3957 C CA . VAL B 1 197 ? 22.547 3.719 1.69 1 93.06 197 VAL B CA 1
ATOM 3958 C C . VAL B 1 197 ? 24.078 3.785 1.732 1 93.06 197 VAL B C 1
ATOM 3960 O O . VAL B 1 197 ? 24.719 4.148 0.743 1 93.06 197 VAL B O 1
ATOM 3963 N N . ASP B 1 198 ? 24.578 3.418 2.861 1 91.12 198 ASP B N 1
ATOM 3964 C CA . ASP B 1 198 ? 26.031 3.396 3.025 1 91.12 198 ASP B CA 1
ATOM 3965 C C . ASP B 1 198 ? 26.688 2.531 1.954 1 91.12 198 ASP B C 1
ATOM 3967 O O . ASP B 1 198 ? 26.25 1.408 1.697 1 91.12 198 ASP B O 1
ATOM 3971 N N . GLN B 1 199 ? 27.734 3.012 1.391 1 86.31 199 GLN B N 1
ATOM 3972 C CA . GLN B 1 199 ? 28.406 2.352 0.277 1 86.31 199 GLN B CA 1
ATOM 3973 C C . GLN B 1 199 ? 28.953 0.994 0.698 1 86.31 199 GLN B C 1
ATOM 3975 O O . GLN B 1 199 ? 29.172 0.115 -0.141 1 86.31 199 GLN B O 1
ATOM 3980 N N . LYS B 1 200 ? 29.156 0.812 1.934 1 84.69 200 LYS B N 1
ATOM 3981 C CA . LYS B 1 200 ? 29.719 -0.443 2.42 1 84.69 200 LYS B CA 1
ATOM 3982 C C . LYS B 1 200 ? 28.766 -1.609 2.172 1 84.69 200 LYS B C 1
ATOM 3984 O O . LYS B 1 200 ? 29.188 -2.77 2.182 1 84.69 200 LYS B O 1
ATOM 3989 N N . TYR B 1 201 ? 27.484 -1.251 1.926 1 84.25 201 TYR B N 1
ATOM 3990 C CA . TYR B 1 201 ? 26.5 -2.299 1.686 1 84.25 201 TYR B CA 1
ATOM 3991 C C . TYR B 1 201 ? 26.391 -2.607 0.198 1 84.25 201 TYR B C 1
ATOM 3993 O O . TYR B 1 201 ? 25.578 -3.449 -0.207 1 84.25 201 TYR B O 1
ATOM 4001 N N . PHE B 1 202 ? 27.062 -1.767 -0.571 1 75.69 202 PHE B N 1
ATOM 4002 C CA . PHE B 1 202 ? 27.016 -2.031 -2.004 1 75.69 202 PHE B CA 1
ATOM 4003 C C . PHE B 1 202 ? 28.203 -2.896 -2.432 1 75.69 202 PHE B C 1
ATOM 4005 O O . PHE B 1 202 ? 29.297 -2.752 -1.904 1 75.69 202 PHE B O 1
ATOM 4012 N N . SER B 1 203 ? 27.656 -3.918 -3.104 1 64.5 203 SER B N 1
ATOM 4013 C CA . SER B 1 203 ? 28.688 -4.809 -3.627 1 64.5 203 SER B CA 1
ATOM 4014 C C . SER B 1 203 ? 28.828 -4.66 -5.137 1 64.5 203 SER B C 1
ATOM 4016 O O . SER B 1 203 ? 28.297 -3.715 -5.727 1 64.5 203 SER B O 1
ATOM 4018 N N . GLU B 1 204 ? 29.281 -5.723 -5.891 1 62.72 204 GLU B N 1
ATOM 4019 C CA . GLU B 1 204 ? 29.891 -5.891 -7.203 1 62.72 204 GLU B CA 1
ATOM 4020 C C . GLU B 1 204 ? 28.844 -5.797 -8.32 1 62.72 204 GLU B C 1
ATOM 4022 O O . GLU B 1 204 ? 29.188 -5.531 -9.469 1 62.72 204 GLU B O 1
ATOM 4027 N N . CYS B 1 205 ? 27.516 -5.676 -7.984 1 61.38 205 CYS B N 1
ATOM 4028 C CA . CYS B 1 205 ? 26.641 -6.02 -9.094 1 61.38 205 CYS B CA 1
ATOM 4029 C C . CYS B 1 205 ? 26.078 -4.766 -9.75 1 61.38 205 CYS B C 1
ATOM 4031 O O . CYS B 1 205 ? 25.719 -4.777 -10.93 1 61.38 205 CYS B O 1
ATOM 4033 N N . PHE B 1 206 ? 25.875 -3.688 -9.016 1 59.34 206 PHE B N 1
ATOM 4034 C CA . PHE B 1 206 ? 25.219 -2.533 -9.617 1 59.34 206 PHE B CA 1
ATOM 4035 C C . PHE B 1 206 ? 26.078 -1.283 -9.469 1 59.34 206 PHE B C 1
ATOM 4037 O O . PHE B 1 206 ? 26.609 -1.014 -8.391 1 59.34 206 PHE B O 1
ATOM 4044 N N . GLN B 1 207 ? 26.531 -0.852 -10.586 1 60.09 207 GLN B N 1
ATOM 4045 C CA . GLN B 1 207 ? 27.297 0.389 -10.586 1 60.09 207 GLN B CA 1
ATOM 4046 C C . GLN B 1 207 ? 26.438 1.572 -10.156 1 60.09 207 GLN B C 1
ATOM 4048 O O . GLN B 1 207 ? 25.281 1.688 -10.578 1 60.09 207 GLN B O 1
ATOM 4053 N N . ARG B 1 208 ? 26.828 2.117 -9.016 1 62.25 208 ARG B N 1
ATOM 4054 C CA . ARG B 1 208 ? 26.141 3.354 -8.656 1 62.25 208 ARG B CA 1
ATOM 4055 C C . ARG B 1 208 ? 26.984 4.574 -8.992 1 62.25 208 ARG B C 1
ATOM 4057 O O . ARG B 1 208 ? 28.188 4.609 -8.672 1 62.25 208 ARG B O 1
ATOM 4064 N N . ASN B 1 209 ? 26.328 5.391 -9.828 1 63.03 209 ASN B N 1
ATOM 4065 C CA . ASN B 1 209 ? 27.062 6.527 -10.359 1 63.03 209 ASN B CA 1
ATOM 4066 C C . ASN B 1 209 ? 27 7.73 -9.414 1 63.03 209 ASN B C 1
ATOM 4068 O O . ASN B 1 209 ? 27.891 8.578 -9.43 1 63.03 209 ASN B O 1
ATOM 4072 N N . SER B 1 210 ? 25.969 7.734 -8.664 1 65.56 210 SER B N 1
ATOM 4073 C CA . SER B 1 210 ? 25.828 8.953 -7.879 1 65.56 210 SER B CA 1
ATOM 4074 C C . SER B 1 210 ? 25.969 8.68 -6.387 1 65.56 210 SER B C 1
ATOM 4076 O O . SER B 1 210 ? 25.297 7.781 -5.855 1 65.56 210 SER B O 1
ATOM 4078 N N . LEU B 1 211 ? 27 9.414 -5.898 1 76.94 211 LEU B N 1
ATOM 4079 C CA . LEU B 1 211 ? 27.234 9.305 -4.465 1 76.94 211 LEU B CA 1
ATOM 4080 C C . LEU B 1 211 ? 26.984 10.641 -3.77 1 76.94 211 LEU B C 1
ATOM 4082 O O . LEU B 1 211 ? 27.234 11.703 -4.348 1 76.94 211 LEU B O 1
ATOM 4086 N N . VAL B 1 212 ? 26.328 10.594 -2.699 1 86.5 212 VAL B N 1
ATOM 4087 C CA . VAL B 1 212 ? 26.297 11.695 -1.745 1 86.5 212 VAL B CA 1
ATOM 4088 C C . VAL B 1 212 ? 27.141 11.352 -0.524 1 86.5 212 VAL B C 1
ATOM 4090 O O . VAL B 1 212 ? 26.734 10.539 0.312 1 86.5 212 VAL B O 1
ATOM 4093 N N . LYS B 1 213 ? 28.312 12 -0.484 1 87.06 213 LYS B N 1
ATOM 4094 C CA . LYS B 1 213 ? 29.281 11.625 0.538 1 87.06 213 LYS B CA 1
ATOM 4095 C C . LYS B 1 213 ? 29.609 10.133 0.456 1 87.06 213 LYS B C 1
ATOM 4097 O O . LYS B 1 213 ? 30.078 9.656 -0.577 1 87.06 213 LYS B O 1
ATOM 4102 N N . ASN B 1 214 ? 29.328 9.328 1.469 1 87.5 214 ASN B N 1
ATOM 4103 C CA . ASN B 1 214 ? 29.641 7.906 1.492 1 87.5 214 ASN B CA 1
ATOM 4104 C C . ASN B 1 214 ? 28.391 7.055 1.274 1 87.5 214 ASN B C 1
ATOM 4106 O O . ASN B 1 214 ? 28.391 5.859 1.571 1 87.5 214 ASN B O 1
ATOM 4110 N N . TYR B 1 215 ? 27.406 7.723 0.672 1 91.19 215 TYR B N 1
ATOM 4111 C CA . TYR B 1 215 ? 26.141 7.016 0.512 1 91.19 215 TYR B CA 1
ATOM 4112 C C . TYR B 1 215 ? 25.75 6.918 -0.958 1 91.19 215 TYR B C 1
ATOM 4114 O O . TYR B 1 215 ? 25.906 7.879 -1.714 1 91.19 215 TYR B O 1
ATOM 4122 N N . ALA B 1 216 ? 25.359 5.758 -1.342 1 89.38 216 ALA B N 1
ATOM 4123 C CA . ALA B 1 216 ? 24.828 5.547 -2.686 1 89.38 216 ALA B CA 1
ATOM 4124 C C . ALA B 1 216 ? 23.328 5.848 -2.74 1 89.38 216 ALA B C 1
ATOM 4126 O O . ALA B 1 216 ? 22.609 5.594 -1.777 1 89.38 216 ALA B O 1
ATOM 4127 N N . ILE B 1 217 ? 22.906 6.355 -3.898 1 91 217 ILE B N 1
ATOM 4128 C CA . ILE B 1 217 ? 21.484 6.637 -4.113 1 91 217 ILE B CA 1
ATOM 4129 C C . ILE B 1 217 ? 20.812 5.43 -4.766 1 91 217 ILE B C 1
ATOM 4131 O O . ILE B 1 217 ? 21.109 5.098 -5.914 1 91 217 ILE B O 1
ATOM 4135 N N . LEU B 1 218 ? 19.875 4.84 -4.074 1 89.38 218 LEU B N 1
ATOM 4136 C CA . LEU B 1 218 ? 19.234 3.611 -4.539 1 89.38 218 LEU B CA 1
ATOM 4137 C C . LEU B 1 218 ? 18.172 3.912 -5.586 1 89.38 218 LEU B C 1
ATOM 4139 O O . LEU B 1 218 ? 17.906 3.086 -6.461 1 89.38 218 LEU B O 1
ATOM 4143 N N . ASN B 1 219 ? 17.578 5.059 -5.461 1 89.81 219 ASN B N 1
ATOM 4144 C CA . ASN B 1 219 ? 16.516 5.41 -6.398 1 89.81 219 ASN B CA 1
ATOM 4145 C C . ASN B 1 219 ? 17 6.422 -7.434 1 89.81 219 ASN B C 1
ATOM 4147 O O . ASN B 1 219 ? 16.266 7.352 -7.789 1 89.81 219 ASN B O 1
ATOM 4151 N N . GLU B 1 220 ? 18.109 6.258 -7.941 1 85.5 220 GLU B N 1
ATOM 4152 C CA . GLU B 1 220 ? 18.75 7.199 -8.859 1 85.5 220 GLU B CA 1
ATOM 4153 C C . GLU B 1 220 ? 17.922 7.379 -10.125 1 85.5 220 GLU B C 1
ATOM 4155 O O . GLU B 1 220 ? 17.828 8.484 -10.664 1 85.5 220 GLU B O 1
ATOM 4160 N N . SER B 1 221 ? 17.312 6.367 -10.594 1 82.19 221 SER B N 1
ATOM 4161 C CA . SER B 1 221 ? 16.594 6.391 -11.859 1 82.19 221 SER B CA 1
ATOM 4162 C C . SER B 1 221 ? 15.32 7.234 -11.75 1 82.19 221 SER B C 1
ATOM 4164 O O . SER B 1 221 ? 14.836 7.766 -12.75 1 82.19 221 SER B O 1
ATOM 4166 N N . SER B 1 222 ? 14.859 7.465 -10.555 1 83.5 222 SER B N 1
ATOM 4167 C CA . SER B 1 222 ? 13.586 8.156 -10.383 1 83.5 222 SER B CA 1
ATOM 4168 C C . SER B 1 222 ? 13.773 9.461 -9.609 1 83.5 222 SER B C 1
ATOM 4170 O O . SER B 1 222 ? 12.883 10.32 -9.602 1 83.5 222 SER B O 1
ATOM 4172 N N . ALA B 1 223 ? 14.906 9.648 -9.039 1 85.56 223 ALA B N 1
ATOM 4173 C CA . ALA B 1 223 ? 15.148 10.812 -8.18 1 85.56 223 ALA B CA 1
ATOM 4174 C C . ALA B 1 223 ? 15.406 12.062 -9.016 1 85.56 223 ALA B C 1
ATOM 4176 O O . ALA B 1 223 ? 15.828 11.977 -10.164 1 85.56 223 ALA B O 1
ATOM 4177 N N . ASN B 1 224 ? 15.047 13.164 -8.414 1 86.94 224 ASN B N 1
ATOM 4178 C CA . ASN B 1 224 ? 15.367 14.461 -9.008 1 86.94 224 ASN B CA 1
ATOM 4179 C C . ASN B 1 224 ? 16.828 14.836 -8.781 1 86.94 224 ASN B C 1
ATOM 4181 O O . ASN B 1 224 ? 17.156 15.531 -7.816 1 86.94 224 ASN B O 1
ATOM 4185 N N . LEU B 1 225 ? 17.672 14.578 -9.711 1 87.06 225 LEU B N 1
ATOM 4186 C CA . LEU B 1 225 ? 19.125 14.703 -9.531 1 87.06 225 LEU B CA 1
ATOM 4187 C C . LEU B 1 225 ? 19.562 16.156 -9.656 1 87.06 225 LEU B C 1
ATOM 4189 O O . LEU B 1 225 ? 20.688 16.484 -9.305 1 87.06 225 LEU B O 1
ATOM 4193 N N . ASN B 1 226 ? 18.641 17.047 -10.047 1 87.62 226 ASN B N 1
ATOM 4194 C CA . ASN B 1 226 ? 18.953 18.469 -10.141 1 87.62 226 ASN B CA 1
ATOM 4195 C C . ASN B 1 226 ? 19.219 19.078 -8.766 1 87.62 226 ASN B C 1
ATOM 4197 O O . ASN B 1 226 ? 19.859 20.141 -8.664 1 87.62 226 ASN B O 1
ATOM 4201 N N . ILE B 1 227 ? 18.781 18.375 -7.762 1 90 227 ILE B N 1
ATOM 4202 C CA . ILE B 1 227 ? 18.875 18.953 -6.422 1 90 227 ILE B CA 1
ATOM 4203 C C . ILE B 1 227 ? 20.047 18.312 -5.68 1 90 227 ILE B C 1
ATOM 4205 O O . ILE B 1 227 ? 20.266 18.578 -4.496 1 90 227 ILE B O 1
ATOM 4209 N N . LEU B 1 228 ? 20.844 17.562 -6.328 1 90.81 228 LEU B N 1
ATOM 4210 C CA . LEU B 1 228 ? 21.922 16.812 -5.695 1 90.81 228 LEU B CA 1
ATOM 4211 C C . LEU B 1 228 ? 22.969 17.75 -5.098 1 90.81 228 LEU B C 1
ATOM 4213 O O . LEU B 1 228 ? 23.484 17.5 -4.012 1 90.81 228 LEU B O 1
ATOM 4217 N N . THR B 1 229 ? 23.25 18.766 -5.809 1 90.38 229 THR B N 1
ATOM 4218 C CA . THR B 1 229 ? 24.25 19.719 -5.336 1 90.38 229 THR B CA 1
ATOM 4219 C C . THR B 1 229 ? 23.812 20.344 -4.016 1 90.38 229 THR B C 1
ATOM 4221 O O . THR B 1 229 ? 24.625 20.5 -3.096 1 90.38 229 THR B O 1
ATOM 4224 N N . THR B 1 230 ? 22.609 20.688 -3.92 1 92.44 230 THR B N 1
ATOM 4225 C CA . THR B 1 230 ? 22.078 21.281 -2.693 1 92.44 230 THR B CA 1
ATOM 4226 C C . THR B 1 230 ? 21.984 20.219 -1.593 1 92.44 230 THR B C 1
ATOM 4228 O O . THR B 1 230 ? 22.234 20.516 -0.422 1 92.44 230 THR B O 1
ATOM 4231 N N . LEU B 1 231 ? 21.609 19.016 -1.987 1 93.75 231 LEU B N 1
ATOM 4232 C CA . LEU B 1 231 ? 21.516 17.922 -1.034 1 93.75 231 LEU B CA 1
ATOM 4233 C C . LEU B 1 231 ? 22.859 17.672 -0.339 1 93.75 231 LEU B C 1
ATOM 4235 O O . LEU B 1 231 ? 22.891 17.391 0.86 1 93.75 231 LEU B O 1
ATOM 4239 N N . LYS B 1 232 ? 23.938 17.844 -1.055 1 93.44 232 LYS B N 1
ATOM 4240 C CA . LYS B 1 232 ? 25.266 17.594 -0.517 1 93.44 232 LYS B CA 1
ATOM 4241 C C . LYS B 1 232 ? 25.609 18.594 0.595 1 93.44 232 LYS B C 1
ATOM 4243 O O . LYS B 1 232 ? 26.484 18.328 1.425 1 93.44 232 LYS B O 1
ATOM 4248 N N . LYS B 1 233 ? 24.891 19.672 0.688 1 93.62 233 LYS B N 1
ATOM 4249 C CA . LYS B 1 233 ? 25.125 20.688 1.711 1 93.62 233 LYS B CA 1
ATOM 4250 C C . LYS B 1 233 ? 24.359 20.359 2.992 1 93.62 233 LYS B C 1
ATOM 4252 O O . LYS B 1 233 ? 24.641 20.938 4.047 1 93.62 233 LYS B O 1
ATOM 4257 N N . PHE B 1 234 ? 23.375 19.469 2.867 1 94.69 234 PHE B N 1
ATOM 4258 C CA . PHE B 1 234 ? 22.578 19.078 4.016 1 94.69 234 PHE B CA 1
ATOM 4259 C C . PHE B 1 234 ? 23.328 18.078 4.898 1 94.69 234 PHE B C 1
ATOM 4261 O O . PHE B 1 234 ? 23.766 17.031 4.426 1 94.69 234 PHE B O 1
ATOM 4268 N N . ASP B 1 235 ? 23.5 18.438 6.152 1 93.81 235 ASP B N 1
ATOM 4269 C CA . ASP B 1 235 ? 24.172 17.547 7.105 1 93.81 235 ASP B CA 1
ATOM 4270 C C . ASP B 1 235 ? 23.203 16.562 7.723 1 93.81 235 ASP B C 1
ATOM 4272 O O . ASP B 1 235 ? 22.953 16.594 8.93 1 93.81 235 ASP B O 1
ATOM 4276 N N . PHE B 1 236 ? 22.812 15.617 6.871 1 93.69 236 PHE B N 1
ATOM 4277 C CA . PHE B 1 236 ? 21.766 14.695 7.293 1 93.69 236 PHE B CA 1
ATOM 4278 C C . PHE B 1 236 ? 22.281 13.719 8.336 1 93.69 236 PHE B C 1
ATOM 4280 O O . PHE B 1 236 ? 21.5 13.008 8.969 1 93.69 236 PHE B O 1
ATOM 4287 N N . GLU B 1 237 ? 23.578 13.664 8.617 1 92.5 237 GLU B N 1
ATOM 4288 C CA . GLU B 1 237 ? 24.109 12.789 9.656 1 92.5 237 GLU B CA 1
ATOM 4289 C C . GLU B 1 237 ? 23.875 13.375 11.047 1 92.5 237 GLU B C 1
ATOM 4291 O O . GLU B 1 237 ? 23.719 12.633 12.016 1 92.5 237 GLU B O 1
ATOM 4296 N N . ASN B 1 238 ? 23.75 14.703 11.055 1 92.88 238 ASN B N 1
ATOM 4297 C CA . ASN B 1 238 ? 23.672 15.336 12.359 1 92.88 238 ASN B CA 1
ATOM 4298 C C . ASN B 1 238 ? 22.391 16.156 12.516 1 92.88 238 ASN B C 1
ATOM 4300 O O . ASN B 1 238 ? 22.047 16.562 13.625 1 92.88 238 ASN B O 1
ATOM 4304 N N . GLU B 1 239 ? 21.766 16.375 11.359 1 94.38 239 GLU B N 1
ATOM 4305 C CA . GLU B 1 239 ? 20.547 17.188 11.406 1 94.38 239 GLU B CA 1
ATOM 4306 C C . GLU B 1 239 ? 19.344 16.422 10.875 1 94.38 239 GLU B C 1
ATOM 4308 O O . GLU B 1 239 ? 19.469 15.633 9.93 1 94.38 239 GLU B O 1
ATOM 4313 N N . GLU B 1 240 ? 18.281 16.672 11.5 1 94.75 240 GLU B N 1
ATOM 4314 C CA . GLU B 1 240 ? 17.047 16.031 11.07 1 94.75 240 GLU B CA 1
ATOM 4315 C C . GLU B 1 240 ? 16.328 16.891 10.031 1 94.75 240 GLU B C 1
ATOM 4317 O O . GLU B 1 240 ? 15.656 16.344 9.141 1 94.75 240 GLU B O 1
ATOM 4322 N N . PHE B 1 241 ? 16.438 18.125 10.203 1 95.31 241 PHE B N 1
ATOM 4323 C CA . PHE B 1 241 ? 15.711 19.094 9.391 1 95.31 241 PHE B CA 1
ATOM 4324 C C . PHE B 1 241 ? 16.578 20.312 9.102 1 95.31 241 PHE B C 1
ATOM 4326 O O . PHE B 1 241 ? 17.312 20.781 9.977 1 95.31 241 PHE B O 1
ATOM 4333 N N . ALA B 1 242 ? 16.547 20.797 7.836 1 94.06 242 ALA B N 1
ATOM 4334 C CA . ALA B 1 242 ? 17.312 21.984 7.496 1 94.06 242 ALA B CA 1
ATOM 4335 C C . ALA B 1 242 ? 16.688 22.734 6.32 1 94.06 242 ALA B C 1
ATOM 4337 O O . ALA B 1 242 ? 16.047 22.125 5.461 1 94.06 242 ALA B O 1
ATOM 4338 N N . LYS B 1 243 ? 16.828 23.938 6.398 1 92.69 243 LYS B N 1
ATOM 4339 C CA . LYS B 1 243 ? 16.5 24.781 5.258 1 92.69 243 LYS B CA 1
ATOM 4340 C C . LYS B 1 243 ? 17.766 25.344 4.613 1 92.69 243 LYS B C 1
ATOM 4342 O O . LYS B 1 243 ? 18.594 25.969 5.289 1 92.69 243 LYS B O 1
ATOM 4347 N N . ILE B 1 244 ? 17.953 25.094 3.418 1 93 244 ILE B N 1
ATOM 4348 C CA . ILE B 1 244 ? 19.062 25.625 2.643 1 93 244 ILE B CA 1
ATOM 4349 C C . ILE B 1 244 ? 18.531 26.438 1.458 1 93 244 ILE B C 1
ATOM 4351 O O . ILE B 1 244 ? 18.047 25.859 0.482 1 93 244 ILE B O 1
ATOM 4355 N N . ASN B 1 245 ? 18.578 27.719 1.557 1 88.44 245 ASN B N 1
ATOM 4356 C CA . ASN B 1 245 ? 17.938 28.594 0.58 1 88.44 245 ASN B CA 1
ATOM 4357 C C . ASN B 1 245 ? 16.422 28.375 0.544 1 88.44 245 ASN B C 1
ATOM 4359 O O . ASN B 1 245 ? 15.75 28.531 1.564 1 88.44 245 ASN B O 1
ATOM 4363 N N . SER B 1 246 ? 15.891 27.938 -0.6 1 88.06 246 SER B N 1
ATOM 4364 C CA . SER B 1 246 ? 14.453 27.734 -0.724 1 88.06 246 SER B CA 1
ATOM 4365 C C . SER B 1 246 ? 14.102 26.25 -0.627 1 88.06 246 SER B C 1
ATOM 4367 O O . SER B 1 246 ? 12.945 25.859 -0.835 1 88.06 246 SER B O 1
ATOM 4369 N N . ASN B 1 247 ? 15.172 25.5 -0.223 1 93.19 247 ASN B N 1
ATOM 4370 C CA . ASN B 1 247 ? 14.969 24.062 -0.156 1 93.19 247 ASN B CA 1
ATOM 4371 C C . ASN B 1 247 ? 14.883 23.562 1.288 1 93.19 247 ASN B C 1
ATOM 4373 O O . ASN B 1 247 ? 15.711 23.938 2.123 1 93.19 247 ASN B O 1
ATOM 4377 N N . TYR B 1 248 ? 13.898 22.812 1.571 1 94.44 248 TYR B N 1
ATOM 4378 C CA . TYR B 1 248 ? 13.758 22.156 2.865 1 94.44 248 TYR B CA 1
ATOM 4379 C C . TYR B 1 248 ? 14.133 20.688 2.77 1 94.44 248 TYR B C 1
ATOM 4381 O O . TYR B 1 248 ? 13.773 20 1.799 1 94.44 248 TYR B O 1
ATOM 4389 N N . PHE B 1 249 ? 14.883 20.203 3.748 1 96.31 249 PHE B N 1
ATOM 4390 C CA . PHE B 1 249 ? 15.297 18.812 3.801 1 96.31 249 PHE B CA 1
ATOM 4391 C C . PHE B 1 249 ? 14.914 18.172 5.137 1 96.31 249 PHE B C 1
ATOM 4393 O O . PHE B 1 249 ? 15 18.828 6.18 1 96.31 249 PHE B O 1
ATOM 4400 N N . TYR B 1 250 ? 14.477 16.984 5.121 1 97.06 250 TYR B N 1
ATOM 4401 C CA . TYR B 1 250 ? 14.117 16.188 6.289 1 97.06 250 TYR B CA 1
ATOM 4402 C C . TYR B 1 250 ? 14.648 14.773 6.16 1 97.06 250 TYR B C 1
ATOM 4404 O O . TYR B 1 250 ? 14.578 14.172 5.082 1 97.06 250 TYR B O 1
ATOM 4412 N N . LYS B 1 251 ? 15.25 14.242 7.207 1 97.12 251 LYS B N 1
ATOM 4413 C CA . LYS B 1 251 ? 15.859 12.922 7.098 1 97.12 251 LYS B CA 1
ATOM 4414 C C . LYS B 1 251 ? 15.102 11.891 7.918 1 97.12 251 LYS B C 1
ATOM 4416 O O . LYS B 1 251 ? 14.641 12.188 9.023 1 97.12 251 LYS B O 1
ATOM 4421 N N . ILE B 1 252 ? 14.977 10.734 7.367 1 96.69 252 ILE B N 1
ATOM 4422 C CA . ILE B 1 252 ? 14.539 9.539 8.078 1 96.69 252 ILE B CA 1
ATOM 4423 C C . ILE B 1 252 ? 15.633 8.477 8.031 1 96.69 252 ILE B C 1
ATOM 4425 O O . ILE B 1 252 ? 16.344 8.344 7.023 1 96.69 252 ILE B O 1
ATOM 4429 N N . GLU B 1 253 ? 15.711 7.773 9.102 1 97.12 253 GLU B N 1
ATOM 4430 C CA . GLU B 1 253 ? 16.703 6.699 9.125 1 97.12 253 GLU B CA 1
ATOM 4431 C C . GLU B 1 253 ? 16.141 5.434 8.477 1 97.12 253 GLU B C 1
ATOM 4433 O O . GLU B 1 253 ? 14.961 5.133 8.586 1 97.12 253 GLU B O 1
ATOM 4438 N N . LEU B 1 254 ? 16.984 4.75 7.773 1 97 254 LEU B N 1
ATOM 4439 C CA . LEU B 1 254 ? 16.625 3.506 7.094 1 97 254 LEU B CA 1
ATOM 4440 C C . LEU B 1 254 ? 17.297 2.312 7.77 1 97 254 LEU B C 1
ATOM 4442 O O . LEU B 1 254 ? 18.516 2.307 7.957 1 97 254 LEU B O 1
ATOM 4446 N N . TYR B 1 255 ? 16.516 1.321 8.133 1 96.75 255 TYR B N 1
ATOM 4447 C CA . TYR B 1 255 ? 17.016 0.158 8.852 1 96.75 255 TYR B CA 1
ATOM 4448 C C . TYR B 1 255 ? 16.828 -1.114 8.031 1 96.75 255 TYR B C 1
ATOM 4450 O O . TYR B 1 255 ? 15.883 -1.217 7.242 1 96.75 255 TYR B O 1
ATOM 4458 N N . ASP B 1 256 ? 17.719 -2.061 8.219 1 95.5 256 ASP B N 1
ATOM 4459 C CA . ASP B 1 256 ? 17.562 -3.365 7.586 1 95.5 256 ASP B CA 1
ATOM 4460 C C . ASP B 1 256 ? 16.75 -4.309 8.477 1 95.5 256 ASP B C 1
ATOM 4462 O O . ASP B 1 256 ? 16.219 -3.895 9.508 1 95.5 256 ASP B O 1
ATOM 4466 N N . ILE B 1 257 ? 16.609 -5.469 8.039 1 95.25 257 ILE B N 1
ATOM 4467 C CA . ILE B 1 257 ? 15.734 -6.449 8.688 1 95.25 257 ILE B CA 1
ATOM 4468 C C . ILE B 1 257 ? 16.281 -6.777 10.078 1 95.25 257 ILE B C 1
ATOM 4470 O O . ILE B 1 257 ? 15.539 -7.227 10.953 1 95.25 257 ILE B O 1
ATOM 4474 N N . LYS B 1 258 ? 17.562 -6.59 10.344 1 93.25 258 LYS B N 1
ATOM 4475 C CA . LYS B 1 258 ? 18.188 -6.852 11.633 1 93.25 258 LYS B CA 1
ATOM 4476 C C . LYS B 1 258 ? 18.188 -5.598 12.508 1 93.25 258 LYS B C 1
ATOM 4478 O O . LYS B 1 258 ? 18.891 -5.547 13.523 1 93.25 258 LYS B O 1
ATOM 4483 N N . ASN B 1 259 ? 17.641 -4.539 12.039 1 94.56 259 ASN B N 1
ATOM 4484 C CA . ASN B 1 259 ? 17.516 -3.266 12.742 1 94.56 259 ASN B CA 1
ATOM 4485 C C . ASN B 1 259 ? 18.844 -2.521 12.789 1 94.56 259 ASN B C 1
ATOM 4487 O O . ASN B 1 259 ? 19.125 -1.8 13.75 1 94.56 259 ASN B O 1
ATOM 4491 N N . ASN B 1 260 ? 19.672 -2.811 11.844 1 94.75 260 ASN B N 1
ATOM 4492 C CA . ASN B 1 260 ? 20.844 -1.975 11.648 1 94.75 260 ASN B CA 1
ATOM 4493 C C . ASN B 1 260 ? 20.531 -0.757 10.789 1 94.75 260 ASN B C 1
ATOM 4495 O O . ASN B 1 260 ? 19.844 -0.872 9.773 1 94.75 260 ASN B O 1
ATOM 4499 N N . LYS B 1 261 ? 21.016 0.328 11.25 1 96.06 261 LYS B N 1
ATOM 4500 C CA . LYS B 1 261 ? 20.891 1.514 10.414 1 96.06 261 LYS B CA 1
ATOM 4501 C C . LYS B 1 261 ? 21.781 1.406 9.18 1 96.06 261 LYS B C 1
ATOM 4503 O O . LYS B 1 261 ? 23.016 1.357 9.297 1 96.06 261 LYS B O 1
ATOM 4508 N N . ILE B 1 262 ? 21.219 1.471 8.031 1 95.06 262 ILE B N 1
ATOM 4509 C CA . ILE B 1 262 ? 22.031 1.228 6.836 1 95.06 262 ILE B CA 1
ATOM 4510 C C . ILE B 1 262 ? 22.094 2.496 5.988 1 95.06 262 ILE B C 1
ATOM 4512 O O . ILE B 1 262 ? 22.844 2.564 5.02 1 95.06 262 ILE B O 1
ATOM 4516 N N . GLY B 1 263 ? 21.25 3.479 6.363 1 95.5 263 GLY B N 1
ATOM 4517 C CA . GLY B 1 263 ? 21.25 4.715 5.598 1 95.5 263 GLY B CA 1
ATOM 4518 C C . GLY B 1 263 ? 20.125 5.648 5.988 1 95.5 263 GLY B C 1
ATOM 4519 O O . GLY B 1 263 ? 19.719 5.703 7.152 1 95.5 263 GLY B O 1
ATOM 4520 N N . PHE B 1 264 ? 19.703 6.473 4.91 1 96.88 264 PHE B N 1
ATOM 4521 C CA . PHE B 1 264 ? 18.703 7.5 5.16 1 96.88 264 PHE B CA 1
ATOM 4522 C C . PHE B 1 264 ? 17.766 7.641 3.965 1 96.88 264 PHE B C 1
ATOM 4524 O O . PHE B 1 264 ? 18.141 7.34 2.83 1 96.88 264 PHE B O 1
ATOM 4531 N N . ILE B 1 265 ? 16.562 8.062 4.285 1 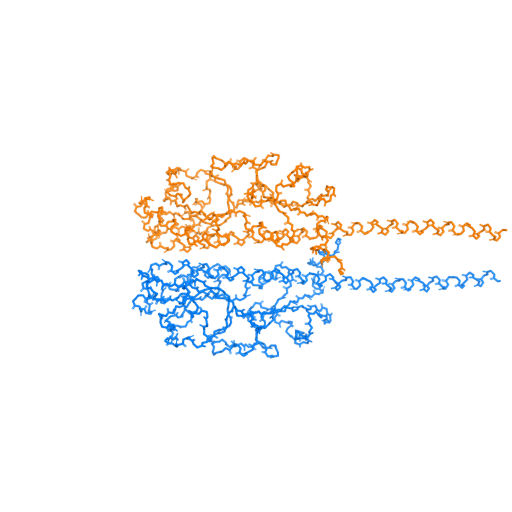97.88 265 ILE B N 1
ATOM 4532 C CA . ILE B 1 265 ? 15.688 8.641 3.268 1 97.88 265 ILE B CA 1
ATOM 4533 C C . ILE B 1 265 ? 15.586 10.148 3.479 1 97.88 265 ILE B C 1
ATOM 4535 O O . ILE B 1 265 ? 15.188 10.609 4.551 1 97.88 265 ILE B O 1
ATOM 4539 N N . ILE B 1 266 ? 15.977 10.867 2.48 1 97.69 266 ILE B N 1
ATOM 4540 C CA . ILE B 1 266 ? 15.922 12.328 2.559 1 97.69 266 ILE B CA 1
ATOM 4541 C C . ILE B 1 266 ? 14.711 12.836 1.782 1 97.69 266 ILE B C 1
ATOM 4543 O O . ILE B 1 266 ? 14.539 12.516 0.604 1 97.69 266 ILE B O 1
ATOM 4547 N N . LEU B 1 267 ? 13.906 13.539 2.508 1 97.44 267 LEU B N 1
ATOM 4548 C CA . LEU B 1 267 ? 12.797 14.227 1.865 1 97.44 267 LEU B CA 1
ATOM 4549 C C . LEU B 1 267 ? 13.172 15.656 1.497 1 97.44 267 LEU B C 1
ATOM 4551 O O . LEU B 1 267 ? 13.852 16.344 2.266 1 97.44 267 LEU B O 1
ATOM 4555 N N . HIS B 1 268 ? 12.703 16.109 0.342 1 96.25 268 HIS B N 1
ATOM 4556 C CA . HIS B 1 268 ? 13.016 17.453 -0.143 1 96.25 268 HIS B CA 1
ATOM 4557 C C . HIS B 1 268 ? 11.758 18.172 -0.635 1 96.25 268 HIS B C 1
ATOM 4559 O O . HIS B 1 268 ? 10.961 17.578 -1.374 1 96.25 268 HIS B O 1
ATOM 4565 N N . PHE B 1 269 ? 11.641 19.266 -0.164 1 92.62 269 PHE B N 1
ATOM 4566 C CA . PHE B 1 269 ? 10.562 20.156 -0.572 1 92.62 269 PHE B CA 1
ATOM 4567 C C . PHE B 1 269 ? 11.094 21.547 -0.926 1 92.62 269 PHE B C 1
ATOM 4569 O O . PHE B 1 269 ? 11.914 22.109 -0.195 1 92.62 269 PHE B O 1
ATOM 4576 N N . ASN B 1 270 ? 10.609 22.016 -2.16 1 86.5 270 ASN B N 1
ATOM 4577 C CA . ASN B 1 270 ? 11.031 23.359 -2.576 1 86.5 270 ASN B CA 1
ATOM 4578 C C . ASN B 1 270 ? 9.898 24.375 -2.434 1 86.5 270 ASN B C 1
ATOM 4580 O O . ASN B 1 270 ? 8.836 24.203 -3.027 1 86.5 270 ASN B O 1
ATOM 4584 N N . ASN B 1 271 ? 10.086 25.359 -1.665 1 72 271 ASN B N 1
ATOM 4585 C CA . ASN B 1 271 ? 9.094 26.391 -1.371 1 72 271 ASN B CA 1
ATOM 4586 C C . ASN B 1 271 ? 8.695 27.156 -2.627 1 72 271 ASN B C 1
ATOM 4588 O O . ASN B 1 271 ? 7.57 27.656 -2.727 1 72 271 ASN B O 1
ATOM 4592 N N . ASP B 1 272 ? 9.594 27.406 -3.516 1 64.12 272 ASP B N 1
ATOM 4593 C CA . ASP B 1 272 ? 9.266 28.188 -4.707 1 64.12 272 ASP B CA 1
ATOM 4594 C C . ASP B 1 272 ? 8.289 27.438 -5.602 1 64.12 272 ASP B C 1
ATOM 4596 O O . ASP B 1 272 ? 7.551 28.047 -6.379 1 64.12 272 ASP B O 1
ATOM 4600 N N . LYS B 1 273 ? 8.352 26.25 -5.504 1 55.16 273 LYS B N 1
ATOM 4601 C CA . LYS B 1 273 ? 7.469 25.438 -6.336 1 55.16 273 LYS B CA 1
ATOM 4602 C C . LYS B 1 273 ? 6.113 25.234 -5.66 1 55.16 273 LYS B C 1
ATOM 4604 O O . LYS B 1 273 ? 5.133 24.875 -6.32 1 55.16 273 LYS B O 1
ATOM 4609 N N . VAL B 1 274 ? 6.098 25.062 -4.445 1 51.38 274 VAL B N 1
ATOM 4610 C CA . VAL B 1 274 ? 4.965 24.531 -3.703 1 51.38 274 VAL B CA 1
ATOM 4611 C C . VAL B 1 274 ? 3.908 25.609 -3.508 1 51.38 274 VAL B C 1
ATOM 4613 O O . VAL B 1 274 ? 2.969 25.438 -2.729 1 51.38 274 VAL B O 1
ATOM 4616 N N . GLU B 1 275 ? 4.012 26.781 -3.969 1 46.06 275 GLU B N 1
ATOM 4617 C CA . GLU B 1 275 ? 2.777 27.516 -3.711 1 46.06 275 GLU B CA 1
ATOM 4618 C C . GLU B 1 275 ? 1.559 26.609 -3.816 1 46.06 275 GLU B C 1
ATOM 4620 O O . GLU B 1 275 ? 0.602 26.75 -3.051 1 46.06 275 GLU B O 1
ATOM 4625 N N . ASN B 1 276 ? 1.562 25.656 -4.656 1 43.66 276 ASN B N 1
ATOM 4626 C CA . ASN B 1 276 ? 0.295 24.984 -4.922 1 43.66 276 ASN B CA 1
ATOM 4627 C C . ASN B 1 276 ? 0.059 23.828 -3.955 1 43.66 276 ASN B C 1
ATOM 4629 O O . ASN B 1 276 ? -1.067 23.609 -3.506 1 43.66 276 ASN B O 1
ATOM 4633 N N . SER B 1 277 ? 1.056 23.047 -3.684 1 47.16 277 SER B N 1
ATOM 4634 C CA . SER B 1 277 ? 0.734 21.812 -2.965 1 47.16 277 SER B CA 1
ATOM 4635 C C . SER B 1 277 ? 0.509 22.078 -1.48 1 47.16 277 SER B C 1
ATOM 4637 O O . SER B 1 277 ? -0.456 21.594 -0.894 1 47.16 277 SER B O 1
ATOM 4639 N N . ILE B 1 278 ? 1.458 22.688 -0.796 1 48.81 278 ILE B N 1
ATOM 4640 C CA . ILE B 1 278 ? 1.342 23.109 0.596 1 48.81 278 ILE B CA 1
ATOM 4641 C C . ILE B 1 278 ? 0.348 24.266 0.706 1 48.81 278 ILE B C 1
ATOM 4643 O O . ILE B 1 278 ? -0.399 24.359 1.684 1 48.81 278 ILE B O 1
ATOM 4647 N N . SER B 1 279 ? 0.49 25.25 -0.17 1 47.16 279 SER B N 1
ATOM 4648 C CA . SER B 1 279 ? -0.52 26.297 -0.166 1 47.16 279 SER B CA 1
ATOM 4649 C C . SER B 1 279 ? -1.928 25.719 -0.182 1 47.16 279 SER B C 1
ATOM 4651 O O . SER B 1 279 ? -2.84 26.266 0.439 1 47.16 279 SER B O 1
ATOM 4653 N N . LYS B 1 280 ? -2.129 24.797 -0.981 1 45.94 280 LYS B N 1
ATOM 4654 C CA . LYS B 1 280 ? -3.41 24.125 -0.771 1 45.94 280 LYS B CA 1
ATOM 4655 C C . LYS B 1 280 ? -3.521 23.594 0.651 1 45.94 280 LYS B C 1
ATOM 4657 O O . LYS B 1 280 ? -4.598 23.609 1.247 1 45.94 280 LYS B O 1
ATOM 4662 N N . LEU B 1 281 ? -2.535 23.25 1.252 1 40.91 281 LEU B N 1
ATOM 4663 C CA . LEU B 1 281 ? -2.494 22.891 2.666 1 40.91 281 LEU B CA 1
ATOM 4664 C C . LEU B 1 281 ? -2.523 24.141 3.539 1 40.91 281 LEU B C 1
ATOM 4666 O O . LEU B 1 281 ? -3.119 24.141 4.617 1 40.91 281 LEU B O 1
ATOM 4670 N N . MET B 1 282 ? -1.719 25.328 3.213 1 39.25 282 MET B N 1
ATOM 4671 C CA . MET B 1 282 ? -1.541 26.516 4.027 1 39.25 282 MET B CA 1
ATOM 4672 C C . MET B 1 282 ? -2.576 27.578 3.666 1 39.25 282 MET B C 1
ATOM 4674 O O . MET B 1 282 ? -2.779 28.531 4.418 1 39.25 282 MET B O 1
ATOM 4678 N N . ARG B 1 283 ? -2.896 28 2.434 1 38.09 283 ARG B N 1
ATOM 4679 C CA . ARG B 1 283 ? -3.695 29.172 2.08 1 38.09 283 ARG B CA 1
ATOM 4680 C C . ARG B 1 283 ? -5.109 29.047 2.639 1 38.09 283 ARG B C 1
ATOM 4682 O O . ARG B 1 283 ? -5.906 29.984 2.518 1 38.09 283 ARG B O 1
ATOM 4689 N N . TYR B 1 284 ? -5.707 28.016 2.906 1 30.31 284 TYR B N 1
ATOM 4690 C CA . TYR B 1 284 ? -6.91 28.328 3.662 1 30.31 284 TYR B CA 1
ATOM 4691 C C . TYR B 1 284 ? -6.609 28.422 5.152 1 30.31 284 TYR B C 1
ATOM 4693 O O . TYR B 1 284 ? -5.797 27.656 5.68 1 30.31 284 TYR B O 1
#

Secondary structure (DSSP, 8-state):
-HHHHHHHHHHHHHHHHHHHHHHHHHHHHHHHHHHHHHHHHHHHHHHHHHHHHHHHHHHHHHHHHHT-HHHHHHHHHT-HHHHHHHHHHHHHHHTTSGGGTT-EEEEEETTSBEEEETT-TT----B-TTT-HHHHHHHHH-S-EEEEEEETTEEEEEEEEEEEETTEEEEEEEEEE-SHHHHHHHHHTT-EEEEEEEGGG--TT-----EETTEEETTTTTS-GGGHHHHTT--TTT-SEEEETTEEEEEEEEE-TT--EEEEEEEEEETTTTTTHHHHHH--/-HHHHHHHHHHHHHHHHHHHHHHHHHHHHHHHHHHHHHHHHHHHHHHHHHHHHHHHHHHHHHHHHHT-HHHHHHHHHT-HHHHHHHHHHHHHHHTTSGGGTT-EEEEEETTSBEEEETT-TT----B-TTT-HHHHHHHHH-S-EEEEEEETTEEEEEEEEEEEETTEEEEEEEEEE-SHHHHHHHHHTT-EEEEEEEGGG--TT-----EETTEEETTTTTS-GGGHHHHTT--TTT-SEEEETTEEEEEEEEE-TT--EEEEEEEEEETTTTTTHHHHHH--

Nearest PDB structures (foldseek):
  2j80-assembly1_B  TM=8.367E-01  e=2.423E-05  Klebsiella pneumoniae
  2zbb-assembly2_D  TM=5.201E-01  e=6.325E-08  unclassified
  3by9-assembly2_B  TM=5.076E-01  e=1.723E-07  unclassified
  3e4q-assembly1_A  TM=5.018E-01  e=2.078E-07  Sinorhizobium meliloti
  6fu4-assembly2_B  TM=4.108E-01  e=4.406E-07  Pseudomonas aeruginosa PAO1

Solvent-accessible surface area (backbone atoms only — not comparable to full-atom values): 30069 Å² total; per-residue (Å²): 113,71,66,62,51,51,53,50,51,50,52,54,51,52,52,50,50,51,52,51,48,50,52,47,50,53,49,51,52,53,48,49,55,47,49,50,49,48,49,48,52,54,50,49,54,50,52,54,51,48,52,53,50,51,19,50,50,27,23,48,52,14,44,57,50,37,69,30,66,68,53,46,46,22,57,73,66,63,40,53,68,61,33,43,52,54,50,44,54,51,42,64,59,44,32,73,37,79,86,31,50,74,51,39,44,38,34,29,36,65,85,39,22,39,52,37,30,59,88,40,74,84,61,49,65,51,79,38,72,87,70,38,59,66,58,53,49,21,67,74,67,63,37,68,44,58,30,33,48,60,44,68,58,24,72,31,36,28,2,33,13,44,26,64,56,96,88,36,74,44,22,35,30,33,22,36,35,73,60,54,60,56,48,56,58,32,50,76,70,65,32,47,54,45,42,32,31,40,44,85,46,50,42,89,61,52,89,74,88,52,65,55,88,67,19,32,48,74,34,58,92,75,34,71,68,86,50,46,74,62,52,67,70,53,57,62,90,83,36,54,66,49,73,59,90,62,33,37,40,36,52,41,81,33,57,34,65,85,67,45,77,47,37,33,37,37,37,36,40,48,59,85,70,30,57,59,63,50,30,68,66,62,71,108,112,70,64,60,50,51,53,51,51,50,51,54,50,52,51,49,51,50,50,52,49,50,52,48,50,53,49,51,52,54,49,50,56,49,49,52,51,48,52,47,52,54,51,48,52,50,52,53,51,48,50,53,49,52,18,50,50,26,24,49,51,15,46,57,51,38,68,29,65,69,54,47,47,22,56,74,66,62,40,53,68,60,34,42,52,54,51,44,54,52,42,63,60,42,31,73,37,80,88,32,50,73,51,40,45,39,33,29,36,66,84,40,22,38,53,38,30,61,88,41,74,86,61,49,66,51,77,38,72,86,70,37,62,66,58,52,48,20,68,74,67,62,39,67,45,59,29,34,47,61,44,68,59,25,71,31,36,27,2,34,12,46,25,64,57,97,89,36,73,44,21,34,30,32,23,34,36,71,59,55,60,56,47,54,58,31,49,77,70,67,31,47,54,45,42,30,30,39,44,87,46,51,40,89,63,52,89,72,86,53,65,56,87,68,19,32,48,72,34,59,92,75,36,71,69,89,47,45,72,61,51,67,70,54,56,63,90,83,35,55,65,47,72,58,90,60,35,36,40,36,51,40,82,33,57,33,66,86,67,44,77,48,36,32,38,36,38,37,40,49,60,83,70,30,59,60,63,48,29,66,65,59,71,108

pLDDT: mean 88.12, std 12.78, range [29.78, 98.62]

Organism: NCBI:txid32024